Protein AF-A0A813U1D2-F1 (afdb_monomer)

Secondary structure (DSSP, 8-state):
-HHHHHHTS-HHHHHHHHH--SGGGHHHHHHHHHHHHHH-HHHHHHHHHHH-TT-TT---SS-HHHHHHHHHHHHHHHHTTTTTTS-HHHHHHHHHHHHHHTTSTTTHHHHHHHHHHHHHHHTHHHHTT--SHHHHHHHHHHSGGG--HHHHHHHHHHHTHHHHHHHHHHSSS-----TTS-----STT-S----------HHHHHHHHHHHHHHHHHHHHHHHHHHHHHHHHHHHHHHHHHHHHHHHHHHS-----------------------PPPPPP-PPP------------------------HHHHHHHHHHHHHHHHHH-STHHHHHHHHHHHHHHHHHHHHHHHHHHHHHSSPPPTTTTTTS-HHHHHHHHHHHHHHHHHHHHHHHHHHHH-

Mean predicted aligned error: 19.12 Å

Sequence (401 aa):
MYRTFLDTMPGILRDAYLNNTSQDLDPWYHKVDYYLKEIDRPVYNHIRSVLNPSDTYSSAANDPHVLSFLKKCCYPWFKQMFVGSLTADPLLFVWDQYLITSDIPKFYDELIPAIAASMIITLRDFLLKCRSPTDMEAVLHKRTNIIITRQLQSVIVRFFLPDFRNRMSKSDFGPVIDPTEGRQWTGFNRDHVPPVANRPDQRFTDREKQEQTLLLEKRLREEMAKREENERALQAKIDQLQRDMERMKYNQVPVLPTVQPVQTIYEPVTIVTTRLQTPPERYIVNETRPRPITPVKEIPKQKPPQGNTPIHDLLRKIAQTCNRVAHGEGKNAIALNEQTKNDIRIHKLDLKMAERQVIGRTLKVDEWDDLPPAQKEVYSQQMLEAVKTRIQKRYTAARNS

Nearest PDB structures (foldseek):
  3qye-assembly2_B  TM=7.893E-01  e=1.596E-01  Homo sapiens

Solvent-accessible surface area (backbone atoms only — not comparable to full-atom values): 24303 Å² total; per-residue (Å²): 108,73,68,61,50,64,72,69,47,54,66,70,50,52,46,31,55,72,68,68,50,67,71,87,48,48,70,38,44,52,46,27,53,49,46,30,55,73,74,39,45,70,57,39,54,48,55,40,43,49,70,39,73,87,59,83,77,69,83,61,94,71,55,68,66,54,48,51,50,43,47,67,67,45,43,60,36,62,57,45,74,35,60,90,40,42,37,71,68,37,41,50,50,54,50,49,55,48,61,76,38,62,85,44,84,71,45,61,70,52,50,54,25,50,51,55,34,31,54,54,60,74,42,36,82,60,50,75,69,43,79,44,59,69,51,39,50,50,45,65,67,68,50,38,53,73,56,48,45,69,60,48,48,51,48,39,58,73,71,44,43,64,59,50,51,57,46,56,73,67,42,89,60,66,82,81,76,58,88,80,67,77,68,77,83,80,64,86,86,51,99,60,82,75,76,88,66,82,77,73,69,64,72,60,61,53,53,55,47,51,54,50,50,54,54,51,53,51,52,51,52,54,51,50,52,53,50,52,53,51,49,52,54,50,50,53,50,51,58,47,52,53,52,52,52,53,52,53,59,71,67,55,71,81,77,74,86,80,86,73,94,77,91,74,81,93,75,85,84,78,82,81,77,84,75,80,81,79,82,82,84,79,83,79,80,88,78,91,80,81,91,78,83,88,80,78,89,75,74,82,78,74,72,72,82,76,76,82,45,72,65,60,54,49,52,50,51,50,52,51,48,52,48,34,68,77,49,42,62,71,72,56,22,53,51,50,51,51,49,50,52,48,50,52,51,51,52,54,49,42,49,52,51,18,38,30,70,70,72,71,45,80,78,57,98,62,53,68,77,72,45,56,69,72,56,49,53,55,50,49,53,52,28,51,50,47,37,51,54,51,55,49,52,50,53,54,51,65,72,74,104

Organism: NCBI:txid433720

Foldseek 3Di:
DVVVVLVLDDPLLVCCLVVVDLVSCLLLLVLLLVCCVVPPVPLNLLLVCQQCVPCNDDVPVDDVSSSVLSSVQCSVCSNVVCVLLEDPQLSVVLVVVCVVCSVPPCPCSNSSSQLVSLLSVLLSVQSNPDNHSVSNSCCSRPVSHVDHNVSSVVSCVVRPVVVVVVVQVVPPPPNPPPPPPPDPPPPPPDPDPDPPDPDPDCVVVVVVVVVVVVVVVVVVVVVVVVVVVVVVVVVVVVVVVVVVVVVVVVPPDPPDPPDDDDDDDDDDDDDDDPDDDDDDDDDDDDDDDDDDDDDDDDDPPPDPPPPPDVVVVVVVVVVVVVCCVVQNDDPSSVVSVVVVVVVVVVLVVLLQVLCCVQVVHGDDPCRLVVDDPVVNVVSVVSSVVSSVVVVVVVVVVVVVD

Radius of gyration: 34.85 Å; Cα contacts (8 Å, |Δi|>4): 180; chains: 1; bounding box: 97×103×62 Å

pLDDT: mean 81.0, std 19.18, range [38.59, 98.56]

Structure (mmCIF, N/CA/C/O backbone):
data_AF-A0A813U1D2-F1
#
_entry.id   AF-A0A813U1D2-F1
#
loop_
_atom_site.group_PDB
_atom_site.id
_atom_site.type_symbol
_atom_site.label_atom_id
_atom_site.label_alt_id
_atom_site.label_comp_id
_atom_site.label_asym_id
_atom_site.label_entity_id
_atom_site.label_seq_id
_atom_site.pdbx_PDB_ins_code
_atom_site.Cartn_x
_atom_site.Cartn_y
_atom_site.Cartn_z
_atom_site.occupancy
_atom_site.B_iso_or_equiv
_atom_site.auth_seq_id
_atom_site.auth_comp_id
_atom_site.auth_asym_id
_atom_site.auth_atom_id
_atom_site.pdbx_PDB_model_num
ATOM 1 N N . MET A 1 1 ? -17.947 6.143 -2.495 1.00 56.94 1 MET A N 1
ATOM 2 C CA . MET A 1 1 ? -16.509 6.059 -2.172 1.00 56.94 1 MET A CA 1
ATOM 3 C C . MET A 1 1 ? -15.648 6.655 -3.285 1.00 56.94 1 MET A C 1
ATOM 5 O O . MET A 1 1 ? -15.067 7.695 -3.037 1.00 56.94 1 MET A O 1
ATOM 9 N N . TYR A 1 2 ? -15.649 6.121 -4.517 1.00 62.69 2 TYR A N 1
ATOM 10 C CA . TYR A 1 2 ? -14.836 6.679 -5.621 1.00 62.69 2 TYR A CA 1
ATOM 11 C C . TYR A 1 2 ? -15.086 8.175 -5.905 1.00 62.69 2 TYR A C 1
ATOM 13 O O . TYR A 1 2 ? -14.141 8.937 -6.023 1.00 62.69 2 TYR A O 1
ATOM 21 N N . ARG A 1 3 ? -16.349 8.625 -5.935 1.00 68.56 3 ARG A N 1
ATOM 22 C CA . ARG A 1 3 ? -16.688 10.046 -6.153 1.00 68.56 3 ARG A CA 1
ATOM 23 C C . ARG A 1 3 ? -16.134 10.963 -5.055 1.00 68.56 3 ARG A C 1
ATOM 25 O O . ARG A 1 3 ? -15.461 11.930 -5.366 1.00 68.56 3 ARG A O 1
ATOM 32 N N . THR A 1 4 ? -16.338 10.588 -3.793 1.00 70.25 4 THR A N 1
ATOM 33 C CA . THR A 1 4 ? -15.801 11.304 -2.626 1.00 70.25 4 THR A CA 1
ATOM 34 C C . THR A 1 4 ? -14.277 11.401 -2.680 1.00 70.25 4 THR A C 1
ATOM 36 O O . THR A 1 4 ? -13.728 12.453 -2.397 1.00 70.25 4 THR A O 1
ATOM 39 N N . PHE A 1 5 ? -13.602 10.335 -3.122 1.00 70.00 5 PHE A N 1
ATOM 40 C CA . PHE A 1 5 ? -12.153 10.331 -3.317 1.00 70.00 5 PHE A CA 1
ATOM 41 C C . PHE A 1 5 ? -11.693 11.306 -4.416 1.00 70.00 5 PHE A C 1
ATOM 43 O O . PHE A 1 5 ? -10.705 12.012 -4.231 1.00 70.00 5 PHE A O 1
ATOM 50 N N . LEU A 1 6 ? -12.412 11.384 -5.545 1.00 73.44 6 LEU A N 1
ATOM 51 C CA . LEU A 1 6 ? -12.112 12.367 -6.598 1.00 73.44 6 LEU A CA 1
ATOM 52 C C . LEU A 1 6 ? -12.280 13.813 -6.096 1.00 73.44 6 LEU A C 1
ATOM 54 O O . LEU A 1 6 ? -11.505 14.702 -6.464 1.00 73.44 6 LEU A O 1
ATOM 58 N N . ASP A 1 7 ? -13.266 14.039 -5.228 1.00 75.62 7 ASP A N 1
ATOM 59 C CA . ASP A 1 7 ? -13.538 15.353 -4.647 1.00 75.62 7 ASP A CA 1
ATOM 60 C C . ASP A 1 7 ? -12.442 15.779 -3.650 1.00 75.62 7 ASP A C 1
ATOM 62 O O . ASP A 1 7 ? -12.129 16.968 -3.574 1.00 75.62 7 ASP A O 1
ATOM 66 N N . THR A 1 8 ? -11.798 14.821 -2.967 1.00 75.25 8 THR A N 1
ATOM 67 C CA . THR A 1 8 ? -10.689 15.041 -2.014 1.00 75.25 8 THR A CA 1
ATOM 68 C C . THR A 1 8 ? -9.290 14.920 -2.627 1.00 75.25 8 THR A C 1
ATOM 70 O O . THR A 1 8 ? -8.294 15.009 -1.906 1.00 75.25 8 THR A O 1
ATOM 73 N N . MET A 1 9 ? -9.170 14.660 -3.933 1.00 77.62 9 MET A N 1
ATOM 74 C CA . MET A 1 9 ? -7.853 14.601 -4.569 1.00 77.62 9 MET A CA 1
ATOM 75 C C . MET A 1 9 ? -7.184 15.985 -4.565 1.00 77.62 9 MET A C 1
ATOM 77 O O . MET A 1 9 ? -7.867 16.989 -4.792 1.00 77.62 9 MET A O 1
ATOM 81 N N . PRO A 1 10 ? -5.854 16.058 -4.371 1.00 77.38 10 PRO A N 1
ATOM 82 C CA . PRO A 1 10 ? -5.114 17.307 -4.430 1.00 77.38 10 PRO A CA 1
ATOM 83 C C . PRO A 1 10 ? -5.278 17.927 -5.817 1.00 77.38 10 PRO A C 1
ATOM 85 O O . PRO A 1 10 ? -5.349 17.203 -6.816 1.00 77.38 10 PRO A O 1
ATOM 88 N N . GLY A 1 11 ? -5.285 19.262 -5.884 1.00 81.00 11 GLY A N 1
ATOM 89 C CA . GLY A 1 11 ? -5.417 20.002 -7.145 1.00 81.00 11 GLY A CA 1
ATOM 90 C C . GLY A 1 11 ? -4.457 19.493 -8.222 1.00 81.00 11 GLY A C 1
ATOM 91 O O . GLY A 1 11 ? -4.900 19.181 -9.316 1.00 81.00 11 GLY A O 1
ATOM 92 N N . ILE A 1 12 ? -3.197 19.224 -7.858 1.00 77.62 12 ILE A N 1
ATOM 93 C CA . ILE A 1 12 ? -2.168 18.667 -8.756 1.00 77.62 12 ILE A CA 1
ATOM 94 C C . ILE A 1 12 ? -2.621 17.367 -9.441 1.00 77.62 12 ILE A C 1
ATOM 96 O O . ILE A 1 12 ? -2.407 17.190 -10.637 1.00 77.62 12 ILE A O 1
ATOM 100 N N . LEU A 1 13 ? -3.270 16.452 -8.716 1.00 77.81 13 LEU A N 1
ATOM 101 C CA . LEU A 1 13 ? -3.754 15.196 -9.300 1.00 77.81 13 LEU A CA 1
ATOM 102 C C . LEU A 1 13 ? -5.002 15.406 -10.151 1.00 77.81 13 LEU A C 1
ATOM 104 O O . LEU A 1 13 ? -5.154 14.763 -11.190 1.00 77.81 13 LEU A O 1
ATOM 108 N N . ARG A 1 14 ? -5.883 16.319 -9.733 1.00 81.19 14 ARG A N 1
ATOM 109 C CA . ARG A 1 14 ? -7.061 16.705 -10.514 1.00 81.19 14 ARG A CA 1
ATOM 110 C C . ARG A 1 14 ? -6.647 17.344 -11.841 1.00 81.19 14 ARG A C 1
ATOM 112 O O . ARG A 1 14 ? -7.171 16.963 -12.884 1.00 81.19 14 ARG A O 1
ATOM 119 N N . ASP A 1 15 ? -5.668 18.235 -11.811 1.00 78.81 15 ASP A N 1
ATOM 120 C CA . ASP A 1 15 ? -5.165 18.952 -12.978 1.00 78.81 15 ASP A CA 1
ATOM 121 C C . ASP A 1 15 ? -4.364 18.023 -13.894 1.00 78.81 15 ASP A C 1
ATOM 123 O O . ASP A 1 15 ? -4.590 18.021 -15.101 1.00 78.81 15 ASP A O 1
ATOM 127 N N . ALA A 1 16 ? -3.524 17.138 -13.345 1.00 76.69 16 ALA A N 1
ATOM 128 C CA . ALA A 1 16 ? -2.839 16.107 -14.129 1.00 76.69 16 ALA A CA 1
ATOM 129 C C . ALA A 1 16 ? -3.825 15.142 -14.815 1.00 76.69 16 ALA A C 1
ATOM 131 O O . ALA A 1 16 ? -3.587 14.685 -15.940 1.00 76.69 16 ALA A O 1
ATOM 132 N N . TYR A 1 17 ? -4.950 14.838 -14.158 1.00 76.31 17 TYR A N 1
ATOM 133 C CA . TYR A 1 17 ? -6.016 14.017 -14.728 1.00 76.31 17 TYR A CA 1
ATOM 134 C C . TYR A 1 17 ? -6.747 14.731 -15.875 1.00 76.31 17 TYR A C 1
ATOM 136 O O . TYR A 1 17 ? -7.017 14.105 -16.900 1.00 76.31 17 TYR A O 1
ATOM 144 N N . LEU A 1 18 ? -7.041 16.027 -15.722 1.00 80.88 18 LEU A N 1
ATOM 145 C CA . LEU A 1 18 ? -7.793 16.821 -16.699 1.00 80.88 18 LEU A CA 1
ATOM 146 C C . LEU A 1 18 ? -6.939 17.282 -17.888 1.00 80.88 18 LEU A C 1
ATOM 148 O O . LEU A 1 18 ? -7.370 17.178 -19.034 1.00 80.88 18 LEU A O 1
ATOM 152 N N . ASN A 1 19 ? -5.725 17.760 -17.624 1.00 77.50 19 ASN A N 1
ATOM 153 C CA . ASN A 1 19 ? -4.886 18.442 -18.611 1.00 77.50 19 ASN A CA 1
ATOM 154 C C . ASN A 1 19 ? -3.904 17.499 -19.317 1.00 77.50 19 ASN A C 1
ATOM 156 O O . ASN A 1 19 ? -3.247 17.898 -20.274 1.00 77.50 19 ASN A O 1
ATOM 160 N N . ASN A 1 20 ? -3.793 16.242 -18.867 1.00 74.38 20 ASN A N 1
ATOM 161 C CA . ASN A 1 20 ? -2.799 15.267 -19.334 1.00 74.38 20 ASN A CA 1
ATOM 162 C C . ASN A 1 20 ? -1.335 15.745 -19.229 1.00 74.38 20 ASN A C 1
ATOM 164 O O . ASN A 1 20 ? -0.445 15.079 -19.757 1.00 74.38 20 ASN A O 1
ATOM 168 N N . THR A 1 21 ? -1.054 16.846 -18.534 1.00 76.19 21 THR A N 1
ATOM 169 C CA . THR A 1 21 ? 0.292 17.415 -18.448 1.00 76.19 21 THR A CA 1
ATOM 170 C C . THR A 1 21 ? 1.126 16.643 -17.427 1.00 76.19 21 THR A C 1
ATOM 172 O O . THR A 1 21 ? 0.733 16.489 -16.276 1.00 76.19 21 THR A O 1
ATOM 175 N N . SER A 1 22 ? 2.291 16.133 -17.836 1.00 76.56 22 SER A N 1
ATOM 176 C CA . SER A 1 22 ? 3.206 15.409 -16.939 1.00 76.56 22 SER A CA 1
ATOM 177 C C . SER A 1 22 ? 4.105 16.326 -16.104 1.00 76.56 22 SER A C 1
ATOM 179 O O . SER A 1 22 ? 4.741 15.846 -15.172 1.00 76.56 22 SER A O 1
ATOM 181 N N . GLN A 1 23 ? 4.193 17.616 -16.449 1.00 79.69 23 GLN A N 1
ATOM 182 C CA . GLN A 1 23 ? 5.142 18.561 -15.845 1.00 79.69 23 GLN A CA 1
ATOM 183 C C . GLN A 1 23 ? 4.861 18.826 -14.362 1.00 79.69 23 GLN A C 1
ATOM 185 O O . GLN A 1 23 ? 5.803 18.936 -13.582 1.00 79.69 23 GLN A O 1
ATOM 190 N N . ASP A 1 24 ? 3.593 18.830 -13.943 1.00 85.31 24 ASP A N 1
ATOM 191 C CA . ASP A 1 24 ? 3.219 19.102 -12.546 1.00 85.31 24 ASP A CA 1
ATOM 192 C C . ASP A 1 24 ? 3.662 17.988 -11.579 1.00 85.31 24 ASP A C 1
ATOM 194 O O . ASP A 1 24 ? 3.722 18.184 -10.366 1.00 85.31 24 ASP A O 1
ATOM 198 N N . LEU A 1 25 ? 4.018 16.816 -12.116 1.00 92.94 25 LEU A N 1
ATOM 199 C CA . LEU A 1 25 ? 4.474 15.650 -11.358 1.00 92.94 25 LEU A CA 1
ATOM 200 C C . LEU A 1 25 ? 6.007 15.529 -11.310 1.00 92.94 25 LEU A C 1
ATOM 202 O O . LEU A 1 25 ? 6.530 14.596 -10.699 1.00 92.94 25 LEU A O 1
ATOM 206 N N . ASP A 1 26 ? 6.745 16.471 -11.905 1.00 94.19 26 ASP A N 1
ATOM 207 C CA . ASP A 1 26 ? 8.214 16.487 -11.903 1.00 94.19 26 ASP A CA 1
ATOM 208 C C . ASP A 1 26 ? 8.842 16.325 -10.508 1.00 94.19 26 ASP A C 1
ATOM 210 O O . ASP A 1 26 ? 9.709 15.454 -10.353 1.00 94.19 26 ASP A O 1
ATOM 214 N N . PRO A 1 27 ? 8.373 17.034 -9.461 1.00 95.31 27 PRO A N 1
ATOM 215 C CA . PRO A 1 27 ? 8.889 16.848 -8.106 1.00 95.31 27 PRO A CA 1
ATOM 216 C C . PRO A 1 27 ? 8.741 15.410 -7.594 1.00 95.31 27 PRO A C 1
ATOM 218 O O . PRO A 1 27 ? 9.599 14.917 -6.861 1.00 95.31 27 PRO A O 1
ATOM 221 N N . TRP A 1 28 ? 7.677 14.711 -7.991 1.00 95.94 28 TRP A N 1
ATOM 222 C CA . TRP A 1 28 ? 7.424 13.339 -7.561 1.00 95.94 28 TRP A CA 1
ATOM 223 C C . TRP A 1 28 ? 8.372 12.352 -8.238 1.00 95.94 28 TRP A C 1
ATOM 225 O O . TRP A 1 28 ? 8.900 11.467 -7.566 1.00 95.94 28 TRP A O 1
ATOM 235 N N . TYR A 1 29 ? 8.666 12.521 -9.531 1.00 96.62 29 TYR A N 1
ATOM 236 C CA . TYR A 1 29 ? 9.652 11.677 -10.218 1.00 96.62 29 TYR A CA 1
ATOM 237 C C . TYR A 1 29 ? 11.056 11.839 -9.630 1.00 96.62 29 TYR A C 1
ATOM 239 O O . TYR A 1 29 ? 11.751 10.843 -9.439 1.00 96.62 29 TYR A O 1
ATOM 247 N N . HIS A 1 30 ? 11.448 13.067 -9.274 1.00 96.50 30 HIS A N 1
ATOM 248 C CA . HIS A 1 30 ? 12.720 13.323 -8.595 1.00 96.50 30 HIS A CA 1
ATOM 249 C C . HIS A 1 30 ? 12.800 12.655 -7.219 1.00 96.50 30 HIS A C 1
ATOM 251 O O . HIS A 1 30 ? 13.850 12.134 -6.852 1.00 96.50 30 HIS A O 1
ATOM 257 N N . LYS A 1 31 ? 11.695 12.613 -6.468 1.00 96.94 31 LYS A N 1
ATOM 258 C CA . LYS A 1 31 ? 11.647 11.887 -5.193 1.00 96.94 31 LYS A CA 1
ATOM 259 C C . LYS A 1 31 ? 11.758 10.380 -5.377 1.00 96.94 31 LYS A C 1
ATOM 261 O O . LYS A 1 31 ? 12.495 9.748 -4.631 1.00 96.94 31 LYS A O 1
ATOM 266 N N . VAL A 1 32 ? 11.091 9.804 -6.380 1.00 97.88 32 VAL A N 1
ATOM 267 C CA . VAL A 1 32 ? 11.255 8.374 -6.701 1.00 97.88 32 VAL A CA 1
ATOM 268 C C . VAL A 1 32 ? 12.710 8.065 -7.061 1.00 97.88 32 VAL A C 1
ATOM 270 O O . VAL A 1 32 ? 13.276 7.117 -6.525 1.00 97.88 32 VAL A O 1
ATOM 273 N N . ASP A 1 33 ? 13.327 8.879 -7.920 1.00 97.25 33 ASP A N 1
ATOM 274 C CA . ASP A 1 33 ? 14.743 8.760 -8.292 1.00 97.25 33 ASP A CA 1
ATOM 275 C C . ASP A 1 33 ? 15.663 8.832 -7.057 1.00 97.25 33 ASP A C 1
ATOM 277 O O . ASP A 1 33 ? 16.501 7.951 -6.858 1.00 97.25 33 ASP A O 1
ATOM 281 N N . TYR A 1 34 ? 15.446 9.810 -6.173 1.00 96.38 34 TYR A N 1
ATOM 282 C CA . TYR A 1 34 ? 16.166 9.944 -4.903 1.00 96.38 34 TYR A CA 1
ATOM 283 C C . TYR A 1 34 ? 15.992 8.718 -3.992 1.00 96.38 34 TYR A C 1
ATOM 285 O O . TYR A 1 34 ? 16.975 8.165 -3.499 1.00 96.38 34 TYR A O 1
ATOM 293 N N . TYR A 1 35 ? 14.761 8.243 -3.801 1.00 97.31 35 TYR A N 1
ATOM 294 C CA . TYR A 1 35 ? 14.490 7.083 -2.955 1.00 97.31 35 TYR A CA 1
ATOM 295 C C . TYR A 1 35 ? 15.149 5.813 -3.480 1.00 97.31 35 TYR A C 1
ATOM 297 O O . TYR A 1 35 ? 15.698 5.049 -2.692 1.00 97.31 35 TYR A O 1
ATOM 305 N N . LEU A 1 36 ? 15.154 5.588 -4.795 1.00 97.38 36 LEU A N 1
ATOM 306 C CA . LEU A 1 36 ? 15.841 4.435 -5.375 1.00 97.38 36 LEU A CA 1
ATOM 307 C C . LEU A 1 36 ? 17.358 4.512 -5.163 1.00 97.38 36 LEU A C 1
ATOM 309 O O . LEU A 1 36 ? 17.965 3.500 -4.813 1.00 97.38 36 LEU A O 1
ATOM 313 N N . LYS A 1 37 ? 17.962 5.700 -5.305 1.00 95.69 37 LYS A N 1
ATOM 314 C CA . LYS A 1 37 ? 19.394 5.921 -5.033 1.00 95.69 37 LYS A CA 1
ATOM 315 C C . LYS A 1 37 ? 19.772 5.659 -3.582 1.00 95.69 37 LYS A C 1
ATOM 317 O O . LYS A 1 37 ? 20.824 5.081 -3.322 1.00 95.69 37 LYS A O 1
ATOM 322 N N . GLU A 1 38 ? 18.946 6.091 -2.638 1.00 95.88 38 GLU A N 1
ATOM 323 C CA . GLU A 1 38 ? 19.274 5.966 -1.217 1.00 95.88 38 GLU A CA 1
ATOM 324 C C . GLU A 1 38 ? 18.939 4.581 -0.659 1.00 95.88 38 GLU A C 1
ATOM 326 O O . GLU A 1 38 ? 19.726 4.014 0.098 1.00 95.88 38 GLU A O 1
ATOM 331 N N . ILE A 1 39 ? 17.802 4.005 -1.056 1.00 96.94 39 ILE A N 1
ATOM 332 C CA . ILE A 1 39 ? 17.263 2.788 -0.437 1.00 96.94 39 ILE A CA 1
ATOM 333 C C . ILE A 1 39 ? 17.740 1.518 -1.148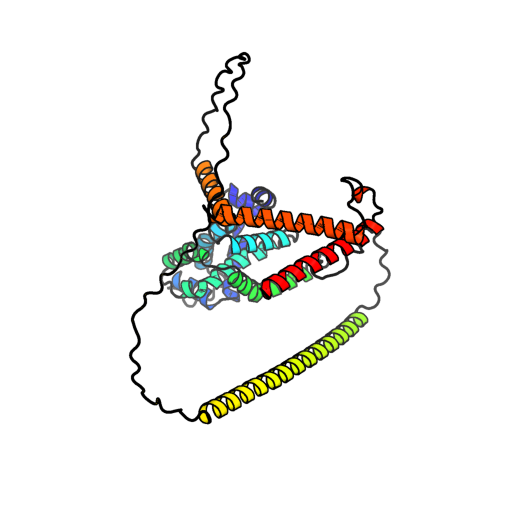 1.00 96.94 39 ILE A C 1
ATOM 335 O O . ILE A 1 39 ? 18.133 0.558 -0.485 1.00 96.94 39 ILE A O 1
ATOM 339 N N . ASP A 1 40 ? 17.715 1.486 -2.484 1.00 97.31 40 ASP A N 1
ATOM 340 C CA . ASP A 1 40 ? 18.046 0.286 -3.264 1.00 97.31 40 ASP A CA 1
ATOM 341 C C . ASP A 1 40 ? 19.002 0.596 -4.424 1.00 97.31 40 ASP A C 1
ATOM 343 O O . ASP A 1 40 ? 18.681 0.458 -5.610 1.00 97.31 40 ASP A O 1
ATOM 347 N N . ARG A 1 41 ? 20.231 0.984 -4.050 1.00 96.25 41 ARG A N 1
ATOM 348 C CA . ARG A 1 41 ? 21.346 1.247 -4.978 1.00 96.25 41 ARG A CA 1
ATOM 349 C C . ARG A 1 41 ? 21.537 0.158 -6.038 1.00 96.25 41 ARG A C 1
ATOM 351 O O . ARG A 1 41 ? 21.749 0.525 -7.191 1.00 96.25 41 ARG A O 1
ATOM 358 N N . PRO A 1 42 ? 21.475 -1.152 -5.718 1.00 97.31 42 PRO A N 1
ATOM 359 C CA . PRO A 1 42 ? 21.561 -2.199 -6.733 1.00 97.31 42 PRO A CA 1
ATOM 360 C C . PRO A 1 42 ? 20.516 -2.065 -7.845 1.00 97.31 42 PRO A C 1
ATOM 362 O O . PRO A 1 42 ? 20.877 -2.126 -9.018 1.00 97.31 42 PRO A O 1
ATOM 365 N N . VAL A 1 43 ? 19.242 -1.849 -7.497 1.00 97.88 43 VAL A N 1
ATOM 366 C CA . VAL A 1 43 ? 18.173 -1.661 -8.493 1.00 97.88 43 VAL A CA 1
ATOM 367 C C . VAL A 1 43 ? 18.400 -0.379 -9.284 1.00 97.88 43 VAL A C 1
ATOM 369 O O . VAL A 1 43 ? 18.312 -0.402 -10.510 1.00 97.88 43 VAL A O 1
ATOM 372 N N . TYR A 1 44 ? 18.751 0.717 -8.607 1.00 97.12 44 TYR A N 1
ATOM 373 C CA . TYR A 1 44 ? 19.034 1.994 -9.258 1.00 97.12 44 TYR A CA 1
ATOM 374 C C . TYR A 1 44 ? 20.163 1.887 -10.292 1.00 97.12 44 TYR A C 1
ATOM 376 O O . TYR A 1 44 ? 19.989 2.246 -11.457 1.00 97.12 44 TYR A O 1
ATOM 384 N N . ASN A 1 45 ? 21.307 1.340 -9.880 1.00 95.44 45 ASN A N 1
ATOM 385 C CA . ASN A 1 45 ? 22.482 1.181 -10.731 1.00 95.44 45 ASN A CA 1
ATOM 386 C C . ASN A 1 45 ? 22.211 0.237 -11.906 1.00 95.44 45 ASN A C 1
ATOM 388 O O . ASN A 1 45 ? 22.749 0.452 -12.988 1.00 95.44 45 ASN A O 1
ATOM 392 N N . HIS A 1 46 ? 21.366 -0.779 -11.713 1.00 97.19 46 HIS A N 1
ATOM 393 C CA . HIS A 1 46 ? 20.962 -1.687 -12.785 1.00 97.19 46 HIS A CA 1
ATOM 394 C C . HIS A 1 46 ? 20.025 -1.024 -13.800 1.00 97.19 46 HIS A C 1
ATOM 396 O O . HIS A 1 46 ? 20.225 -1.163 -15.002 1.00 97.19 46 HIS A O 1
ATOM 402 N N . ILE A 1 47 ? 19.030 -0.253 -13.346 1.00 96.94 47 ILE A N 1
ATOM 403 C CA . ILE A 1 47 ? 18.181 0.549 -14.246 1.00 96.94 47 ILE A CA 1
ATOM 404 C C . ILE A 1 47 ? 19.061 1.499 -15.060 1.00 96.94 47 ILE A C 1
ATOM 406 O O . ILE A 1 47 ? 18.946 1.582 -16.281 1.00 96.94 47 ILE A O 1
ATOM 410 N N . ARG A 1 48 ? 19.991 2.171 -14.383 1.00 95.69 48 ARG A N 1
ATOM 411 C CA . ARG A 1 48 ? 20.932 3.091 -15.005 1.00 95.69 48 ARG A CA 1
ATOM 412 C C . ARG A 1 48 ? 21.810 2.422 -16.064 1.00 95.69 48 ARG A C 1
ATOM 414 O O . ARG A 1 48 ? 21.899 2.941 -17.172 1.00 95.69 48 ARG A O 1
ATOM 421 N N . SER A 1 49 ? 22.424 1.279 -15.753 1.00 95.38 49 SER A N 1
ATOM 422 C CA . SER A 1 49 ? 23.316 0.577 -16.686 1.00 95.38 49 SER A CA 1
ATOM 423 C C . SER A 1 49 ? 22.583 0.054 -17.923 1.00 95.38 49 SER A C 1
ATOM 425 O O . SER A 1 49 ? 23.145 0.053 -19.015 1.00 95.38 49 SER A O 1
ATOM 427 N N . VAL A 1 50 ? 21.318 -0.348 -17.776 1.00 96.62 50 VAL A N 1
ATOM 428 C CA . VAL A 1 50 ? 20.484 -0.801 -18.898 1.00 96.62 50 VAL A CA 1
ATOM 429 C C . VAL A 1 50 ? 20.016 0.364 -19.775 1.00 96.62 50 VAL A C 1
ATOM 431 O O . VAL A 1 50 ? 19.881 0.193 -20.986 1.00 96.62 50 VAL A O 1
ATOM 434 N N . LEU A 1 51 ? 19.785 1.547 -19.197 1.00 96.12 51 LEU A N 1
ATOM 435 C CA . LEU A 1 51 ? 19.371 2.743 -19.942 1.00 96.12 51 LEU A CA 1
ATOM 436 C C . LEU A 1 51 ? 20.536 3.465 -20.625 1.00 96.12 51 LEU A C 1
ATOM 438 O O . LEU A 1 51 ? 20.348 4.022 -21.705 1.00 96.12 51 LEU A O 1
ATOM 442 N N . ASN A 1 52 ? 21.717 3.465 -20.007 1.00 93.25 52 ASN A N 1
ATOM 443 C CA . ASN A 1 52 ? 22.915 4.099 -20.543 1.00 93.25 52 ASN A CA 1
ATOM 444 C C . ASN A 1 52 ? 24.143 3.184 -20.362 1.00 93.25 52 ASN A C 1
ATOM 446 O O . ASN A 1 52 ? 24.920 3.357 -19.419 1.00 93.25 52 ASN A O 1
ATOM 450 N N . PRO A 1 53 ? 24.344 2.206 -21.265 1.00 85.69 53 PRO A N 1
ATOM 451 C CA . PRO A 1 53 ? 25.472 1.279 -21.183 1.00 85.69 53 PRO A CA 1
ATOM 452 C C . PRO A 1 53 ? 26.832 1.956 -21.419 1.00 85.69 53 PRO A C 1
ATOM 454 O O . PRO A 1 53 ? 27.866 1.384 -21.080 1.00 85.69 53 PRO A O 1
ATOM 457 N N . SER A 1 54 ? 26.854 3.166 -21.988 1.00 85.00 54 SER A N 1
ATOM 458 C CA . SER A 1 54 ? 28.085 3.892 -22.317 1.00 85.00 54 SER A CA 1
ATOM 459 C C . SER A 1 54 ? 28.680 4.658 -21.126 1.00 85.00 54 SER A C 1
ATOM 461 O O . SER A 1 54 ? 29.898 4.797 -21.060 1.00 85.00 54 SER A O 1
ATOM 463 N N . ASP A 1 55 ? 27.870 5.077 -20.144 1.00 75.62 55 ASP A N 1
ATOM 464 C CA . ASP A 1 55 ? 28.306 5.903 -19.000 1.00 75.62 55 ASP A CA 1
ATOM 465 C C . ASP A 1 55 ? 28.360 5.130 -17.675 1.00 75.62 55 ASP A C 1
ATOM 467 O O . ASP A 1 55 ? 27.747 5.501 -16.671 1.00 75.62 55 ASP A O 1
ATOM 471 N N . THR A 1 56 ? 29.151 4.058 -17.624 1.00 67.12 56 THR A N 1
ATOM 472 C CA . THR A 1 56 ? 29.234 3.214 -16.413 1.00 67.12 56 THR A CA 1
ATOM 473 C C . THR A 1 56 ? 29.885 3.938 -15.210 1.00 67.12 56 THR A C 1
ATOM 475 O O . THR A 1 56 ? 29.753 3.484 -14.075 1.00 67.12 56 THR A O 1
ATOM 478 N N . TYR A 1 57 ? 30.545 5.089 -15.414 1.00 68.88 57 TYR A N 1
ATOM 479 C CA . TYR A 1 57 ? 31.372 5.750 -14.386 1.00 68.88 57 TYR A CA 1
ATOM 480 C C . TYR A 1 57 ? 30.969 7.180 -14.008 1.00 68.88 57 TYR A C 1
ATOM 482 O O . TYR A 1 57 ? 31.574 7.762 -13.107 1.00 68.88 57 TYR A O 1
ATOM 490 N N . SER A 1 58 ? 29.963 7.779 -14.648 1.00 70.25 58 SER A N 1
ATOM 491 C CA . SER A 1 58 ? 29.630 9.175 -14.352 1.00 70.25 58 SER A CA 1
ATOM 492 C C . SER A 1 58 ? 28.836 9.266 -13.046 1.00 70.25 58 SER A C 1
ATOM 494 O O . SER A 1 58 ? 27.676 8.884 -12.999 1.00 70.25 58 SER A O 1
ATOM 496 N N . SER A 1 59 ? 29.407 9.765 -11.950 1.00 67.94 59 SER A N 1
ATOM 497 C CA . SER A 1 59 ? 28.684 9.963 -10.676 1.00 67.94 59 SER A CA 1
ATOM 498 C C . SER A 1 59 ? 27.806 11.227 -10.691 1.00 67.94 59 SER A C 1
ATOM 500 O O . SER A 1 59 ? 27.757 11.976 -9.714 1.00 67.94 59 SER A O 1
ATOM 502 N N . ALA A 1 60 ? 27.139 11.514 -11.811 1.00 69.81 60 ALA A N 1
ATOM 503 C CA . ALA A 1 60 ? 26.213 12.631 -11.892 1.00 69.81 60 ALA A CA 1
ATOM 504 C C . ALA A 1 60 ? 25.052 12.392 -10.917 1.00 69.81 60 ALA A C 1
ATOM 506 O O . ALA A 1 60 ? 24.350 11.385 -10.998 1.00 69.81 60 ALA A O 1
ATOM 507 N N . ALA A 1 61 ? 24.857 13.333 -9.990 1.00 69.56 61 ALA A N 1
ATOM 508 C CA . ALA A 1 61 ? 23.841 13.250 -8.945 1.00 69.56 61 ALA A CA 1
ATOM 509 C C . ALA A 1 61 ? 22.410 13.139 -9.498 1.00 69.56 61 ALA A C 1
ATOM 511 O O . ALA A 1 61 ? 21.533 12.701 -8.765 1.00 69.56 61 ALA A O 1
ATOM 512 N N . ASN A 1 62 ? 22.181 13.473 -10.775 1.00 82.12 62 ASN A N 1
ATOM 513 C CA . ASN A 1 62 ? 20.910 13.346 -11.485 1.00 82.12 62 ASN A CA 1
ATOM 514 C C . ASN A 1 62 ? 21.155 12.767 -12.885 1.00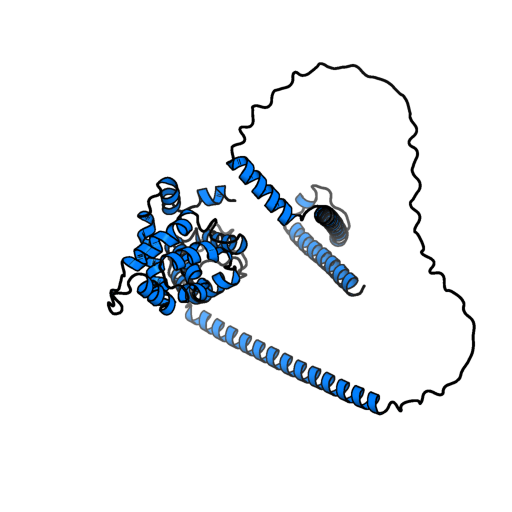 82.12 62 ASN A C 1
ATOM 516 O O . ASN A 1 62 ? 21.711 13.454 -13.740 1.00 82.12 62 ASN A O 1
ATOM 520 N N . ASP A 1 63 ? 20.742 11.519 -13.118 1.00 90.56 63 ASP A N 1
ATOM 521 C CA . ASP A 1 63 ? 20.806 10.902 -14.442 1.00 90.56 63 ASP A CA 1
ATOM 522 C C . ASP A 1 63 ? 19.500 11.195 -15.211 1.00 90.56 63 ASP A C 1
ATOM 524 O O . ASP A 1 63 ? 18.430 10.711 -14.815 1.00 90.56 63 ASP A O 1
ATOM 528 N N . PRO A 1 64 ? 19.542 11.992 -16.296 1.00 93.44 64 PRO A N 1
ATOM 529 C CA . PRO A 1 64 ? 18.343 12.373 -17.038 1.00 93.44 64 PRO A CA 1
ATOM 530 C C . PRO A 1 64 ? 17.664 11.177 -17.720 1.00 93.44 64 PRO A C 1
ATOM 532 O O . PRO A 1 64 ? 16.448 11.208 -17.925 1.00 93.44 64 PRO A O 1
ATOM 535 N N . HIS A 1 65 ? 18.406 10.109 -18.041 1.00 94.94 65 HIS A N 1
ATOM 536 C CA . HIS A 1 65 ? 17.841 8.914 -18.666 1.00 94.94 65 HIS A CA 1
ATOM 537 C C . HIS A 1 65 ? 16.977 8.138 -17.677 1.00 94.94 65 HIS A C 1
ATOM 539 O O . HIS A 1 65 ? 15.859 7.746 -18.020 1.00 94.94 65 HIS A O 1
ATOM 545 N N . VAL A 1 66 ? 17.448 7.982 -16.435 1.00 96.06 66 VAL A N 1
ATOM 546 C CA . VAL A 1 66 ? 16.670 7.331 -15.371 1.00 96.06 66 VAL A CA 1
ATOM 547 C C . VAL A 1 66 ? 15.416 8.141 -15.061 1.00 96.06 66 VAL A C 1
ATOM 549 O O . VAL A 1 66 ? 14.325 7.580 -14.988 1.00 96.06 66 VAL A O 1
ATOM 552 N N . LEU A 1 67 ? 15.532 9.466 -14.961 1.00 95.88 67 LEU A N 1
ATOM 553 C CA . LEU A 1 67 ? 14.376 10.321 -14.707 1.00 95.88 67 LEU A CA 1
ATOM 554 C C . LEU A 1 67 ? 13.339 10.243 -15.839 1.00 95.88 67 LEU A C 1
ATOM 556 O O . LEU A 1 67 ? 12.148 10.117 -15.568 1.00 95.88 67 LEU A O 1
ATOM 560 N N . SER A 1 68 ? 13.775 10.277 -17.102 1.00 96.44 68 SER A N 1
ATOM 561 C CA . SER A 1 68 ? 12.891 10.116 -18.267 1.00 96.44 68 SER A CA 1
ATOM 562 C C . SER A 1 68 ? 12.176 8.759 -18.258 1.00 96.44 68 SER A C 1
ATOM 564 O O . SER A 1 68 ? 10.964 8.675 -18.474 1.00 96.44 68 SER A O 1
ATOM 566 N N . PHE A 1 69 ? 12.902 7.695 -17.911 1.00 97.38 69 PHE A N 1
ATOM 567 C CA . PHE A 1 69 ? 12.339 6.358 -17.749 1.00 97.38 69 PHE A CA 1
ATOM 568 C C . PHE A 1 69 ? 11.295 6.295 -16.624 1.00 97.38 69 PHE A C 1
ATOM 570 O O . PHE A 1 69 ? 10.201 5.763 -16.825 1.00 97.38 69 PHE A O 1
ATOM 577 N N . LEU A 1 70 ? 11.583 6.886 -15.460 1.00 97.56 70 LEU A N 1
ATOM 578 C CA . LEU A 1 70 ? 10.640 6.962 -14.341 1.00 97.56 70 LEU A CA 1
ATOM 579 C C . LEU A 1 70 ? 9.405 7.795 -14.695 1.00 97.56 70 LEU A C 1
ATOM 581 O O . LEU A 1 70 ? 8.296 7.389 -14.357 1.00 97.56 70 LEU A O 1
ATOM 585 N N . LYS A 1 71 ? 9.561 8.908 -15.427 1.00 96.50 71 LYS A N 1
ATOM 586 C CA . LYS A 1 71 ? 8.433 9.686 -15.965 1.00 96.50 71 LYS A CA 1
ATOM 587 C C . LYS A 1 71 ? 7.522 8.794 -16.799 1.00 96.50 71 LYS A C 1
ATOM 589 O O . LYS A 1 71 ? 6.323 8.734 -16.545 1.00 96.50 71 LYS A O 1
ATOM 594 N N . LYS A 1 72 ? 8.092 8.037 -17.737 1.00 96.38 72 LYS A N 1
ATOM 595 C CA . LYS A 1 72 ? 7.335 7.132 -18.608 1.00 96.38 72 LYS A CA 1
ATOM 596 C C . LYS A 1 72 ? 6.618 6.019 -17.828 1.00 96.38 72 LYS A C 1
ATOM 598 O O . LYS A 1 72 ? 5.435 5.786 -18.064 1.00 96.38 72 LYS A O 1
ATOM 603 N N . CYS A 1 73 ? 7.301 5.365 -16.888 1.00 97.12 73 CYS A N 1
ATOM 604 C CA . CYS A 1 73 ? 6.759 4.206 -16.167 1.00 97.12 73 CYS A CA 1
ATOM 605 C C . CYS A 1 73 ? 5.782 4.584 -15.045 1.00 97.12 73 CYS A C 1
ATOM 607 O O . CYS A 1 73 ? 4.754 3.928 -14.880 1.00 97.12 73 CYS A O 1
ATOM 609 N N . CYS A 1 74 ? 6.087 5.635 -14.280 1.00 97.19 74 CYS A N 1
ATOM 610 C CA . CYS A 1 74 ? 5.320 6.032 -13.099 1.00 97.19 74 CYS A CA 1
ATOM 611 C C . CYS A 1 74 ? 4.185 7.014 -13.421 1.00 97.19 74 CYS A C 1
ATOM 613 O O . CYS A 1 74 ? 3.272 7.158 -12.611 1.00 97.19 74 CYS A O 1
ATOM 615 N N . TYR A 1 75 ? 4.189 7.685 -14.583 1.00 95.44 75 TYR A N 1
ATOM 616 C CA . TYR A 1 75 ? 3.103 8.603 -14.959 1.00 95.44 75 TYR A CA 1
ATOM 617 C C . TYR A 1 75 ? 1.706 7.965 -14.881 1.00 95.44 75 TYR A C 1
ATOM 619 O O . TYR A 1 75 ? 0.836 8.561 -14.241 1.00 95.44 75 TYR A O 1
ATOM 627 N N . PRO A 1 76 ? 1.463 6.751 -15.419 1.00 94.75 76 PRO A N 1
ATOM 628 C CA . PRO A 1 76 ? 0.170 6.089 -15.266 1.00 94.75 76 PRO A CA 1
ATOM 629 C C . PRO A 1 76 ? -0.208 5.842 -13.802 1.00 94.75 76 PRO A C 1
ATOM 631 O O . PRO A 1 76 ? -1.379 5.963 -13.451 1.00 94.75 76 PRO A O 1
ATOM 634 N N . TRP A 1 77 ? 0.770 5.538 -12.943 1.00 96.31 77 TRP A N 1
ATOM 635 C CA . TRP A 1 77 ? 0.536 5.276 -11.523 1.00 96.31 77 TRP A CA 1
ATOM 636 C C . TRP A 1 77 ? 0.062 6.528 -10.799 1.00 96.31 77 TRP A C 1
ATOM 638 O O . TRP A 1 77 ? -0.950 6.483 -10.110 1.00 96.31 77 TRP A O 1
ATOM 648 N N . PHE A 1 78 ? 0.745 7.653 -10.996 1.00 95.12 78 PHE A N 1
ATOM 649 C CA . PHE A 1 78 ? 0.367 8.914 -10.363 1.00 95.12 78 PHE A CA 1
ATOM 650 C C . PHE A 1 78 ? -0.959 9.435 -10.901 1.00 95.12 78 PHE A C 1
ATOM 652 O O . PHE A 1 78 ? -1.870 9.715 -10.127 1.00 95.12 78 PHE A O 1
ATOM 659 N N . LYS A 1 79 ? -1.119 9.460 -12.227 1.00 91.50 79 LYS A N 1
ATOM 660 C CA . LYS A 1 79 ? -2.344 9.938 -12.874 1.00 91.50 79 LYS A CA 1
ATOM 661 C C . LYS A 1 79 ? -3.589 9.170 -12.436 1.00 91.50 79 LYS A C 1
ATOM 663 O O . LYS A 1 79 ? -4.662 9.750 -12.311 1.00 91.50 79 LYS A O 1
ATOM 668 N N . GLN A 1 80 ? -3.465 7.856 -12.260 1.00 91.62 80 GLN A N 1
ATOM 669 C CA . GLN A 1 80 ? -4.590 6.991 -11.909 1.00 91.62 80 GLN A CA 1
ATOM 670 C C . GLN A 1 80 ? -4.622 6.637 -10.422 1.00 91.62 80 GLN A C 1
ATOM 672 O O . GLN A 1 80 ? -5.405 5.773 -10.041 1.00 91.62 80 GLN A O 1
ATOM 677 N N . MET A 1 81 ? -3.789 7.257 -9.576 1.00 93.50 81 MET A N 1
ATOM 678 C CA . MET A 1 81 ? -3.667 6.900 -8.156 1.00 93.50 81 MET A CA 1
ATOM 679 C C . MET A 1 81 ? -3.551 5.383 -7.943 1.00 93.50 81 MET A C 1
ATOM 681 O O . MET A 1 81 ? -4.245 4.789 -7.116 1.00 93.50 81 MET A O 1
ATOM 685 N N . PHE A 1 82 ? -2.685 4.763 -8.750 1.00 96.12 82 PHE A N 1
ATOM 686 C CA . PHE A 1 82 ? -2.368 3.333 -8.801 1.00 96.12 82 PHE A CA 1
ATOM 687 C C . PHE A 1 82 ? -3.512 2.404 -9.247 1.00 96.12 82 PHE A C 1
ATOM 689 O O . PHE A 1 82 ? -3.322 1.183 -9.313 1.00 96.12 82 PHE A O 1
ATOM 696 N N . VAL A 1 83 ? -4.674 2.950 -9.625 1.00 94.69 83 VAL A N 1
ATOM 697 C CA . VAL A 1 83 ? -5.781 2.176 -10.206 1.00 94.69 83 VAL A CA 1
ATOM 698 C C . VAL A 1 83 ? -5.304 1.484 -11.481 1.00 94.69 83 VAL A C 1
ATOM 700 O O . VAL A 1 83 ? -4.607 2.068 -12.302 1.00 94.69 83 VAL A O 1
ATOM 703 N N . GLY A 1 84 ? -5.638 0.200 -11.626 1.00 94.38 84 GLY A N 1
ATOM 704 C CA . GLY A 1 84 ? -5.228 -0.623 -12.768 1.00 94.38 84 GLY A CA 1
ATOM 705 C C . GLY A 1 84 ? -3.786 -1.139 -12.707 1.00 94.38 84 GLY A C 1
ATOM 706 O O . GLY A 1 84 ? -3.460 -2.067 -13.441 1.00 94.38 84 GLY A O 1
ATOM 707 N N . SER A 1 85 ? -2.948 -0.597 -11.817 1.00 96.25 85 SER A N 1
ATOM 708 C CA . SER A 1 85 ? -1.572 -1.074 -11.596 1.00 96.25 85 SER A CA 1
ATOM 709 C C . SER A 1 85 ? -1.490 -2.045 -10.417 1.00 96.25 85 SER A C 1
ATOM 711 O O . SER A 1 85 ? -0.783 -3.047 -10.480 1.00 96.25 85 SER A O 1
ATOM 713 N N . LEU A 1 86 ? -2.245 -1.776 -9.350 1.00 97.31 86 LEU A N 1
ATOM 714 C CA . LEU A 1 86 ? -2.341 -2.632 -8.168 1.00 97.31 86 LEU A CA 1
ATOM 715 C C . LEU A 1 86 ? -3.637 -3.456 -8.168 1.00 97.31 86 LEU A C 1
ATOM 717 O O . LEU A 1 86 ? -4.655 -3.057 -8.739 1.00 97.31 86 LEU A O 1
ATOM 721 N N . THR A 1 87 ? -3.606 -4.610 -7.495 1.00 96.94 87 THR A N 1
ATOM 722 C CA . THR A 1 87 ? -4.824 -5.367 -7.163 1.00 96.94 87 THR A CA 1
ATOM 723 C C . THR A 1 87 ? -5.620 -4.654 -6.066 1.00 96.94 87 THR A C 1
ATOM 725 O O . THR A 1 87 ? -5.121 -3.736 -5.419 1.00 96.94 87 THR A O 1
ATOM 728 N N . ALA A 1 88 ? -6.879 -5.055 -5.863 1.00 95.88 88 ALA A N 1
ATOM 729 C CA . ALA A 1 88 ? -7.796 -4.346 -4.968 1.00 95.88 88 ALA A CA 1
ATOM 730 C C . ALA A 1 88 ? -7.261 -4.201 -3.532 1.00 95.88 88 ALA A C 1
ATOM 732 O O . ALA A 1 88 ? -7.359 -3.123 -2.964 1.00 95.88 88 ALA A O 1
ATOM 733 N N . ASP A 1 89 ? -6.668 -5.254 -2.968 1.00 96.50 89 ASP A N 1
ATOM 734 C CA . ASP A 1 89 ? -6.172 -5.258 -1.586 1.00 96.50 89 ASP A CA 1
ATOM 735 C C . ASP A 1 89 ? -5.047 -4.217 -1.336 1.00 96.50 89 ASP A C 1
ATOM 737 O O . ASP A 1 89 ? -5.252 -3.301 -0.535 1.00 96.50 89 ASP A O 1
ATOM 741 N N . PRO A 1 90 ? -3.908 -4.234 -2.061 1.00 97.50 90 PRO A N 1
ATOM 742 C CA . PRO A 1 90 ? -2.863 -3.219 -1.895 1.00 97.50 90 PRO A CA 1
ATOM 743 C C . PRO A 1 90 ? -3.306 -1.823 -2.343 1.00 97.50 90 PRO A C 1
ATOM 745 O O . PRO A 1 90 ? -2.834 -0.834 -1.786 1.00 97.50 90 PRO A O 1
ATOM 748 N N . LEU A 1 91 ? -4.217 -1.717 -3.318 1.00 97.00 91 LEU A N 1
ATOM 749 C CA . LEU A 1 91 ? -4.790 -0.433 -3.725 1.00 97.00 91 LEU A CA 1
ATOM 750 C C . LEU A 1 91 ? -5.598 0.206 -2.588 1.00 97.00 91 LEU A C 1
ATOM 752 O O . LEU A 1 91 ? -5.431 1.393 -2.315 1.00 97.00 91 LEU A O 1
ATOM 756 N N . LEU A 1 92 ? -6.443 -0.577 -1.909 1.00 95.56 92 LEU A N 1
ATOM 757 C CA . LEU A 1 92 ? -7.210 -0.104 -0.757 1.00 95.56 92 LEU A CA 1
ATOM 758 C C . LEU A 1 92 ? -6.289 0.331 0.378 1.00 95.56 92 LEU A C 1
ATOM 760 O O . LEU A 1 92 ? -6.535 1.374 0.969 1.00 95.56 92 LEU A O 1
ATOM 764 N N . PHE A 1 93 ? -5.203 -0.403 0.629 1.00 96.38 93 PHE A N 1
ATOM 765 C CA . PHE A 1 93 ? -4.186 0.027 1.587 1.00 96.38 93 PHE A CA 1
ATOM 766 C C . PHE A 1 93 ? -3.582 1.390 1.214 1.00 96.38 93 PHE A C 1
ATOM 768 O O . PHE A 1 93 ? -3.528 2.280 2.057 1.00 96.38 93 PHE A O 1
ATOM 775 N N . VAL A 1 94 ? -3.165 1.589 -0.042 1.00 96.00 94 VAL A N 1
ATOM 776 C CA . VAL A 1 94 ? -2.611 2.874 -0.509 1.00 96.00 94 VAL A CA 1
ATOM 777 C C . VAL A 1 94 ? -3.604 4.019 -0.307 1.00 96.00 94 VAL A C 1
ATOM 779 O O . VAL A 1 94 ? -3.227 5.089 0.170 1.00 96.00 94 VAL A O 1
ATOM 782 N N . TRP A 1 95 ? -4.873 3.797 -0.645 1.00 95.00 95 TRP A N 1
ATOM 783 C CA . TRP A 1 95 ? -5.920 4.800 -0.468 1.00 95.00 95 TRP A CA 1
ATOM 784 C C . TRP A 1 95 ? -6.235 5.076 0.996 1.00 95.00 95 TRP A C 1
ATOM 786 O O . TRP A 1 95 ? -6.444 6.231 1.346 1.00 95.00 95 TRP A O 1
ATOM 796 N N . ASP A 1 96 ? -6.224 4.056 1.848 1.00 93.81 96 ASP A N 1
ATOM 797 C CA . ASP A 1 96 ? -6.399 4.210 3.289 1.00 93.81 96 ASP A CA 1
ATOM 798 C C . ASP A 1 96 ? -5.280 5.077 3.881 1.00 93.81 96 ASP A C 1
ATOM 800 O O . ASP A 1 96 ? -5.553 6.073 4.542 1.00 93.81 96 ASP A O 1
ATOM 804 N N . GLN A 1 97 ? -4.017 4.802 3.531 1.00 93.62 97 GLN A N 1
ATOM 805 C CA . GLN A 1 97 ? -2.893 5.635 3.973 1.00 93.62 97 GLN A CA 1
ATOM 806 C C . GLN A 1 97 ? -2.998 7.075 3.458 1.00 93.62 97 GLN A C 1
ATOM 808 O O . GLN A 1 97 ? -2.712 8.015 4.199 1.00 93.62 97 GLN A O 1
ATOM 813 N N . TYR A 1 98 ? -3.427 7.264 2.208 1.00 92.62 98 TYR A N 1
ATOM 814 C CA . TYR A 1 98 ? -3.658 8.596 1.650 1.00 92.62 98 TYR A CA 1
ATOM 815 C C . TYR A 1 98 ? -4.774 9.344 2.394 1.00 92.62 98 TYR A C 1
ATOM 817 O O . TYR A 1 98 ? -4.592 10.507 2.732 1.00 92.62 98 TYR A O 1
ATOM 825 N N . LEU A 1 99 ? -5.904 8.690 2.679 1.00 89.88 99 LEU A N 1
ATOM 826 C CA . LEU A 1 99 ? -7.037 9.300 3.382 1.00 89.88 99 LEU A CA 1
ATOM 827 C C . LEU A 1 99 ? -6.703 9.623 4.840 1.00 89.88 99 LEU A C 1
ATOM 829 O O . LEU A 1 99 ? -7.038 10.698 5.314 1.00 89.88 99 LEU A O 1
ATOM 833 N N . ILE A 1 100 ? -6.005 8.731 5.546 1.00 88.25 100 ILE A N 1
ATOM 834 C CA . ILE A 1 100 ? -5.583 8.972 6.935 1.00 88.25 100 ILE A CA 1
ATOM 835 C C . ILE A 1 100 ? -4.629 10.171 7.019 1.00 88.25 100 ILE A C 1
ATOM 837 O O . ILE A 1 100 ? -4.617 10.896 8.009 1.00 88.25 100 ILE A O 1
ATOM 841 N N . THR A 1 101 ? -3.820 10.388 5.982 1.00 87.94 101 THR A N 1
ATOM 842 C CA . THR A 1 101 ? -2.802 11.447 5.961 1.00 87.94 101 THR A CA 1
ATOM 843 C C . THR A 1 101 ? -3.220 12.684 5.171 1.00 87.94 101 THR A C 1
ATOM 845 O O . THR A 1 101 ? -2.440 13.634 5.094 1.00 87.94 101 THR A O 1
ATOM 848 N N . SER A 1 102 ? -4.435 12.721 4.608 1.00 86.50 102 SER A N 1
ATOM 849 C CA . SER A 1 102 ? -4.888 13.831 3.757 1.00 86.50 102 SER A CA 1
ATOM 850 C C . SER A 1 102 ? -4.995 15.149 4.512 1.00 86.50 102 SER A C 1
ATOM 852 O O . SER A 1 102 ? -4.835 16.215 3.920 1.00 86.50 102 SER A O 1
ATOM 854 N N . ASP A 1 103 ? -5.220 15.069 5.822 1.00 85.56 103 ASP A N 1
ATOM 855 C CA . ASP A 1 103 ? -5.335 16.231 6.699 1.00 85.56 103 ASP A CA 1
ATOM 856 C C . ASP A 1 103 ? -3.970 16.854 7.027 1.00 85.56 103 ASP A C 1
ATOM 858 O O . ASP A 1 103 ? -3.909 17.963 7.555 1.00 85.56 103 ASP A O 1
ATOM 862 N N . ILE A 1 104 ? -2.867 16.172 6.687 1.00 85.38 104 ILE A N 1
ATOM 863 C CA . ILE A 1 104 ? -1.501 16.661 6.874 1.00 85.38 104 ILE A CA 1
ATOM 864 C C . ILE A 1 104 ? -1.050 17.349 5.573 1.00 85.38 104 ILE A C 1
ATOM 866 O O . ILE A 1 104 ? -0.782 16.679 4.566 1.00 85.38 104 ILE A O 1
ATOM 870 N N . PRO A 1 105 ? -0.914 18.689 5.552 1.00 84.19 105 PRO A N 1
ATOM 871 C CA . PRO A 1 105 ? -0.550 19.424 4.351 1.00 84.19 105 PRO A CA 1
ATOM 872 C C . PRO A 1 105 ? 0.774 18.938 3.778 1.00 84.19 105 PRO A C 1
ATOM 874 O O . PRO A 1 105 ? 1.759 18.780 4.500 1.00 84.19 105 PRO A O 1
ATOM 877 N N . LYS A 1 106 ? 0.802 18.752 2.455 1.00 86.94 106 LYS A N 1
ATOM 878 C CA . LYS A 1 106 ? 1.979 18.306 1.689 1.00 86.94 106 LYS A CA 1
ATOM 879 C C . LYS A 1 106 ? 2.502 16.916 2.065 1.00 86.94 106 LYS A C 1
ATOM 881 O O . LYS A 1 106 ? 3.500 16.483 1.499 1.00 86.94 106 LYS A O 1
ATOM 886 N N . PHE A 1 107 ? 1.854 16.172 2.966 1.00 89.94 107 PHE A N 1
ATOM 887 C CA . PHE A 1 107 ? 2.303 14.815 3.285 1.00 89.94 107 PHE A CA 1
ATOM 888 C C . PHE A 1 107 ? 2.167 13.880 2.079 1.00 89.94 107 PHE A C 1
ATOM 890 O O . PHE A 1 107 ? 3.037 13.046 1.826 1.00 89.94 107 PHE A O 1
ATOM 897 N N . TYR A 1 108 ? 1.127 14.083 1.267 1.00 90.38 108 TYR A N 1
ATOM 898 C CA . TYR A 1 108 ? 0.937 13.350 0.016 1.00 90.38 108 TYR A CA 1
ATOM 899 C C . TYR A 1 108 ? 2.105 13.537 -0.973 1.00 90.38 108 TYR A C 1
ATOM 901 O O . TYR A 1 108 ? 2.388 12.615 -1.738 1.00 90.38 108 TYR A O 1
ATOM 909 N N . ASP A 1 109 ? 2.831 14.664 -0.919 1.00 92.06 109 ASP A N 1
ATOM 910 C CA . ASP A 1 109 ? 4.015 14.896 -1.757 1.00 92.06 109 ASP A CA 1
ATOM 911 C C . ASP A 1 109 ? 5.183 13.975 -1.391 1.00 92.06 109 ASP A C 1
ATOM 913 O O . ASP A 1 109 ? 6.114 13.835 -2.180 1.00 92.06 109 ASP A O 1
ATOM 917 N N . GLU A 1 110 ? 5.180 13.378 -0.198 1.00 94.62 110 GLU A N 1
ATOM 918 C CA . GLU A 1 110 ? 6.159 12.373 0.235 1.00 94.62 110 GLU A CA 1
ATOM 919 C C . GLU A 1 110 ? 5.594 10.954 0.100 1.00 94.62 110 GLU A C 1
ATOM 921 O O . GLU A 1 110 ? 6.263 10.057 -0.418 1.00 94.62 110 GLU A O 1
ATOM 926 N N . LEU A 1 111 ? 4.340 10.750 0.518 1.00 95.69 111 LEU A N 1
ATOM 927 C CA . LEU A 1 111 ? 3.705 9.433 0.549 1.00 95.69 111 LEU A CA 1
ATOM 928 C C . LEU A 1 111 ? 3.574 8.814 -0.848 1.00 95.69 111 LEU A C 1
ATOM 930 O O . LEU A 1 111 ? 3.925 7.650 -1.039 1.00 95.69 111 LEU A O 1
ATOM 934 N N . ILE A 1 112 ? 3.078 9.570 -1.831 1.00 96.50 112 ILE A N 1
ATOM 935 C CA . ILE A 1 112 ? 2.795 9.022 -3.164 1.00 96.50 112 ILE A CA 1
ATOM 936 C C . ILE A 1 112 ? 4.085 8.597 -3.893 1.00 96.50 112 ILE A C 1
ATOM 938 O O . ILE A 1 112 ? 4.143 7.458 -4.376 1.00 96.50 112 ILE A O 1
ATOM 942 N N . PRO A 1 113 ? 5.160 9.411 -3.919 1.00 97.75 113 PRO A N 1
ATOM 943 C CA . PRO A 1 113 ? 6.452 8.969 -4.444 1.00 97.75 113 PRO A CA 1
ATOM 944 C C . PRO A 1 113 ? 7.052 7.787 -3.672 1.00 97.75 113 PRO A C 1
ATOM 946 O O . PRO A 1 113 ? 7.610 6.879 -4.289 1.00 97.75 113 PRO A O 1
ATOM 949 N N . ALA A 1 114 ? 6.907 7.747 -2.344 1.00 98.00 114 ALA A N 1
ATOM 950 C CA . ALA A 1 114 ? 7.400 6.636 -1.530 1.00 98.00 114 ALA A CA 1
ATOM 951 C C . ALA A 1 114 ? 6.707 5.309 -1.872 1.00 98.00 114 ALA A C 1
ATOM 953 O O . ALA A 1 114 ? 7.360 4.265 -1.940 1.00 98.00 114 ALA A O 1
ATOM 954 N N . ILE A 1 115 ? 5.400 5.336 -2.149 1.00 98.19 115 ILE A N 1
ATOM 955 C CA . ILE A 1 115 ? 4.640 4.158 -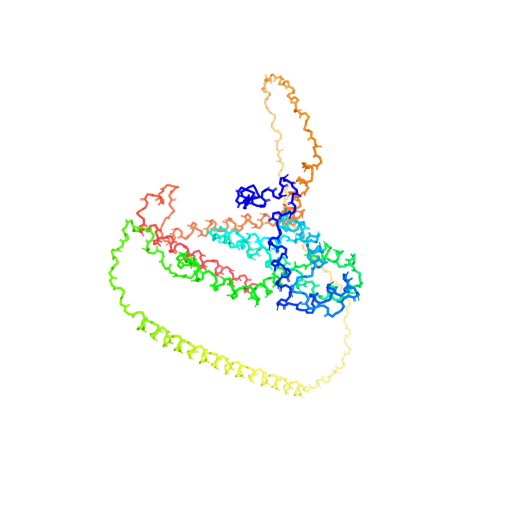2.589 1.00 98.19 115 ILE A CA 1
ATOM 956 C C . ILE A 1 115 ? 5.131 3.682 -3.961 1.00 98.19 115 ILE A C 1
ATOM 958 O O . ILE A 1 115 ? 5.402 2.493 -4.127 1.00 98.19 115 ILE A O 1
ATOM 962 N N . ALA A 1 116 ? 5.319 4.591 -4.923 1.00 98.44 116 ALA A N 1
ATOM 963 C CA . ALA A 1 116 ? 5.854 4.238 -6.239 1.00 98.44 116 ALA A CA 1
ATOM 964 C C . ALA A 1 116 ? 7.268 3.634 -6.150 1.00 98.44 116 ALA A C 1
ATOM 966 O O . ALA A 1 116 ? 7.534 2.594 -6.754 1.00 98.44 116 ALA A O 1
ATOM 967 N N . ALA A 1 117 ? 8.156 4.224 -5.344 1.00 98.50 117 ALA A N 1
ATOM 968 C CA . ALA A 1 117 ? 9.479 3.661 -5.081 1.00 98.50 117 ALA A CA 1
ATOM 969 C C . ALA A 1 117 ? 9.381 2.277 -4.414 1.00 98.50 117 ALA A C 1
ATOM 971 O O . ALA A 1 117 ? 10.072 1.343 -4.818 1.00 98.50 117 ALA A O 1
ATOM 972 N N . SER A 1 118 ? 8.466 2.107 -3.455 1.00 98.50 118 SER A N 1
ATOM 973 C CA . SER A 1 118 ? 8.239 0.827 -2.777 1.00 98.50 118 SER A CA 1
ATOM 974 C C . SER A 1 118 ? 7.757 -0.269 -3.731 1.00 98.50 118 SER A C 1
ATOM 976 O O . SER A 1 118 ? 8.181 -1.419 -3.607 1.00 98.50 118 SER A O 1
ATOM 978 N N . MET A 1 119 ? 6.921 0.070 -4.718 1.00 98.44 119 MET A N 1
ATOM 979 C CA . MET A 1 119 ? 6.513 -0.861 -5.776 1.00 98.44 119 MET A CA 1
ATOM 980 C C . MET A 1 119 ? 7.708 -1.310 -6.626 1.00 98.44 119 MET A C 1
ATOM 982 O O . MET A 1 119 ? 7.858 -2.504 -6.876 1.00 98.44 119 MET A O 1
ATOM 986 N N . ILE A 1 120 ? 8.585 -0.381 -7.023 1.00 98.56 120 ILE A N 1
ATOM 987 C CA . ILE A 1 120 ? 9.801 -0.691 -7.794 1.00 98.56 120 ILE A CA 1
ATOM 988 C C . ILE A 1 120 ? 10.738 -1.597 -6.982 1.00 98.56 120 ILE A C 1
ATOM 990 O O . ILE A 1 120 ? 11.185 -2.624 -7.490 1.00 98.56 120 ILE A O 1
ATOM 994 N N . ILE A 1 121 ? 10.970 -1.275 -5.705 1.00 98.44 121 ILE A N 1
ATOM 995 C CA . ILE A 1 121 ? 11.798 -2.077 -4.787 1.00 98.44 121 ILE A CA 1
ATOM 996 C C . ILE A 1 121 ? 11.208 -3.481 -4.600 1.00 98.44 121 ILE A C 1
ATOM 998 O O . ILE A 1 121 ? 11.935 -4.470 -4.611 1.00 98.44 121 ILE A O 1
ATOM 1002 N N . THR A 1 122 ? 9.883 -3.602 -4.496 1.00 98.31 122 THR A N 1
ATOM 1003 C CA . THR A 1 122 ? 9.215 -4.911 -4.373 1.00 98.31 122 THR A CA 1
ATOM 1004 C C . THR A 1 122 ? 9.425 -5.782 -5.619 1.00 98.31 122 THR A C 1
ATOM 1006 O O . THR A 1 122 ? 9.492 -7.005 -5.519 1.00 98.31 122 THR A O 1
ATOM 1009 N N . LEU A 1 123 ? 9.579 -5.171 -6.797 1.00 98.25 123 LEU A N 1
ATOM 1010 C CA . LEU A 1 123 ? 9.833 -5.865 -8.064 1.00 98.25 123 LEU A CA 1
ATOM 1011 C C . LEU A 1 123 ? 11.326 -6.074 -8.372 1.00 98.25 123 LEU A C 1
ATOM 1013 O O . LEU A 1 123 ? 11.660 -6.531 -9.470 1.00 98.25 123 LEU A O 1
ATOM 1017 N N . ARG A 1 124 ? 12.220 -5.794 -7.414 1.00 98.19 124 ARG A N 1
ATOM 1018 C CA . ARG A 1 124 ? 13.684 -5.914 -7.531 1.00 98.19 124 ARG A CA 1
ATOM 1019 C C . ARG A 1 124 ? 14.145 -7.164 -8.275 1.00 98.19 124 ARG A C 1
ATOM 1021 O O . ARG A 1 124 ? 14.884 -7.053 -9.250 1.00 98.19 124 ARG A O 1
ATOM 1028 N N . ASP A 1 125 ? 13.697 -8.344 -7.854 1.00 98.06 125 ASP A N 1
ATOM 1029 C CA . ASP A 1 125 ? 14.184 -9.618 -8.404 1.00 98.06 125 ASP A CA 1
ATOM 1030 C C . ASP A 1 125 ? 13.830 -9.816 -9.884 1.00 98.06 125 ASP A C 1
ATOM 1032 O O . ASP A 1 125 ? 14.506 -10.564 -10.595 1.00 98.06 125 ASP A O 1
ATOM 1036 N N . PHE A 1 126 ? 12.769 -9.160 -10.361 1.00 98.31 126 PHE A N 1
ATOM 1037 C CA . PHE A 1 126 ? 12.392 -9.156 -11.772 1.00 98.31 126 PHE A CA 1
ATOM 1038 C C . PHE A 1 126 ? 13.183 -8.102 -12.549 1.00 98.31 126 PHE A C 1
ATOM 1040 O O . PHE A 1 126 ? 13.663 -8.384 -13.646 1.00 98.31 126 PHE A O 1
ATOM 1047 N N . LEU A 1 127 ? 13.366 -6.913 -11.969 1.00 98.31 127 LEU A N 1
ATOM 1048 C CA . LEU A 1 127 ? 14.095 -5.810 -12.598 1.00 98.31 127 LEU A CA 1
ATOM 1049 C C . LEU A 1 127 ? 15.571 -6.144 -12.819 1.00 98.31 127 LEU A C 1
ATOM 1051 O O . LEU A 1 127 ? 16.081 -5.924 -13.914 1.00 98.31 127 LEU A O 1
ATOM 1055 N N . LEU A 1 128 ? 16.229 -6.766 -11.837 1.00 98.25 128 LEU A N 1
ATOM 1056 C CA . LEU A 1 128 ? 17.637 -7.174 -11.939 1.00 98.25 128 LEU A CA 1
ATOM 1057 C C . LEU A 1 128 ? 17.895 -8.227 -13.034 1.00 98.25 128 LEU A C 1
ATOM 1059 O O . LEU A 1 128 ? 19.033 -8.422 -13.451 1.00 98.25 128 LEU A O 1
ATOM 1063 N N . LYS A 1 129 ? 16.851 -8.905 -13.526 1.00 98.25 129 LYS A N 1
ATOM 1064 C CA . LYS A 1 129 ? 16.947 -9.878 -14.629 1.00 98.25 129 LYS A CA 1
ATOM 1065 C C . LYS A 1 129 ? 16.731 -9.248 -16.005 1.00 98.25 129 LYS A C 1
ATOM 1067 O O . LYS A 1 129 ? 17.000 -9.899 -17.014 1.00 98.25 129 LYS A O 1
ATOM 1072 N N . CYS A 1 130 ? 16.232 -8.015 -16.061 1.00 98.31 130 CYS A N 1
ATOM 1073 C CA . CYS A 1 130 ? 15.966 -7.322 -17.316 1.00 98.31 130 CYS A CA 1
ATOM 1074 C C . CYS A 1 130 ? 17.277 -6.883 -17.972 1.00 98.31 130 CYS A C 1
ATOM 1076 O O . CYS A 1 130 ? 18.178 -6.397 -17.290 1.00 98.31 130 CYS A O 1
ATOM 1078 N N . ARG A 1 131 ? 17.367 -7.040 -19.297 1.00 97.81 131 ARG A N 1
ATOM 1079 C CA . ARG A 1 131 ? 18.549 -6.664 -20.094 1.00 97.81 131 ARG A CA 1
ATOM 1080 C C . ARG A 1 131 ? 18.293 -5.500 -21.043 1.00 97.81 131 ARG A C 1
ATOM 1082 O O . ARG A 1 131 ? 19.244 -4.956 -21.590 1.00 97.81 131 ARG A O 1
ATOM 1089 N N . SER A 1 132 ? 17.030 -5.139 -21.252 1.00 97.81 132 SER A N 1
ATOM 1090 C CA . SER A 1 132 ? 16.632 -4.027 -22.107 1.00 97.81 132 SER A CA 1
ATOM 1091 C C . SER A 1 132 ? 15.673 -3.080 -21.374 1.00 97.81 132 SER A C 1
ATOM 1093 O O . SER A 1 132 ? 14.939 -3.525 -20.481 1.00 97.81 132 SER A O 1
ATOM 1095 N N . PRO A 1 133 ? 15.630 -1.790 -21.757 1.00 97.81 133 PRO A N 1
ATOM 1096 C CA . PRO A 1 133 ? 14.663 -0.838 -21.214 1.00 97.81 133 PRO A CA 1
ATOM 1097 C C . PRO A 1 133 ? 13.217 -1.300 -21.421 1.00 97.81 133 PRO A C 1
ATOM 1099 O O . PRO A 1 133 ? 12.403 -1.233 -20.506 1.00 97.81 133 PRO A O 1
ATOM 1102 N N . THR A 1 134 ? 12.916 -1.856 -22.597 1.00 97.88 134 THR A N 1
ATOM 1103 C CA . THR A 1 134 ? 11.585 -2.372 -22.945 1.00 97.88 134 THR A CA 1
ATOM 1104 C C . THR A 1 134 ? 11.152 -3.518 -22.028 1.00 97.88 134 THR A C 1
ATOM 1106 O O . THR A 1 134 ? 9.990 -3.572 -21.624 1.00 97.88 134 THR A O 1
ATOM 1109 N N . ASP A 1 135 ? 12.075 -4.410 -21.649 1.00 98.12 135 ASP A N 1
ATOM 1110 C CA . ASP A 1 135 ? 11.780 -5.484 -20.691 1.00 98.12 135 ASP A CA 1
ATOM 1111 C C . ASP A 1 135 ? 11.472 -4.920 -19.301 1.00 98.12 135 ASP A C 1
ATOM 1113 O O . ASP A 1 135 ? 10.537 -5.383 -18.645 1.00 98.12 135 ASP A O 1
ATOM 1117 N N . MET A 1 136 ? 12.212 -3.893 -18.862 1.00 98.31 136 MET A N 1
ATOM 1118 C CA . MET A 1 136 ? 11.956 -3.226 -17.582 1.00 98.31 136 MET A CA 1
ATOM 1119 C C . MET A 1 136 ? 10.585 -2.551 -17.564 1.00 98.31 136 MET A C 1
ATOM 1121 O O . MET A 1 136 ? 9.825 -2.751 -16.617 1.00 98.31 136 MET A O 1
ATOM 1125 N N . GLU A 1 137 ? 10.232 -1.813 -18.622 1.00 98.00 137 GLU A N 1
ATOM 1126 C CA . GLU A 1 137 ? 8.897 -1.217 -18.774 1.00 98.00 137 GLU A CA 1
ATOM 1127 C C . GLU A 1 137 ? 7.813 -2.298 -18.714 1.00 98.00 137 GLU A C 1
ATOM 1129 O O . GLU A 1 137 ? 6.833 -2.174 -17.977 1.00 98.00 137 GLU A O 1
ATOM 1134 N N . ALA A 1 138 ? 8.002 -3.405 -19.438 1.00 97.94 138 ALA A N 1
ATOM 1135 C CA . ALA A 1 138 ? 7.057 -4.513 -19.441 1.00 97.94 138 ALA A CA 1
ATOM 1136 C C . ALA A 1 138 ? 6.900 -5.149 -18.051 1.00 97.94 138 ALA A C 1
ATOM 1138 O O . ALA A 1 138 ? 5.779 -5.488 -17.666 1.00 97.94 138 ALA A O 1
ATOM 1139 N N . VAL A 1 139 ? 7.985 -5.295 -17.284 1.00 98.31 139 VAL A N 1
ATOM 1140 C CA . VAL A 1 139 ? 7.935 -5.780 -15.897 1.00 98.31 139 VAL A CA 1
ATOM 1141 C C . VAL A 1 139 ? 7.166 -4.802 -15.011 1.00 98.31 139 VAL A C 1
ATOM 1143 O O . VAL A 1 139 ? 6.227 -5.228 -14.339 1.00 98.31 139 VAL A O 1
ATOM 1146 N N . LEU A 1 140 ? 7.484 -3.506 -15.046 1.00 97.69 140 LEU A N 1
ATOM 1147 C CA . LEU A 1 140 ? 6.801 -2.495 -14.230 1.00 97.69 140 LEU A CA 1
ATOM 1148 C C . LEU A 1 140 ? 5.305 -2.378 -14.570 1.00 97.69 140 LEU A C 1
ATOM 1150 O O . LEU A 1 140 ? 4.479 -2.203 -13.676 1.00 97.69 140 LEU A O 1
ATOM 1154 N N . HIS A 1 141 ? 4.917 -2.543 -15.834 1.00 96.19 141 HIS A N 1
ATOM 1155 C CA . HIS A 1 141 ? 3.507 -2.484 -16.223 1.00 96.19 141 HIS A CA 1
ATOM 1156 C C . HIS A 1 141 ? 2.738 -3.786 -15.974 1.00 96.19 141 HIS A C 1
ATOM 1158 O O . HIS A 1 141 ? 1.566 -3.732 -15.615 1.00 96.19 141 HIS A O 1
ATOM 1164 N N . LYS A 1 142 ? 3.352 -4.961 -16.170 1.00 95.56 142 LYS A N 1
ATOM 1165 C CA . LYS A 1 142 ? 2.632 -6.249 -16.111 1.00 95.56 142 LYS A CA 1
ATOM 1166 C C . LYS A 1 142 ? 2.740 -6.971 -14.778 1.00 95.56 142 LYS A C 1
ATOM 1168 O O . LYS A 1 142 ? 1.887 -7.806 -14.499 1.00 95.56 142 LYS A O 1
ATOM 1173 N N . ARG A 1 143 ? 3.800 -6.737 -13.999 1.00 96.19 143 ARG A N 1
ATOM 1174 C CA . ARG A 1 143 ? 4.068 -7.470 -12.749 1.00 96.19 143 ARG A CA 1
ATOM 1175 C C . ARG A 1 143 ? 3.653 -6.707 -11.499 1.00 96.19 143 ARG A C 1
ATOM 1177 O O . ARG A 1 143 ? 3.670 -7.290 -10.428 1.00 96.19 143 ARG A O 1
ATOM 1184 N N . THR A 1 144 ? 3.222 -5.456 -11.603 1.00 95.94 144 THR A N 1
ATOM 1185 C CA . THR A 1 144 ? 2.713 -4.685 -10.453 1.00 95.94 144 THR A CA 1
ATOM 1186 C C . THR A 1 144 ? 1.467 -5.302 -9.816 1.00 95.94 144 THR A C 1
ATOM 1188 O O . THR A 1 144 ? 1.282 -5.196 -8.606 1.00 95.94 144 THR A O 1
ATOM 1191 N N . ASN A 1 145 ? 0.679 -6.063 -10.576 1.00 94.06 145 ASN A N 1
ATOM 1192 C CA . ASN A 1 145 ? -0.483 -6.793 -10.068 1.00 94.06 145 ASN A CA 1
ATOM 1193 C C . ASN A 1 145 ? -0.145 -7.983 -9.144 1.00 94.06 145 ASN A C 1
ATOM 1195 O O . ASN A 1 145 ? -1.044 -8.490 -8.477 1.00 94.06 145 ASN A O 1
ATOM 1199 N N . ILE A 1 146 ? 1.109 -8.449 -9.093 1.00 97.06 146 ILE A N 1
ATOM 1200 C CA . ILE A 1 146 ? 1.512 -9.547 -8.193 1.00 97.06 146 ILE A CA 1
ATOM 1201 C C . ILE A 1 146 ? 1.882 -9.041 -6.796 1.00 97.06 146 ILE A C 1
ATOM 1203 O O . ILE A 1 146 ? 2.066 -9.849 -5.888 1.00 97.06 146 ILE A O 1
ATOM 1207 N N . ILE A 1 147 ? 2.035 -7.722 -6.636 1.00 97.75 147 ILE A N 1
ATOM 1208 C CA . ILE A 1 147 ? 2.398 -7.101 -5.366 1.00 97.75 147 ILE A CA 1
ATOM 1209 C C . ILE A 1 147 ? 1.262 -7.353 -4.379 1.00 97.75 147 ILE A C 1
ATOM 1211 O O . ILE A 1 147 ? 0.111 -7.008 -4.644 1.00 97.75 147 ILE A O 1
ATOM 1215 N N . ILE A 1 148 ? 1.595 -7.939 -3.232 1.00 97.69 148 ILE A N 1
ATOM 1216 C CA . ILE A 1 148 ? 0.653 -8.127 -2.125 1.00 97.69 148 ILE A CA 1
ATOM 1217 C C . ILE A 1 148 ? 0.848 -7.041 -1.067 1.00 97.69 148 ILE A C 1
ATOM 1219 O O . ILE A 1 148 ? 1.961 -6.558 -0.846 1.00 97.69 148 ILE A O 1
ATOM 1223 N N . THR A 1 149 ? -0.222 -6.709 -0.347 1.00 97.88 149 THR A N 1
ATOM 1224 C CA . THR A 1 149 ? -0.241 -5.643 0.670 1.00 97.88 149 THR A CA 1
ATOM 1225 C C . THR A 1 149 ? 0.875 -5.780 1.701 1.00 97.88 149 THR A C 1
ATOM 1227 O O . THR A 1 149 ? 1.561 -4.808 1.998 1.00 97.88 149 THR A O 1
ATOM 1230 N N . ARG A 1 150 ? 1.140 -7.002 2.185 1.00 96.25 150 ARG A N 1
ATOM 1231 C CA . ARG A 1 150 ? 2.196 -7.258 3.180 1.00 96.25 150 ARG A CA 1
ATOM 1232 C C . ARG A 1 150 ? 3.602 -6.916 2.683 1.00 96.25 150 ARG A C 1
ATOM 1234 O O . ARG A 1 150 ? 4.417 -6.443 3.468 1.00 96.25 150 ARG A O 1
ATOM 1241 N N . GLN A 1 151 ? 3.895 -7.156 1.403 1.00 97.50 151 GLN A N 1
ATOM 1242 C CA . GLN A 1 151 ? 5.199 -6.816 0.823 1.00 97.50 151 GLN A CA 1
ATOM 1243 C C . GLN A 1 151 ? 5.361 -5.301 0.745 1.00 97.50 151 GLN A C 1
ATOM 1245 O O . GLN A 1 151 ? 6.359 -4.766 1.223 1.00 97.50 151 GLN A O 1
ATOM 1250 N N . LEU A 1 152 ? 4.337 -4.615 0.228 1.00 97.50 152 LEU A N 1
ATOM 1251 C CA . LEU A 1 152 ? 4.334 -3.161 0.123 1.00 97.50 152 LEU A CA 1
ATOM 1252 C C . LEU A 1 152 ? 4.469 -2.500 1.505 1.00 97.50 152 LEU A C 1
ATOM 1254 O O . LEU A 1 152 ? 5.325 -1.641 1.699 1.00 97.50 152 LEU A O 1
ATOM 1258 N N . GLN A 1 153 ? 3.692 -2.966 2.488 1.00 96.75 153 GLN A N 1
ATOM 1259 C CA . GLN A 1 153 ? 3.787 -2.533 3.883 1.00 96.75 153 GLN A CA 1
ATOM 1260 C C . GLN A 1 153 ? 5.182 -2.764 4.460 1.00 96.75 153 GLN A C 1
ATOM 1262 O O . GLN A 1 153 ? 5.732 -1.865 5.083 1.00 96.75 153 GLN A O 1
ATOM 1267 N N . SER A 1 154 ? 5.780 -3.939 4.238 1.00 97.62 154 SER A N 1
ATOM 1268 C CA . SER A 1 154 ? 7.117 -4.249 4.752 1.00 97.62 154 SER A CA 1
ATOM 1269 C C . SER A 1 154 ? 8.172 -3.261 4.246 1.00 97.62 154 SER A C 1
ATOM 1271 O O . SER A 1 154 ? 8.984 -2.787 5.040 1.00 97.62 154 SER A O 1
ATOM 1273 N N . VAL A 1 155 ? 8.126 -2.893 2.961 1.00 97.69 155 VAL A N 1
ATOM 1274 C CA . VAL A 1 155 ? 9.039 -1.900 2.372 1.00 97.69 155 VAL A CA 1
ATOM 1275 C C . VAL A 1 155 ? 8.782 -0.505 2.957 1.00 97.69 155 VAL A C 1
ATOM 1277 O O . VAL A 1 155 ? 9.726 0.155 3.394 1.00 97.69 155 VAL A O 1
ATOM 1280 N N . ILE A 1 156 ? 7.516 -0.085 3.055 1.00 96.75 156 ILE A N 1
ATOM 1281 C CA . ILE A 1 156 ? 7.133 1.219 3.622 1.00 96.75 156 ILE A CA 1
ATOM 1282 C C . ILE A 1 156 ? 7.575 1.345 5.083 1.00 96.75 156 ILE A C 1
ATOM 1284 O O . ILE A 1 156 ? 8.245 2.312 5.449 1.00 96.75 156 ILE A O 1
ATOM 1288 N N . VAL A 1 157 ? 7.248 0.353 5.916 1.00 95.31 157 VAL A N 1
ATOM 1289 C CA . VAL A 1 157 ? 7.609 0.333 7.340 1.00 95.31 157 VAL A CA 1
ATOM 1290 C C . VAL A 1 157 ? 9.121 0.357 7.526 1.00 95.31 157 VAL A C 1
ATOM 1292 O O . VAL A 1 157 ? 9.619 1.064 8.400 1.00 95.31 157 VAL A O 1
ATOM 1295 N N . ARG A 1 158 ? 9.860 -0.393 6.706 1.00 97.06 158 ARG A N 1
ATOM 1296 C CA . ARG A 1 158 ? 11.310 -0.510 6.848 1.00 97.06 158 ARG A CA 1
ATOM 1297 C C . ARG A 1 158 ? 12.051 0.767 6.463 1.00 97.06 158 ARG A C 1
ATOM 1299 O O . ARG A 1 158 ? 13.010 1.114 7.146 1.00 97.06 158 ARG A O 1
ATOM 1306 N N . PHE A 1 159 ? 11.652 1.426 5.377 1.00 96.75 159 PHE A N 1
ATOM 1307 C CA . PHE A 1 159 ? 12.464 2.494 4.784 1.00 96.75 159 PHE A CA 1
ATOM 1308 C C . PHE A 1 159 ? 11.870 3.896 4.913 1.00 96.75 159 PHE A C 1
ATOM 1310 O O . PHE A 1 159 ? 12.626 4.858 4.993 1.00 96.75 159 PHE A O 1
ATOM 1317 N N . PHE A 1 160 ? 10.545 4.031 4.965 1.00 94.88 160 PHE A N 1
ATOM 1318 C CA . PHE A 1 160 ? 9.880 5.335 4.882 1.00 94.88 160 PHE A CA 1
ATOM 1319 C C . PHE A 1 160 ? 9.223 5.757 6.196 1.00 94.88 160 PHE A C 1
ATOM 1321 O O . PHE A 1 160 ? 9.229 6.936 6.543 1.00 94.88 160 PHE A O 1
ATOM 1328 N N . LEU A 1 161 ? 8.710 4.801 6.978 1.00 91.75 161 LEU A N 1
ATOM 1329 C CA . LEU A 1 161 ? 8.022 5.091 8.237 1.00 91.75 161 LEU A CA 1
ATOM 1330 C C . LEU A 1 161 ? 8.869 5.880 9.255 1.00 91.75 161 LEU A C 1
ATOM 1332 O O . LEU A 1 161 ? 8.298 6.760 9.901 1.00 91.75 161 LEU A O 1
ATOM 1336 N N . PRO A 1 162 ? 10.190 5.642 9.419 1.00 93.19 162 PRO A N 1
ATOM 1337 C CA . PRO A 1 162 ? 11.005 6.467 10.310 1.00 93.19 162 PRO A CA 1
ATOM 1338 C C . PRO A 1 162 ? 11.023 7.945 9.900 1.00 93.19 162 PRO A C 1
ATOM 1340 O O . PRO A 1 162 ? 10.851 8.813 10.754 1.00 93.19 162 PRO A O 1
ATOM 1343 N N . ASP A 1 163 ? 11.171 8.239 8.603 1.00 91.69 163 ASP A N 1
ATOM 1344 C CA . ASP A 1 163 ? 11.162 9.620 8.106 1.00 91.69 163 ASP A CA 1
ATOM 1345 C C . ASP A 1 163 ? 9.770 10.247 8.243 1.00 91.69 163 ASP A C 1
ATOM 1347 O O . ASP A 1 163 ? 9.634 11.368 8.730 1.00 91.69 163 ASP A O 1
ATOM 1351 N N . PHE A 1 164 ? 8.714 9.493 7.926 1.00 91.81 164 PHE A N 1
ATOM 1352 C CA . PHE A 1 164 ? 7.337 9.950 8.113 1.00 91.81 164 PHE A CA 1
ATOM 1353 C C . PHE A 1 164 ? 7.040 10.289 9.572 1.00 91.81 164 PHE A C 1
ATOM 1355 O O . PHE A 1 164 ? 6.504 11.359 9.849 1.00 91.81 164 PHE A O 1
ATOM 1362 N N . ARG A 1 165 ? 7.443 9.435 10.520 1.00 88.75 165 ARG A N 1
ATOM 1363 C CA . ARG A 1 165 ? 7.301 9.705 11.960 1.00 88.75 165 ARG A CA 1
ATOM 1364 C C . ARG A 1 165 ? 8.066 10.951 12.382 1.00 88.75 165 ARG A C 1
ATOM 1366 O O . ARG A 1 165 ? 7.518 11.775 13.105 1.00 88.75 165 ARG A O 1
ATOM 1373 N N . ASN A 1 166 ? 9.296 11.112 11.898 1.00 88.00 166 ASN A N 1
ATOM 1374 C CA . ASN A 1 166 ? 10.114 12.289 12.185 1.00 88.00 166 ASN A CA 1
ATOM 1375 C C . ASN A 1 166 ? 9.518 13.581 11.617 1.00 88.00 166 ASN A C 1
ATOM 1377 O O . ASN A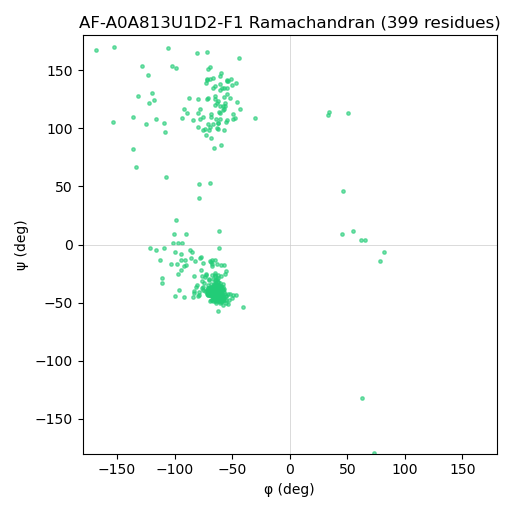 1 166 ? 9.733 14.649 12.180 1.00 88.00 166 ASN A O 1
ATOM 1381 N N . ARG A 1 167 ? 8.795 13.514 10.499 1.00 82.94 167 ARG A N 1
ATOM 1382 C CA . ARG A 1 167 ? 8.113 14.677 9.919 1.00 82.94 167 ARG A CA 1
ATOM 1383 C C . ARG A 1 167 ? 6.817 14.993 10.644 1.00 82.94 167 ARG A C 1
ATOM 1385 O O . ARG A 1 167 ? 6.597 16.152 10.967 1.00 82.94 167 ARG A O 1
ATOM 1392 N N . MET A 1 168 ? 6.015 13.977 10.957 1.00 81.81 168 MET A N 1
ATOM 1393 C CA . MET A 1 168 ? 4.786 14.140 11.738 1.00 81.81 168 MET A CA 1
ATOM 1394 C C . MET A 1 168 ? 5.065 14.675 13.149 1.00 81.81 168 MET A C 1
ATOM 1396 O O . MET A 1 168 ? 4.265 15.430 13.682 1.00 81.81 168 MET A O 1
ATOM 1400 N N . SER A 1 169 ? 6.209 14.334 13.753 1.00 82.62 169 SER A N 1
ATOM 1401 C CA . SER A 1 169 ? 6.598 14.883 15.059 1.00 82.62 169 SER A CA 1
ATOM 1402 C C . SER A 1 169 ? 7.133 16.316 14.997 1.00 82.62 169 SER A C 1
ATOM 1404 O O . SER A 1 169 ? 7.120 17.011 16.011 1.00 82.62 169 SER A O 1
ATOM 1406 N N . LYS A 1 170 ? 7.621 16.754 13.828 1.00 80.88 170 LYS A N 1
ATOM 1407 C CA . LYS A 1 170 ? 8.151 18.107 13.594 1.00 80.88 170 LYS A CA 1
ATOM 1408 C C . LYS A 1 170 ? 7.122 19.074 13.027 1.00 80.88 170 LYS A C 1
ATOM 1410 O O . LYS A 1 170 ? 7.345 20.277 13.095 1.00 80.88 170 LYS A O 1
ATOM 1415 N N . SER A 1 171 ? 6.060 18.576 12.404 1.00 69.50 171 SER A N 1
ATOM 1416 C CA . SER A 1 171 ? 5.009 19.429 11.872 1.00 69.50 171 SER A CA 1
ATOM 1417 C C . SER A 1 171 ? 4.299 20.146 13.018 1.00 69.50 171 SER A C 1
ATOM 1419 O O . SER A 1 171 ? 3.948 19.506 14.001 1.00 69.50 171 SER A O 1
ATOM 1421 N N . ASP A 1 172 ? 4.020 21.444 12.860 1.00 60.81 172 ASP A N 1
ATOM 1422 C CA . ASP A 1 172 ? 3.246 22.261 13.819 1.00 60.81 172 ASP A CA 1
ATOM 1423 C C . ASP A 1 172 ? 1.802 21.764 14.029 1.00 60.81 172 ASP A C 1
ATOM 1425 O O . ASP A 1 172 ? 1.045 22.302 14.840 1.00 60.81 172 ASP A O 1
ATOM 1429 N N . PHE A 1 173 ? 1.410 20.722 13.297 1.00 57.12 173 PHE A N 1
ATOM 1430 C CA . PHE A 1 173 ? 0.251 19.911 13.605 1.00 57.12 173 PHE A CA 1
ATOM 1431 C C . PHE A 1 173 ? 0.505 19.269 14.962 1.00 57.12 173 PHE A C 1
ATOM 1433 O O . PHE A 1 173 ? 1.333 18.369 15.089 1.00 57.12 173 PHE A O 1
ATOM 1440 N N . GLY A 1 174 ? -0.167 19.799 15.989 1.00 56.09 174 GLY A N 1
ATOM 1441 C CA . GLY A 1 174 ? -0.121 19.282 17.354 1.00 56.09 174 GLY A CA 1
ATOM 1442 C C . GLY A 1 174 ? -0.234 17.752 17.393 1.00 56.09 174 GLY A C 1
ATOM 1443 O O . GLY A 1 174 ? -0.689 17.149 16.424 1.00 56.09 174 GLY A O 1
ATOM 1444 N N . PRO A 1 175 ? 0.192 17.116 18.499 1.00 57.62 175 PRO A N 1
ATOM 1445 C CA . PRO A 1 175 ? 0.422 15.674 18.568 1.00 57.62 175 PRO A CA 1
ATOM 1446 C C . PRO A 1 175 ? -0.707 14.909 17.880 1.00 57.62 175 PRO A C 1
ATOM 1448 O O . PRO A 1 175 ? -1.852 15.025 18.312 1.00 57.62 175 PRO A O 1
ATOM 1451 N N . VAL A 1 176 ? -0.381 14.183 16.802 1.00 54.97 176 VAL A N 1
ATOM 1452 C CA . VAL A 1 176 ? -1.335 13.332 16.083 1.00 54.97 176 VAL A CA 1
ATOM 1453 C C . VAL A 1 176 ? -1.926 12.382 17.116 1.00 54.97 176 VAL A C 1
ATOM 1455 O O . VAL A 1 176 ? -1.239 11.497 17.624 1.00 54.97 176 VAL A O 1
ATOM 1458 N N . ILE A 1 177 ? -3.171 12.643 17.511 1.00 52.75 177 ILE A N 1
ATOM 1459 C CA . ILE A 1 177 ? -3.872 11.825 18.490 1.00 52.75 177 ILE A CA 1
ATOM 1460 C C . ILE A 1 177 ? -4.272 10.570 17.735 1.00 52.75 177 ILE A C 1
ATOM 1462 O O . ILE A 1 177 ? -5.250 10.584 16.994 1.00 52.75 177 ILE A O 1
ATOM 1466 N N . ASP A 1 178 ? -3.488 9.506 17.881 1.00 49.78 178 ASP A N 1
ATOM 1467 C CA . ASP A 1 178 ? -3.871 8.197 17.378 1.00 49.78 178 ASP A CA 1
ATOM 1468 C C . ASP A 1 178 ? -5.171 7.775 18.094 1.00 49.78 178 ASP A C 1
ATOM 1470 O O . ASP A 1 178 ? -5.164 7.574 19.315 1.00 49.78 178 ASP A O 1
ATOM 1474 N N . PRO A 1 179 ? -6.308 7.652 17.380 1.00 46.94 179 PRO A N 1
ATOM 1475 C CA . PRO A 1 179 ? -7.577 7.264 17.987 1.00 46.94 179 PRO A CA 1
ATOM 1476 C C . PRO A 1 179 ? -7.549 5.832 18.546 1.00 46.94 179 PRO A C 1
ATOM 1478 O O . PRO A 1 179 ? -8.441 5.465 19.313 1.00 46.94 179 PRO A O 1
ATOM 1481 N N . THR A 1 180 ? -6.538 5.027 18.196 1.00 49.81 180 THR A N 1
ATOM 1482 C CA . THR A 1 180 ? -6.329 3.674 18.723 1.00 49.81 180 THR A CA 1
ATOM 1483 C C . THR A 1 180 ? -5.425 3.626 19.955 1.00 49.81 180 THR A C 1
ATOM 1485 O O . THR A 1 180 ? -5.536 2.683 20.742 1.00 49.81 180 THR A O 1
ATOM 1488 N N . GLU A 1 181 ? -4.625 4.664 20.225 1.00 53.31 181 GLU A N 1
ATOM 1489 C CA . GLU A 1 181 ? -3.826 4.781 21.452 1.00 53.31 181 GLU A CA 1
ATOM 1490 C C . GLU A 1 181 ? -4.669 5.249 22.652 1.00 53.31 181 GLU A C 1
ATOM 1492 O O . GLU A 1 181 ? -4.310 6.208 23.321 1.00 53.31 181 GLU A O 1
ATOM 1497 N N . GLY A 1 182 ? -5.798 4.588 22.935 1.00 45.38 182 GLY A N 1
ATOM 1498 C CA . GLY A 1 182 ? -6.423 4.434 24.263 1.00 45.38 182 GLY A CA 1
ATOM 1499 C C . GLY A 1 182 ? -6.580 5.637 25.215 1.00 45.38 182 GLY A C 1
ATOM 1500 O O . GLY A 1 182 ? -6.951 5.431 26.372 1.00 45.38 182 GLY A O 1
ATOM 1501 N N . ARG A 1 183 ? -6.317 6.882 24.810 1.00 49.00 183 ARG A N 1
ATOM 1502 C CA . ARG A 1 183 ? -6.540 8.059 25.643 1.00 49.00 183 ARG A CA 1
ATOM 1503 C C . ARG A 1 183 ? -8.033 8.301 25.643 1.00 49.00 183 ARG A C 1
ATOM 1505 O O . ARG A 1 183 ? -8.627 8.657 24.631 1.00 49.00 183 ARG A O 1
ATOM 1512 N N . GLN A 1 184 ? -8.631 8.045 26.800 1.00 50.31 184 GLN A N 1
ATOM 1513 C CA . GLN A 1 184 ? -10.034 8.305 27.076 1.00 50.31 184 GLN A CA 1
ATOM 1514 C C . GLN A 1 184 ? -10.388 9.710 26.574 1.00 50.31 184 GLN A C 1
ATOM 1516 O O . GLN A 1 184 ? -9.758 10.694 26.961 1.00 50.31 184 GLN A O 1
ATOM 1521 N N . TRP A 1 185 ? -11.377 9.779 25.686 1.00 50.53 185 TRP A N 1
ATOM 1522 C CA . TRP A 1 185 ? -11.875 10.980 25.018 1.00 50.53 185 TRP A CA 1
ATOM 1523 C C . TRP A 1 185 ? -12.612 11.918 25.995 1.00 50.53 185 TRP A C 1
ATOM 1525 O O . TRP A 1 185 ? -13.757 12.295 25.775 1.00 50.53 185 TRP A O 1
ATOM 1535 N N . THR A 1 186 ? -12.000 12.292 27.117 1.00 54.50 186 THR A N 1
ATOM 1536 C CA . THR A 1 186 ? -12.646 13.117 28.154 1.00 54.50 186 THR A CA 1
ATOM 1537 C C . THR A 1 186 ? -12.530 14.623 27.894 1.00 54.50 186 THR A C 1
ATOM 1539 O O . THR A 1 186 ? -13.109 15.417 28.632 1.00 54.50 186 THR A O 1
ATOM 1542 N N . GLY A 1 187 ? -11.806 15.039 26.846 1.00 50.69 187 GLY A N 1
ATOM 1543 C CA . GLY A 1 187 ? -11.485 16.448 26.587 1.00 50.69 187 GLY A CA 1
ATOM 1544 C C . GLY A 1 187 ? -12.290 17.154 25.491 1.00 50.69 187 GLY A C 1
ATOM 1545 O O . GLY A 1 187 ? -12.282 18.378 25.466 1.00 50.69 187 GLY A O 1
ATOM 1546 N N . PHE A 1 188 ? -12.985 16.435 24.602 1.00 48.25 188 PHE A N 1
ATOM 1547 C CA . PHE A 1 188 ? -13.572 17.050 23.397 1.00 48.25 188 PHE A CA 1
ATOM 1548 C C . PHE A 1 188 ? -14.845 17.880 23.659 1.00 48.25 188 PHE A C 1
ATOM 1550 O O . PHE A 1 188 ? -15.208 18.703 22.832 1.00 48.25 188 PHE A O 1
ATOM 1557 N N . ASN A 1 189 ? -15.480 17.726 24.829 1.00 47.25 189 ASN A N 1
ATOM 1558 C CA . ASN A 1 189 ? -16.679 18.482 25.231 1.00 47.25 189 ASN A CA 1
ATOM 1559 C C . ASN A 1 189 ? -16.383 19.674 26.161 1.00 47.25 189 ASN A C 1
ATOM 1561 O O . ASN A 1 189 ? -17.261 20.115 26.902 1.00 47.25 189 ASN A O 1
ATOM 1565 N N . ARG A 1 190 ? -15.149 20.186 26.193 1.00 43.53 190 ARG A N 1
ATOM 1566 C CA . ARG A 1 190 ? -14.836 21.399 26.959 1.00 43.53 190 ARG A CA 1
ATOM 1567 C C . ARG A 1 190 ? -14.579 22.559 26.006 1.00 43.53 190 ARG A C 1
ATOM 1569 O O . ARG A 1 190 ? -13.447 22.775 25.596 1.00 43.53 190 ARG A O 1
ATOM 1576 N N . ASP A 1 191 ? -15.611 23.371 25.779 1.00 49.12 191 ASP A N 1
ATOM 1577 C CA . ASP A 1 191 ? -15.554 24.693 25.122 1.00 49.12 191 ASP A CA 1
ATOM 1578 C C . ASP A 1 191 ? -14.683 25.725 25.872 1.00 49.12 191 ASP A C 1
ATOM 1580 O O . ASP A 1 191 ? -14.721 26.923 25.597 1.00 49.12 191 ASP A O 1
ATOM 1584 N N . HIS A 1 192 ? -13.903 25.301 26.866 1.00 49.09 192 HIS A N 1
ATOM 1585 C CA . HIS A 1 192 ? -12.962 26.132 27.600 1.00 49.09 192 HIS A CA 1
ATOM 1586 C C . HIS A 1 192 ? -11.590 25.475 27.526 1.00 49.09 192 HIS A C 1
ATOM 1588 O O . HIS A 1 192 ? -11.309 24.505 28.232 1.00 49.09 192 HIS A O 1
ATOM 1594 N N . VAL A 1 193 ? -10.726 26.039 26.681 1.00 51.22 193 VAL A N 1
ATOM 1595 C CA . VAL A 1 193 ? -9.281 25.831 26.772 1.00 51.22 193 VAL A CA 1
ATOM 1596 C C . VAL A 1 193 ? -8.863 26.361 28.148 1.00 51.22 193 VAL A C 1
ATOM 1598 O O . VAL A 1 193 ? -9.011 27.563 28.385 1.00 51.22 193 VAL A O 1
ATOM 1601 N N . PRO A 1 194 ? -8.410 25.517 29.095 1.00 50.28 194 PRO A N 1
ATOM 1602 C CA . PRO A 1 194 ? -7.951 26.028 30.375 1.00 50.28 194 PRO A CA 1
ATOM 1603 C C . PRO A 1 194 ? -6.772 26.980 30.124 1.00 50.28 194 PRO A C 1
ATOM 1605 O O . PRO A 1 194 ? -5.924 26.680 29.276 1.00 50.28 194 PRO A O 1
ATOM 1608 N N . PRO A 1 195 ? -6.709 28.127 30.826 1.00 50.06 195 PRO A N 1
ATOM 1609 C CA . PRO A 1 195 ? -5.585 29.041 30.704 1.00 50.06 195 PRO A CA 1
ATOM 1610 C C . PRO A 1 195 ? -4.297 28.270 30.974 1.00 50.06 195 PRO A C 1
ATOM 1612 O O . PRO A 1 195 ? -4.273 27.380 31.827 1.00 50.06 195 PRO A O 1
ATOM 1615 N N . VAL A 1 196 ? -3.254 28.592 30.206 1.00 49.88 196 VAL A N 1
ATOM 1616 C CA . VAL A 1 196 ? -1.931 27.965 30.273 1.00 49.88 196 VAL A CA 1
ATOM 1617 C C . VAL A 1 196 ? -1.360 28.170 31.677 1.00 49.88 196 VAL A C 1
ATOM 1619 O O . VAL A 1 196 ? -0.642 29.126 31.951 1.00 49.88 196 VAL A O 1
ATOM 1622 N N . ALA A 1 197 ? -1.718 27.276 32.592 1.00 45.69 197 ALA A N 1
ATOM 1623 C CA . ALA A 1 197 ? -1.072 27.145 33.875 1.00 45.69 197 ALA A CA 1
ATOM 1624 C C . ALA A 1 197 ? 0.305 26.544 33.604 1.00 45.69 197 ALA A C 1
ATOM 1626 O O . ALA A 1 197 ? 0.417 25.523 32.920 1.00 45.69 197 ALA A O 1
ATOM 1627 N N . ASN A 1 198 ? 1.333 27.234 34.100 1.00 50.97 198 ASN A N 1
ATOM 1628 C CA . ASN A 1 198 ? 2.739 26.847 34.070 1.00 50.97 198 ASN A CA 1
ATOM 1629 C C . ASN A 1 198 ? 2.900 25.324 34.089 1.00 50.97 198 ASN A C 1
ATOM 1631 O O . ASN A 1 198 ? 2.616 24.677 35.097 1.00 50.97 198 ASN A O 1
ATOM 1635 N N . ARG A 1 199 ? 3.321 24.761 32.949 1.00 46.78 199 ARG A N 1
ATOM 1636 C CA . ARG A 1 199 ? 3.623 23.334 32.827 1.00 46.78 199 ARG A CA 1
ATOM 1637 C C . ARG A 1 199 ? 4.680 22.989 33.882 1.00 46.78 199 ARG A C 1
ATOM 1639 O O . ARG A 1 199 ? 5.768 23.562 33.812 1.00 46.78 199 ARG A O 1
ATOM 1646 N N . PRO A 1 200 ? 4.402 22.087 34.838 1.00 52.22 200 PRO A N 1
ATOM 1647 C CA . PRO A 1 200 ? 5.455 21.549 35.679 1.00 52.22 200 PRO A CA 1
ATOM 1648 C C . PRO A 1 200 ? 6.485 20.826 34.800 1.00 52.22 200 PRO A C 1
ATOM 1650 O O . PRO A 1 200 ? 6.159 20.257 33.756 1.00 52.22 200 PRO A O 1
ATOM 1653 N N . ASP A 1 201 ? 7.739 20.927 35.222 1.00 52.28 201 ASP A N 1
ATOM 1654 C CA . ASP A 1 201 ? 8.954 20.509 34.528 1.00 52.28 201 ASP A CA 1
ATOM 1655 C C . ASP A 1 201 ? 8.837 19.075 33.951 1.00 52.28 201 ASP A C 1
ATOM 1657 O O . ASP A 1 201 ? 8.834 18.085 34.688 1.00 52.28 201 ASP A O 1
ATOM 1661 N N . GLN A 1 202 ? 8.734 18.944 32.619 1.00 54.16 202 GLN A N 1
ATOM 1662 C CA . GLN A 1 202 ? 8.522 17.666 31.900 1.00 54.16 202 GLN A CA 1
ATOM 1663 C C . GLN A 1 202 ? 9.607 16.608 32.184 1.00 54.16 202 GLN A C 1
ATOM 1665 O O . GLN A 1 202 ? 9.388 15.410 31.994 1.00 54.16 202 GLN A O 1
ATOM 1670 N N . ARG A 1 203 ? 10.761 17.032 32.708 1.00 56.41 203 ARG A N 1
ATOM 1671 C CA . ARG A 1 203 ? 11.884 16.157 33.068 1.00 56.41 203 ARG A CA 1
ATOM 1672 C C . ARG A 1 203 ? 11.543 15.140 34.160 1.00 56.41 203 ARG A C 1
ATOM 1674 O O . ARG A 1 203 ? 12.118 14.054 34.157 1.00 56.41 203 ARG A O 1
ATOM 1681 N N . PHE A 1 204 ? 10.612 15.450 35.066 1.00 53.19 204 PHE A N 1
ATOM 1682 C CA . PHE A 1 204 ? 10.191 14.494 36.098 1.00 53.19 204 PHE A CA 1
ATOM 1683 C C . PHE A 1 204 ? 9.283 13.397 35.530 1.00 53.19 204 PHE A C 1
ATOM 1685 O O . PHE A 1 204 ? 9.463 12.224 35.850 1.00 53.19 204 PHE A O 1
ATOM 1692 N N . THR A 1 205 ? 8.384 13.747 34.606 1.00 59.31 205 THR A N 1
ATOM 1693 C CA . THR A 1 205 ? 7.438 12.786 34.017 1.00 59.31 205 THR A CA 1
ATOM 1694 C C . THR A 1 205 ? 8.093 11.765 33.088 1.00 59.31 205 THR A C 1
ATOM 1696 O O . THR A 1 205 ? 7.613 10.637 32.982 1.00 59.31 205 THR A O 1
ATOM 1699 N N . ASP A 1 206 ? 9.196 12.120 32.426 1.00 68.50 206 ASP A N 1
ATOM 1700 C CA . ASP A 1 206 ? 9.898 11.189 31.534 1.00 68.50 206 ASP A CA 1
ATOM 1701 C C . ASP A 1 206 ? 10.723 10.153 32.309 1.00 68.50 206 ASP A C 1
ATOM 1703 O O . ASP A 1 206 ? 10.828 9.002 31.881 1.00 68.50 206 ASP A O 1
ATOM 1707 N N . ARG A 1 207 ? 11.238 10.523 33.490 1.00 71.50 207 ARG A N 1
ATOM 1708 C CA . ARG A 1 207 ? 11.973 9.608 34.373 1.00 71.50 207 ARG A CA 1
ATOM 1709 C C . ARG A 1 207 ? 11.051 8.556 34.990 1.00 71.50 207 ARG A C 1
ATOM 1711 O O . ARG A 1 207 ? 11.370 7.372 34.948 1.00 71.50 207 ARG A O 1
ATOM 1718 N N . GLU A 1 208 ? 9.873 8.966 35.457 1.00 74.75 208 GLU A N 1
ATOM 1719 C CA . GLU A 1 208 ? 8.851 8.038 35.964 1.00 74.75 208 GLU A CA 1
ATOM 1720 C C . GLU A 1 208 ? 8.346 7.089 34.870 1.00 74.75 208 GLU A C 1
ATOM 1722 O O . GLU A 1 208 ? 8.173 5.893 35.108 1.00 74.75 208 GLU A O 1
ATOM 1727 N N . LYS A 1 209 ? 8.163 7.588 33.640 1.00 76.31 209 LYS A N 1
ATOM 1728 C CA . LYS A 1 209 ? 7.805 6.735 32.499 1.00 76.31 209 LYS A CA 1
ATOM 1729 C C . LYS A 1 209 ? 8.901 5.730 32.165 1.00 76.31 209 LYS A C 1
ATOM 1731 O O . LYS A 1 209 ? 8.580 4.569 31.927 1.00 76.31 209 LYS A O 1
ATOM 1736 N N . GLN A 1 210 ? 10.173 6.133 32.171 1.00 76.44 210 GLN A N 1
ATOM 1737 C CA . GLN A 1 210 ? 11.281 5.202 31.943 1.00 76.44 210 GLN A CA 1
ATOM 1738 C C . GLN A 1 210 ? 11.323 4.101 33.007 1.00 76.44 210 GLN A C 1
ATOM 1740 O O . GLN A 1 210 ? 11.436 2.922 32.665 1.00 76.44 210 GLN A O 1
ATOM 1745 N N . GLU A 1 211 ? 11.142 4.452 34.279 1.00 85.88 211 GLU A N 1
ATOM 1746 C CA . GLU A 1 211 ? 11.085 3.475 35.370 1.00 85.88 211 GLU A CA 1
ATOM 1747 C C . GLU A 1 211 ? 9.892 2.519 35.223 1.00 85.88 211 GLU A C 1
ATOM 1749 O O . GLU A 1 211 ? 10.053 1.305 35.373 1.00 85.88 211 GLU A O 1
ATOM 1754 N N . GLN A 1 212 ? 8.718 3.022 34.829 1.00 79.75 212 GLN A N 1
ATOM 1755 C CA . GLN A 1 212 ? 7.554 2.177 34.541 1.00 79.75 212 GLN A CA 1
ATOM 1756 C C . GLN A 1 212 ? 7.793 1.233 33.356 1.00 79.75 212 GLN A C 1
ATOM 1758 O O . GLN A 1 212 ? 7.436 0.055 33.437 1.00 79.75 212 GLN A O 1
ATOM 1763 N N . THR A 1 213 ? 8.424 1.706 32.275 1.00 79.56 213 THR A N 1
ATOM 1764 C CA . THR A 1 213 ? 8.732 0.856 31.113 1.00 79.56 213 THR A CA 1
ATOM 1765 C C . THR A 1 213 ? 9.712 -0.260 31.463 1.00 79.56 213 THR A C 1
ATOM 1767 O O . THR A 1 213 ? 9.468 -1.408 31.099 1.00 79.56 213 THR A O 1
ATOM 1770 N N . LEU A 1 214 ? 10.750 0.037 32.252 1.00 90.94 214 LEU A N 1
ATOM 1771 C CA . LEU A 1 214 ? 11.711 -0.960 32.730 1.00 90.94 214 LEU A CA 1
ATOM 1772 C C . LEU A 1 214 ? 11.046 -2.020 33.617 1.00 90.94 214 LEU A C 1
ATOM 1774 O O . LEU A 1 214 ? 11.364 -3.206 33.524 1.00 90.94 214 LEU A O 1
ATOM 1778 N N . LEU A 1 215 ? 10.102 -1.612 34.467 1.00 92.62 215 LEU A N 1
ATOM 1779 C CA . LEU A 1 215 ? 9.399 -2.522 35.370 1.00 92.62 215 LEU A CA 1
ATOM 1780 C C . LEU A 1 215 ? 8.445 -3.455 34.606 1.00 92.62 215 LEU A C 1
ATOM 1782 O O . LEU A 1 215 ? 8.377 -4.651 34.901 1.00 92.62 215 LEU A O 1
ATOM 1786 N N . LEU A 1 216 ? 7.756 -2.932 33.588 1.00 86.38 216 LEU A N 1
ATOM 1787 C CA . LEU A 1 216 ? 6.924 -3.730 32.684 1.00 86.38 216 LEU A CA 1
ATOM 1788 C C . LEU A 1 216 ? 7.762 -4.698 31.846 1.00 8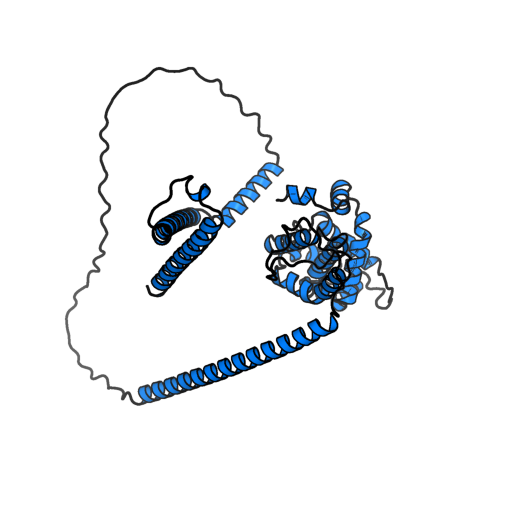6.38 216 LEU A C 1
ATOM 1790 O O . LEU A 1 216 ? 7.408 -5.871 31.741 1.00 86.38 216 LEU A O 1
ATOM 1794 N N . GLU A 1 217 ? 8.893 -4.243 31.308 1.00 88.12 217 GLU A N 1
ATOM 1795 C CA . GLU A 1 217 ? 9.804 -5.090 30.538 1.00 88.12 217 GLU A CA 1
ATOM 1796 C C . GLU A 1 217 ? 10.355 -6.240 31.393 1.00 88.12 217 GLU A C 1
ATOM 1798 O O . GLU A 1 217 ? 10.390 -7.390 30.950 1.00 88.12 217 GLU A O 1
ATOM 1803 N N . LYS A 1 218 ? 10.709 -5.960 32.654 1.00 94.00 218 LYS A N 1
ATOM 1804 C CA . LYS A 1 218 ? 11.150 -6.984 33.606 1.00 94.00 218 LYS A CA 1
ATOM 1805 C C . LYS A 1 218 ? 10.061 -8.029 33.873 1.00 94.00 218 LYS A C 1
ATOM 1807 O O . LYS A 1 218 ? 10.350 -9.221 33.785 1.00 94.00 218 LYS A O 1
ATOM 1812 N N . ARG A 1 219 ? 8.811 -7.608 34.112 1.00 90.94 219 ARG A N 1
ATOM 1813 C CA . ARG A 1 219 ? 7.672 -8.537 34.280 1.00 90.94 219 ARG A CA 1
ATOM 1814 C C . ARG A 1 219 ? 7.448 -9.409 33.047 1.00 90.94 219 ARG A C 1
ATOM 1816 O O . ARG A 1 219 ? 7.163 -10.594 33.182 1.00 90.94 219 ARG A O 1
ATOM 1823 N N . LEU A 1 220 ? 7.595 -8.838 31.854 1.00 88.25 220 LEU A N 1
ATOM 1824 C CA . LEU A 1 220 ? 7.373 -9.554 30.599 1.00 88.25 220 LEU A CA 1
ATOM 1825 C C . LEU A 1 220 ? 8.462 -10.611 30.358 1.00 88.25 220 LEU A C 1
ATOM 1827 O O . LEU A 1 220 ? 8.156 -11.725 29.937 1.00 88.25 220 LEU A O 1
ATOM 1831 N N . ARG A 1 221 ? 9.722 -10.314 30.713 1.00 90.81 221 ARG A N 1
ATOM 1832 C CA . ARG A 1 221 ? 10.810 -11.308 30.693 1.00 90.81 221 ARG A CA 1
ATOM 1833 C C . ARG A 1 221 ? 10.593 -12.433 31.704 1.00 90.81 221 ARG A C 1
ATOM 1835 O O . ARG A 1 221 ? 10.825 -13.588 31.364 1.00 90.81 221 ARG A O 1
ATOM 1842 N N . GLU A 1 222 ? 10.131 -12.117 32.913 1.00 94.00 222 GLU A N 1
ATOM 1843 C CA . GLU A 1 222 ? 9.807 -13.126 33.933 1.00 94.00 222 GLU A CA 1
ATOM 1844 C C . GLU A 1 222 ? 8.658 -14.043 33.480 1.00 94.00 222 GLU A C 1
ATOM 1846 O O . GLU A 1 222 ? 8.728 -15.260 33.655 1.00 94.00 222 GLU A O 1
ATOM 1851 N N . GLU A 1 223 ? 7.624 -13.493 32.834 1.00 90.94 223 GLU A N 1
ATOM 1852 C CA . GLU A 1 223 ? 6.521 -14.292 32.293 1.00 90.94 223 GLU A CA 1
ATOM 1853 C C . GLU A 1 223 ? 6.979 -15.197 31.140 1.00 90.94 223 GLU A C 1
ATOM 1855 O O . GLU A 1 223 ? 6.621 -16.376 31.103 1.00 90.94 223 GLU A O 1
ATOM 1860 N N . MET A 1 224 ? 7.803 -14.676 30.225 1.00 86.88 224 MET A N 1
ATOM 1861 C CA . MET A 1 224 ? 8.369 -15.454 29.119 1.00 86.88 224 MET A CA 1
ATOM 1862 C C . MET A 1 224 ? 9.253 -16.597 29.623 1.00 86.88 224 MET A C 1
ATOM 1864 O O . MET A 1 224 ? 9.085 -17.728 29.173 1.00 86.88 224 MET A O 1
ATOM 1868 N N . ALA A 1 225 ? 10.120 -16.336 30.606 1.00 94.44 225 ALA A N 1
ATOM 1869 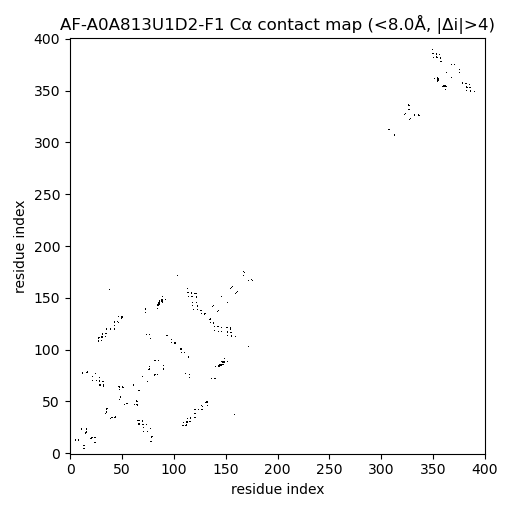C CA . ALA A 1 225 ? 10.950 -17.367 31.226 1.00 94.44 225 ALA A CA 1
ATOM 1870 C C . ALA A 1 225 ? 10.093 -18.464 31.883 1.00 94.44 225 ALA A C 1
ATOM 1872 O O . ALA A 1 225 ? 10.359 -19.653 31.715 1.00 94.44 225 ALA A O 1
ATOM 1873 N N . LYS A 1 226 ? 9.004 -18.078 32.561 1.00 94.75 226 LYS A N 1
ATOM 1874 C CA . LYS A 1 226 ? 8.068 -19.030 33.174 1.00 94.75 226 LYS A CA 1
ATOM 1875 C C . LYS A 1 226 ? 7.303 -19.859 32.137 1.00 94.75 226 LYS A C 1
ATOM 1877 O O . LYS A 1 226 ? 7.021 -21.033 32.373 1.00 94.75 226 LYS A O 1
ATOM 1882 N N . ARG A 1 227 ? 6.946 -19.270 30.990 1.00 89.12 227 ARG A N 1
ATOM 1883 C CA . ARG A 1 227 ? 6.321 -20.006 29.877 1.00 89.12 227 ARG A CA 1
ATOM 1884 C C . ARG A 1 227 ? 7.287 -21.009 29.261 1.00 89.12 227 ARG A C 1
ATOM 1886 O O . ARG A 1 227 ? 6.884 -22.145 29.043 1.00 89.12 227 ARG A O 1
ATOM 1893 N N . GLU A 1 228 ? 8.540 -20.620 29.056 1.00 93.62 228 GLU A N 1
ATOM 1894 C CA . GLU A 1 228 ? 9.568 -21.505 28.510 1.00 93.62 228 GLU A CA 1
ATOM 1895 C C . GLU A 1 228 ? 9.867 -22.684 29.450 1.00 93.62 228 GLU A C 1
ATOM 1897 O O . GLU A 1 228 ? 9.964 -23.826 29.006 1.00 93.62 228 GLU A O 1
ATOM 1902 N N . GLU A 1 229 ? 9.945 -22.446 30.762 1.00 95.56 229 GLU A N 1
ATOM 1903 C CA . GLU A 1 229 ? 10.124 -23.514 31.752 1.00 95.56 229 GLU A CA 1
ATOM 1904 C C . GLU A 1 229 ? 8.939 -24.492 31.758 1.00 95.56 229 GLU A C 1
ATOM 1906 O O . GLU A 1 229 ? 9.131 -25.710 31.747 1.00 95.56 229 GLU A O 1
ATOM 1911 N N . ASN A 1 230 ? 7.710 -23.971 31.691 1.00 93.50 230 ASN A N 1
ATOM 1912 C CA . ASN A 1 230 ? 6.507 -24.796 31.586 1.00 93.50 230 ASN A CA 1
ATOM 1913 C C . ASN A 1 230 ? 6.468 -25.605 30.283 1.00 93.50 230 ASN A C 1
ATOM 1915 O O . ASN A 1 230 ? 6.073 -26.770 30.304 1.00 93.50 230 ASN A O 1
ATOM 1919 N N . GLU A 1 231 ? 6.876 -25.015 29.160 1.00 92.12 231 GLU A N 1
ATOM 1920 C CA . GLU A 1 231 ? 6.939 -25.696 27.866 1.00 92.12 231 GLU A CA 1
ATOM 1921 C C . GLU A 1 231 ? 7.984 -26.816 27.883 1.00 92.12 231 GLU A C 1
ATOM 1923 O O . GLU A 1 231 ? 7.676 -27.942 27.494 1.00 92.12 231 GLU A O 1
ATOM 1928 N N . ARG A 1 232 ? 9.173 -26.572 28.449 1.00 95.81 232 ARG A N 1
ATOM 1929 C CA . ARG A 1 232 ? 10.190 -27.618 28.649 1.00 95.81 232 ARG A CA 1
ATOM 1930 C C . ARG A 1 232 ? 9.696 -28.733 29.571 1.00 95.81 232 ARG A C 1
ATOM 1932 O O . ARG A 1 232 ? 9.939 -29.905 29.290 1.00 95.81 232 ARG A O 1
ATOM 1939 N N . ALA A 1 233 ? 8.978 -28.399 30.644 1.00 95.94 233 ALA A N 1
ATOM 1940 C CA . ALA A 1 233 ? 8.406 -29.391 31.554 1.00 95.94 233 ALA A CA 1
ATOM 1941 C C . ALA A 1 233 ? 7.305 -30.234 30.883 1.00 95.94 233 ALA A C 1
ATOM 1943 O O . ALA A 1 233 ? 7.214 -31.441 31.121 1.00 95.94 233 ALA A O 1
ATOM 1944 N N . LEU A 1 234 ? 6.476 -29.621 30.033 1.00 92.88 234 LEU A N 1
ATOM 1945 C CA . LEU A 1 234 ? 5.474 -30.327 29.233 1.00 92.88 234 LEU A CA 1
ATOM 1946 C C . LEU A 1 234 ? 6.129 -31.224 28.182 1.00 92.88 234 LEU A C 1
ATOM 1948 O O . LEU A 1 234 ? 5.740 -32.384 28.058 1.00 92.88 234 LEU A O 1
ATOM 1952 N N . GLN A 1 235 ? 7.156 -30.730 27.492 1.00 94.69 235 GLN A N 1
ATOM 1953 C CA . GLN A 1 235 ? 7.889 -31.507 26.498 1.00 94.69 235 GLN A CA 1
ATOM 1954 C C . GLN A 1 235 ? 8.578 -32.720 27.135 1.00 94.69 235 GLN A C 1
ATOM 1956 O O . GLN A 1 235 ? 8.440 -33.834 26.640 1.00 94.69 235 GLN A O 1
ATOM 1961 N N . ALA A 1 236 ? 9.207 -32.551 28.302 1.00 97.19 236 ALA A N 1
ATOM 1962 C CA . ALA A 1 236 ? 9.807 -33.661 29.041 1.00 97.19 236 ALA A CA 1
ATOM 1963 C C . ALA A 1 236 ? 8.779 -34.741 29.434 1.00 97.19 236 ALA A C 1
ATOM 1965 O O . ALA A 1 236 ? 9.089 -35.933 29.388 1.00 97.19 236 ALA A O 1
ATOM 1966 N N . LYS A 1 237 ? 7.543 -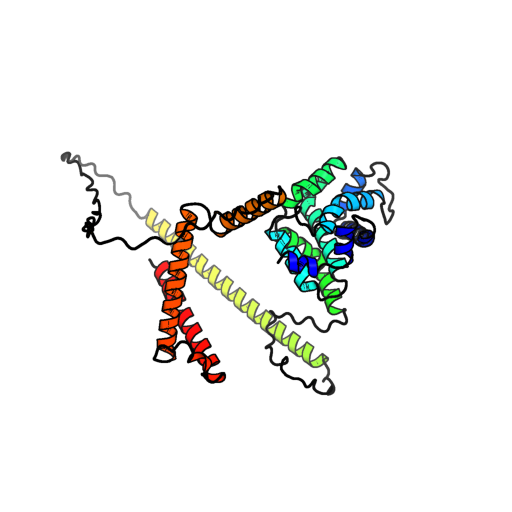34.347 29.783 1.00 95.44 237 LYS A N 1
ATOM 1967 C CA . LYS A 1 237 ? 6.444 -35.295 30.043 1.00 95.44 237 LYS A CA 1
ATOM 1968 C C . LYS A 1 237 ? 6.009 -36.034 28.781 1.00 95.44 237 LYS A C 1
ATOM 1970 O O . LYS A 1 237 ? 5.750 -37.233 28.856 1.00 95.44 237 LYS A O 1
ATOM 1975 N N . ILE A 1 238 ? 5.932 -35.348 27.641 1.00 92.50 238 ILE A N 1
ATOM 1976 C CA . ILE A 1 238 ? 5.612 -35.976 26.351 1.00 92.50 238 ILE A CA 1
ATOM 1977 C C . ILE A 1 238 ? 6.681 -37.017 26.002 1.00 92.50 238 ILE A C 1
ATOM 1979 O O . ILE A 1 238 ? 6.344 -38.167 25.724 1.00 92.50 238 ILE A O 1
ATOM 1983 N N . ASP A 1 239 ? 7.957 -36.654 26.113 1.00 96.00 239 ASP A N 1
ATOM 1984 C CA . ASP A 1 239 ? 9.078 -37.544 25.802 1.00 96.00 239 ASP A CA 1
ATOM 1985 C C . ASP A 1 239 ? 9.152 -38.748 26.759 1.00 96.00 239 ASP A C 1
ATOM 1987 O O . ASP A 1 239 ? 9.622 -39.829 26.390 1.00 96.00 239 ASP A O 1
ATOM 1991 N N . GLN A 1 240 ? 8.716 -38.584 28.013 1.00 96.88 240 GLN A N 1
ATOM 1992 C CA . GLN A 1 240 ? 8.593 -39.685 28.968 1.00 96.88 240 GLN A CA 1
ATOM 1993 C C . GLN A 1 240 ? 7.454 -40.637 28.576 1.00 96.88 240 GLN A C 1
ATOM 1995 O O . GLN A 1 240 ? 7.674 -41.844 28.495 1.00 96.88 240 GLN A O 1
ATOM 2000 N N . LEU A 1 241 ? 6.266 -40.103 28.273 1.00 94.88 241 LEU A N 1
ATOM 2001 C CA . LEU A 1 241 ? 5.111 -40.904 27.856 1.00 94.88 241 LEU A CA 1
ATOM 2002 C C . LEU A 1 241 ? 5.383 -41.680 26.563 1.00 94.88 241 LEU A C 1
ATOM 2004 O O . LEU A 1 241 ? 4.976 -42.834 26.447 1.00 94.88 241 LEU A O 1
ATOM 2008 N N . GLN A 1 242 ? 6.108 -41.086 25.612 1.00 93.25 242 GLN A N 1
ATOM 2009 C CA . GLN A 1 242 ? 6.521 -41.775 24.388 1.00 93.25 242 GLN A CA 1
ATOM 2010 C C . GLN A 1 242 ? 7.445 -42.964 24.683 1.00 93.25 242 GLN A C 1
ATOM 2012 O O . GLN A 1 242 ? 7.221 -44.056 24.161 1.00 93.25 242 GLN A O 1
ATOM 2017 N N . ARG A 1 243 ? 8.426 -42.797 25.581 1.00 96.12 243 ARG A N 1
ATOM 2018 C CA . ARG A 1 243 ? 9.307 -43.895 26.014 1.00 96.12 243 ARG A CA 1
ATOM 2019 C C . ARG A 1 243 ? 8.546 -45.007 26.734 1.00 96.12 243 ARG A C 1
ATOM 2021 O O . ARG A 1 243 ? 8.828 -46.184 26.513 1.00 96.12 243 ARG A O 1
ATOM 2028 N N . ASP A 1 244 ? 7.572 -44.658 27.567 1.00 93.25 244 ASP A N 1
ATOM 2029 C CA . ASP A 1 244 ? 6.740 -45.643 28.264 1.00 93.25 244 ASP A CA 1
ATOM 2030 C C . ASP A 1 244 ? 5.820 -46.400 27.291 1.00 93.25 244 ASP A C 1
ATOM 2032 O O . ASP A 1 244 ? 5.674 -47.620 27.400 1.00 93.25 244 ASP A O 1
ATOM 2036 N N . MET A 1 245 ? 5.269 -45.718 26.280 1.00 91.56 245 MET A N 1
ATOM 2037 C CA . MET A 1 245 ? 4.521 -46.359 25.194 1.00 91.56 245 MET A CA 1
ATOM 2038 C C . MET A 1 245 ? 5.380 -47.344 24.395 1.00 91.56 245 MET A C 1
ATOM 2040 O O . MET A 1 245 ? 4.928 -48.453 24.101 1.00 91.56 245 MET A O 1
ATOM 2044 N N . GLU A 1 246 ? 6.617 -46.975 24.061 1.00 92.62 246 GLU A N 1
ATOM 2045 C CA . GLU A 1 246 ? 7.545 -47.874 23.370 1.00 92.62 246 GLU A CA 1
ATOM 2046 C C . GLU A 1 246 ? 7.872 -49.105 24.221 1.00 92.62 246 GLU A C 1
ATOM 2048 O O . GLU A 1 246 ? 7.817 -50.229 23.719 1.00 92.62 246 GLU A O 1
ATOM 2053 N N . ARG A 1 247 ? 8.115 -48.931 25.526 1.00 91.75 247 ARG A N 1
ATOM 2054 C CA . ARG A 1 247 ? 8.336 -50.052 26.456 1.00 91.75 247 ARG A CA 1
ATOM 2055 C C . ARG A 1 247 ? 7.137 -50.995 26.526 1.00 91.75 247 ARG A C 1
ATOM 2057 O O . ARG A 1 247 ? 7.317 -52.210 26.496 1.00 91.75 247 ARG A O 1
ATOM 2064 N N . MET A 1 248 ? 5.916 -50.459 26.573 1.00 86.81 248 MET A N 1
ATOM 2065 C CA . MET A 1 248 ? 4.702 -51.282 26.552 1.00 86.81 248 MET A CA 1
ATOM 2066 C C . MET A 1 248 ? 4.535 -52.037 25.231 1.00 86.81 248 MET A C 1
ATOM 2068 O O . MET A 1 248 ? 4.098 -53.185 25.242 1.00 86.81 248 MET A O 1
ATOM 2072 N N . LYS A 1 249 ? 4.927 -51.435 24.103 1.00 87.19 249 LYS A N 1
ATOM 2073 C CA . LYS A 1 249 ? 4.892 -52.092 22.792 1.00 87.19 249 LYS A CA 1
ATOM 2074 C C . LYS A 1 249 ? 5.861 -53.277 22.712 1.00 87.19 249 LYS A C 1
ATOM 2076 O O . LYS A 1 249 ? 5.499 -54.297 22.140 1.00 87.19 249 LYS A O 1
ATOM 2081 N N . TYR A 1 250 ? 7.050 -53.172 23.308 1.00 83.25 250 TYR A N 1
ATOM 2082 C CA . TYR A 1 250 ? 8.013 -54.282 23.357 1.00 83.25 250 TYR A CA 1
ATOM 2083 C C . TYR A 1 250 ? 7.615 -55.400 24.333 1.00 83.25 250 TYR A C 1
ATOM 2085 O O . TYR A 1 250 ? 7.957 -56.556 24.100 1.00 83.25 250 TYR A O 1
ATOM 2093 N N . ASN A 1 251 ? 6.860 -55.082 25.390 1.00 80.62 251 ASN A N 1
ATOM 2094 C CA . ASN A 1 251 ? 6.366 -56.074 26.351 1.00 80.62 251 ASN A CA 1
ATOM 2095 C C . ASN A 1 251 ? 5.062 -56.767 25.918 1.00 80.62 251 ASN A C 1
ATOM 2097 O O . ASN A 1 251 ? 4.632 -57.715 26.579 1.00 80.62 251 ASN A O 1
ATOM 2101 N N . GLN A 1 252 ? 4.432 -56.345 24.816 1.00 67.50 252 GLN A N 1
ATOM 2102 C CA . GLN A 1 252 ? 3.385 -57.142 24.182 1.00 67.50 252 GLN A CA 1
ATOM 2103 C C . GLN A 1 252 ? 4.032 -58.338 23.482 1.00 67.50 252 GLN A C 1
ATOM 2105 O O . GLN A 1 252 ? 4.485 -58.258 22.342 1.00 67.50 252 GLN A O 1
ATOM 2110 N N . VAL A 1 253 ? 4.082 -59.458 24.205 1.00 63.59 253 VAL A N 1
ATOM 2111 C CA . VAL A 1 253 ? 4.435 -60.768 23.658 1.00 63.59 253 VAL A CA 1
ATOM 2112 C C . VAL A 1 253 ? 3.547 -61.028 22.434 1.00 63.59 253 VAL A C 1
ATOM 2114 O O . VAL A 1 253 ? 2.322 -60.942 22.560 1.00 63.59 253 VAL A O 1
ATOM 2117 N N . PRO A 1 254 ? 4.118 -61.342 21.258 1.00 55.66 254 PRO A N 1
ATOM 2118 C CA . PRO A 1 254 ? 3.330 -61.739 20.105 1.00 55.66 254 PRO A CA 1
ATOM 2119 C C . PRO A 1 254 ? 2.591 -63.031 20.452 1.00 55.66 254 PRO A C 1
ATOM 2121 O O . PRO A 1 254 ? 3.181 -64.109 20.523 1.00 55.66 254 PRO A O 1
ATOM 2124 N N . VAL A 1 255 ? 1.287 -62.914 20.702 1.00 60.50 255 VAL A N 1
ATOM 2125 C CA . VAL A 1 255 ? 0.396 -64.068 20.771 1.00 60.50 255 VAL A CA 1
ATOM 2126 C C . VAL A 1 255 ? 0.401 -64.674 19.371 1.00 60.50 255 VAL A C 1
ATOM 2128 O O . VAL A 1 255 ? -0.094 -64.069 18.420 1.00 60.50 255 VAL A O 1
ATOM 2131 N N . LEU A 1 256 ? 1.050 -65.832 19.239 1.00 51.00 256 LEU A N 1
ATOM 2132 C CA . LEU A 1 256 ? 1.069 -66.621 18.013 1.00 51.00 256 LEU A CA 1
ATOM 2133 C C . LEU A 1 256 ? -0.367 -66.819 17.497 1.00 51.00 256 LEU A C 1
ATOM 2135 O O . LEU A 1 256 ? -1.260 -67.130 18.291 1.00 51.00 256 LEU A O 1
ATOM 2139 N N . PRO A 1 257 ? -0.605 -66.694 16.180 1.00 49.34 257 PRO A N 1
ATOM 2140 C CA . PRO A 1 257 ? -1.889 -67.038 15.600 1.00 49.34 257 PRO A CA 1
ATOM 2141 C C . PRO A 1 257 ? -2.062 -68.559 15.658 1.00 49.34 257 PRO A C 1
ATOM 2143 O O . PRO A 1 257 ? -1.544 -69.295 14.818 1.00 49.34 257 PRO A O 1
ATOM 2146 N N . THR A 1 258 ? -2.798 -69.043 16.658 1.00 48.31 258 THR A N 1
ATOM 2147 C CA . THR A 1 258 ? -3.327 -70.408 16.646 1.00 48.31 258 THR A CA 1
ATOM 2148 C C . THR A 1 258 ? -4.397 -70.478 15.567 1.00 48.31 258 THR A C 1
ATOM 2150 O O . THR A 1 258 ? -5.523 -70.013 15.733 1.00 48.31 258 THR A O 1
ATOM 2153 N N . VAL A 1 259 ? -3.995 -71.042 14.433 1.00 53.94 259 VAL A N 1
ATOM 2154 C CA . VAL A 1 259 ? -4.850 -71.442 13.321 1.00 53.94 259 VAL A CA 1
ATOM 2155 C C . VAL A 1 259 ? -5.890 -72.438 13.840 1.00 53.94 259 VAL A C 1
ATOM 2157 O O . VAL A 1 259 ? -5.542 -73.542 14.252 1.00 53.94 259 VAL A O 1
ATOM 2160 N N . GLN A 1 260 ? -7.169 -72.068 13.786 1.00 51.06 260 GLN A N 1
ATOM 2161 C CA . GLN A 1 260 ? -8.264 -73.035 13.737 1.00 51.06 260 GLN A CA 1
ATOM 2162 C C . GLN A 1 260 ? -9.071 -72.826 12.451 1.00 51.06 260 GLN A C 1
ATOM 2164 O O . GLN A 1 260 ? -9.466 -71.694 12.162 1.00 51.06 260 GLN A O 1
ATOM 2169 N N . PRO A 1 261 ? -9.339 -73.892 11.676 1.00 54.38 261 PRO A N 1
ATOM 2170 C CA . PRO A 1 261 ? -10.287 -73.845 10.580 1.00 54.38 261 PRO A CA 1
ATOM 2171 C C . PRO A 1 261 ? -11.691 -74.081 11.143 1.00 54.38 261 PRO A C 1
ATOM 2173 O O . PRO A 1 261 ? -12.037 -75.202 11.508 1.00 54.38 261 PRO A O 1
ATOM 2176 N N . VAL A 1 262 ? -12.515 -73.036 11.203 1.00 45.66 262 VAL A N 1
ATOM 2177 C CA . VAL A 1 262 ? -13.954 -73.193 11.448 1.00 45.66 262 VAL A CA 1
ATOM 2178 C C . VAL A 1 262 ? -14.706 -72.702 10.222 1.00 45.66 262 VAL A C 1
ATOM 2180 O O . VAL A 1 262 ? -14.754 -71.516 9.905 1.00 45.66 262 VAL A O 1
ATOM 2183 N N . GLN A 1 263 ? -15.260 -73.680 9.512 1.00 52.06 263 GLN A N 1
ATOM 2184 C CA . GLN A 1 263 ? -16.262 -73.519 8.473 1.00 52.06 263 GLN A CA 1
ATOM 2185 C C . GLN A 1 263 ? -17.509 -72.878 9.082 1.00 52.06 263 GLN A C 1
ATOM 2187 O O . GLN A 1 263 ? -18.122 -73.497 9.944 1.00 52.06 263 GLN A O 1
ATOM 2192 N N . THR A 1 264 ? -17.930 -71.697 8.622 1.00 43.72 264 THR A N 1
ATOM 2193 C CA . THR A 1 264 ? -19.342 -71.303 8.763 1.00 43.72 264 THR A CA 1
ATOM 2194 C C . THR A 1 264 ? -19.756 -70.308 7.677 1.00 43.72 264 THR A C 1
ATOM 2196 O O . THR A 1 264 ? -19.344 -69.157 7.683 1.00 43.72 264 THR A O 1
ATOM 2199 N N . ILE A 1 265 ? -20.524 -70.835 6.721 1.00 46.88 265 ILE A N 1
ATOM 2200 C CA . ILE A 1 265 ? -21.778 -70.302 6.167 1.00 46.88 265 ILE A CA 1
ATOM 2201 C C . ILE A 1 265 ? -21.780 -68.833 5.705 1.00 46.88 265 ILE A C 1
ATOM 2203 O O . ILE A 1 265 ? -21.757 -67.886 6.483 1.00 46.88 265 ILE A O 1
ATOM 2207 N N . TYR A 1 266 ? -21.922 -68.690 4.386 1.00 46.03 266 TYR A N 1
ATOM 2208 C CA . TYR A 1 266 ? -22.364 -67.482 3.702 1.00 46.03 266 TYR A CA 1
ATOM 2209 C C . TYR A 1 266 ? -23.730 -67.019 4.223 1.00 46.03 266 TYR A C 1
ATOM 2211 O O . TYR A 1 266 ? -24.719 -67.723 4.034 1.00 46.03 266 TYR A O 1
ATOM 2219 N N . GLU A 1 267 ? -23.804 -65.791 4.731 1.00 43.97 267 GLU A N 1
ATOM 2220 C CA . GLU A 1 267 ? -25.026 -64.988 4.680 1.00 43.97 267 GLU A CA 1
ATOM 2221 C C . GLU A 1 267 ? -24.694 -63.570 4.181 1.00 43.97 267 GLU A C 1
ATOM 2223 O O . GLU A 1 267 ? -23.782 -62.922 4.706 1.00 43.97 267 GLU A O 1
ATOM 2228 N N . PRO A 1 268 ? -25.388 -63.063 3.145 1.00 54.75 268 PRO A N 1
ATOM 2229 C CA . PRO A 1 268 ? -25.202 -61.702 2.666 1.00 54.75 268 PRO A CA 1
ATOM 2230 C C . PRO A 1 268 ? -25.923 -60.705 3.584 1.00 54.75 268 PRO A C 1
ATOM 2232 O O . PRO A 1 268 ? -27.151 -60.679 3.654 1.00 54.75 268 PRO A O 1
ATOM 2235 N N . VAL A 1 269 ? -25.167 -59.821 4.239 1.00 43.22 269 VAL A N 1
ATOM 2236 C CA . VAL A 1 269 ? -25.738 -58.657 4.930 1.00 43.22 269 VAL A CA 1
ATOM 2237 C C . VAL A 1 269 ? -26.169 -57.629 3.885 1.00 43.22 269 VAL A C 1
ATOM 2239 O O . VAL A 1 269 ? -25.375 -56.854 3.352 1.00 43.22 269 VAL A O 1
ATOM 2242 N N . THR A 1 270 ? -27.464 -57.629 3.593 1.00 40.16 270 THR A N 1
ATOM 2243 C CA . THR A 1 270 ? -28.183 -56.527 2.953 1.00 40.16 270 THR A CA 1
ATOM 2244 C C . THR A 1 270 ? -28.024 -55.246 3.768 1.00 40.16 270 THR A C 1
ATOM 2246 O O . THR A 1 270 ? -28.506 -55.146 4.896 1.00 40.16 270 THR A O 1
ATOM 2249 N N . ILE A 1 271 ? -27.390 -54.235 3.175 1.00 44.66 271 ILE A N 1
ATOM 2250 C CA . ILE A 1 271 ? -27.378 -52.868 3.697 1.00 44.66 271 ILE A CA 1
ATOM 2251 C C . ILE A 1 271 ? -28.780 -52.282 3.502 1.00 44.66 271 ILE A C 1
ATOM 2253 O O . ILE A 1 271 ? -29.179 -51.904 2.398 1.00 44.66 271 ILE A O 1
ATOM 2257 N N . VAL A 1 272 ? -29.538 -52.211 4.595 1.00 40.12 272 VAL A N 1
ATOM 2258 C CA . VAL A 1 272 ? -30.796 -51.466 4.680 1.00 40.12 272 VAL A CA 1
ATOM 2259 C C . VAL A 1 272 ? -30.472 -49.978 4.559 1.00 40.12 272 VAL A C 1
ATOM 2261 O O . VAL A 1 272 ? -29.978 -49.347 5.488 1.00 40.12 272 VAL A O 1
ATOM 2264 N N . THR A 1 273 ? -30.747 -49.412 3.387 1.00 42.69 273 THR A N 1
ATOM 2265 C CA . THR A 1 273 ? -30.771 -47.963 3.180 1.00 42.69 273 THR A CA 1
ATOM 2266 C C . THR A 1 273 ? -32.107 -47.443 3.703 1.00 42.69 273 THR A C 1
ATOM 2268 O O . THR A 1 273 ? -33.134 -47.576 3.037 1.00 42.69 273 THR A O 1
ATOM 2271 N N . THR A 1 274 ? -32.125 -46.855 4.896 1.00 39.53 274 THR A N 1
ATOM 2272 C CA . THR A 1 274 ? -33.275 -46.100 5.404 1.00 39.53 274 THR A CA 1
ATOM 2273 C C . THR A 1 274 ? -33.444 -44.820 4.582 1.00 39.53 274 THR A C 1
ATOM 2275 O O . THR A 1 274 ? -32.862 -43.775 4.863 1.00 39.53 274 THR A O 1
ATOM 2278 N N . ARG A 1 275 ? -34.253 -44.907 3.519 1.00 38.59 275 ARG A N 1
ATOM 2279 C CA . ARG A 1 275 ? -34.821 -43.742 2.834 1.00 38.59 275 ARG A CA 1
ATOM 2280 C C . ARG A 1 275 ? -35.823 -43.067 3.772 1.00 38.59 275 ARG A C 1
ATOM 2282 O O . ARG A 1 275 ? -36.881 -43.622 4.056 1.00 38.59 275 ARG A O 1
ATOM 2289 N N . LEU A 1 276 ? -35.487 -41.864 4.229 1.00 41.06 276 LEU A N 1
ATOM 2290 C CA . LEU A 1 276 ? -36.431 -40.943 4.855 1.00 41.06 276 LEU A CA 1
ATOM 2291 C C . LEU A 1 276 ? -37.520 -40.562 3.843 1.00 41.06 276 LEU A C 1
ATOM 2293 O O . LEU A 1 276 ? -37.233 -40.094 2.741 1.00 41.06 276 LEU A O 1
ATOM 2297 N N . GLN A 1 277 ? -38.766 -40.812 4.241 1.00 46.22 277 GLN A N 1
ATOM 2298 C CA . GLN A 1 277 ? -39.988 -40.436 3.542 1.00 46.22 277 GLN A CA 1
ATOM 2299 C C . GLN A 1 277 ? -40.085 -38.913 3.388 1.00 46.22 277 GLN A C 1
ATOM 2301 O O . GLN A 1 277 ? -39.915 -38.159 4.346 1.00 46.22 277 GLN A O 1
ATOM 2306 N N . THR A 1 278 ? -40.413 -38.472 2.178 1.00 55.41 278 THR A N 1
ATOM 2307 C CA . THR A 1 278 ? -40.918 -37.128 1.897 1.00 55.41 278 THR A CA 1
ATOM 2308 C C . THR A 1 278 ? -42.354 -36.983 2.422 1.00 55.41 278 THR A C 1
ATOM 2310 O O . THR A 1 278 ? -43.135 -37.931 2.317 1.00 55.41 278 THR A O 1
ATOM 2313 N N . PRO A 1 279 ? -42.735 -35.820 2.981 1.00 60.19 279 PRO A N 1
ATOM 2314 C CA . PRO A 1 279 ? -44.096 -35.582 3.454 1.00 60.19 279 PRO A CA 1
ATOM 2315 C C . PRO A 1 279 ? -45.085 -35.439 2.278 1.00 60.19 279 PRO A C 1
ATOM 2317 O O . PRO A 1 279 ? -44.685 -34.991 1.201 1.00 60.19 279 PRO A O 1
ATOM 2320 N N . PRO A 1 280 ? -46.370 -35.801 2.465 1.00 57.38 280 PRO A N 1
ATOM 2321 C CA . PRO A 1 280 ? -47.362 -35.805 1.395 1.00 57.38 280 PRO A CA 1
ATOM 2322 C C . PRO A 1 280 ? -47.777 -34.394 0.957 1.00 57.38 280 PRO A C 1
ATOM 2324 O O . PRO A 1 280 ? -47.946 -33.481 1.772 1.00 57.38 280 PRO A O 1
ATOM 2327 N N . GLU A 1 281 ? -47.982 -34.259 -0.353 1.00 44.00 281 GLU A N 1
ATOM 2328 C CA . GLU A 1 281 ? -48.545 -33.090 -1.021 1.00 44.00 281 GLU A CA 1
ATOM 2329 C C . GLU A 1 281 ? -49.931 -32.751 -0.457 1.00 44.00 281 GLU A C 1
ATOM 2331 O O . GLU A 1 281 ? -50.841 -33.581 -0.401 1.00 44.00 281 GLU A O 1
ATOM 2336 N N . ARG A 1 282 ? -50.100 -31.492 -0.044 1.00 44.06 282 ARG A N 1
ATOM 2337 C CA . ARG A 1 282 ? -51.414 -30.934 0.269 1.00 44.06 282 ARG A CA 1
ATOM 2338 C C . ARG A 1 282 ? -52.104 -30.561 -1.038 1.00 44.06 282 ARG A C 1
ATOM 2340 O O . ARG A 1 282 ? -51.686 -29.625 -1.714 1.00 44.06 282 ARG A O 1
ATOM 2347 N N . TYR A 1 283 ? -53.182 -31.272 -1.343 1.00 40.84 283 TYR A N 1
ATOM 2348 C CA . TYR A 1 283 ? -54.172 -30.879 -2.337 1.00 40.84 283 TYR A CA 1
ATOM 2349 C C . TYR A 1 283 ? -54.755 -29.510 -1.968 1.00 40.84 283 TYR A C 1
ATOM 2351 O O . TYR A 1 283 ? -55.353 -29.352 -0.903 1.00 40.84 283 TYR A O 1
ATOM 2359 N N . ILE A 1 284 ? -54.584 -28.522 -2.847 1.00 46.75 284 ILE A N 1
ATOM 2360 C CA . ILE A 1 284 ? -55.340 -27.270 -2.793 1.00 46.75 284 ILE A CA 1
ATOM 2361 C C . ILE A 1 284 ? -56.577 -27.461 -3.666 1.00 46.75 284 ILE A C 1
ATOM 2363 O O . ILE A 1 284 ? -56.489 -27.706 -4.867 1.00 46.75 284 ILE A O 1
ATOM 2367 N N . VAL A 1 285 ? -57.726 -27.392 -3.003 1.00 46.28 285 VAL A N 1
ATOM 2368 C CA . VAL A 1 285 ? -59.071 -27.430 -3.571 1.00 46.28 285 VAL A CA 1
ATOM 2369 C C . VAL A 1 285 ? -59.284 -26.192 -4.445 1.00 46.28 285 VAL A C 1
ATOM 2371 O O . VAL A 1 285 ? -59.062 -25.064 -4.008 1.00 46.28 285 VAL A O 1
ATOM 2374 N N . ASN A 1 286 ? -59.719 -26.417 -5.685 1.00 43.53 286 ASN A N 1
ATOM 2375 C CA . ASN A 1 286 ? -60.187 -25.375 -6.592 1.00 43.53 286 ASN A CA 1
ATOM 2376 C C . ASN A 1 286 ? -61.510 -24.806 -6.073 1.00 43.53 286 ASN A C 1
ATOM 2378 O O . ASN A 1 286 ? -62.540 -25.472 -6.158 1.00 43.53 286 ASN A O 1
ATOM 2382 N N . GLU A 1 287 ? -61.490 -23.564 -5.597 1.00 42.00 287 GLU A N 1
ATOM 2383 C CA . GLU A 1 287 ? -62.701 -22.804 -5.305 1.00 42.00 287 GLU A CA 1
ATOM 2384 C C . GLU A 1 287 ? -62.857 -21.673 -6.328 1.00 42.00 287 GLU A C 1
ATOM 2386 O O . GLU A 1 287 ? -62.145 -20.670 -6.347 1.00 42.00 287 GLU A O 1
ATOM 2391 N N . THR A 1 288 ? -63.791 -21.890 -7.249 1.00 46.72 288 THR A N 1
ATOM 2392 C CA . THR A 1 288 ? -64.307 -20.918 -8.211 1.00 46.72 288 THR A CA 1
ATOM 2393 C C . THR A 1 288 ? -65.048 -19.788 -7.507 1.00 46.72 288 THR A C 1
ATOM 2395 O O . THR A 1 288 ? -66.096 -20.052 -6.917 1.00 46.72 288 THR A O 1
ATOM 2398 N N . ARG A 1 289 ? -64.602 -18.530 -7.669 1.00 40.38 289 ARG A N 1
ATOM 2399 C CA . ARG A 1 289 ? -65.470 -17.330 -7.627 1.00 40.38 289 ARG A CA 1
ATOM 2400 C C . ARG A 1 289 ? -64.765 -16.047 -8.129 1.00 40.38 289 ARG A C 1
ATOM 2402 O O . ARG A 1 289 ? -63.586 -16.109 -8.456 1.00 40.38 289 ARG A O 1
ATOM 2409 N N . PRO A 1 290 ? -65.502 -14.945 -8.385 1.00 46.94 290 PRO A N 1
ATOM 2410 C CA . PRO A 1 290 ? -65.766 -14.439 -9.727 1.00 46.94 290 PRO A CA 1
ATOM 2411 C C . PRO A 1 290 ? -64.968 -13.175 -10.095 1.00 46.94 290 PRO A C 1
ATOM 2413 O O . PRO A 1 290 ? -64.357 -12.517 -9.257 1.00 46.94 290 PRO A O 1
ATOM 2416 N N . ARG A 1 291 ? -65.028 -12.831 -11.388 1.00 47.00 291 ARG A N 1
ATOM 2417 C CA . ARG A 1 291 ? -64.450 -11.628 -12.011 1.00 47.00 291 ARG A CA 1
ATOM 2418 C C . ARG A 1 291 ? -64.835 -10.331 -11.284 1.00 47.00 291 ARG A C 1
ATOM 2420 O O . ARG A 1 291 ? -66.018 -10.129 -11.013 1.00 47.00 291 ARG A O 1
ATOM 2427 N N . PRO A 1 292 ? -63.891 -9.380 -11.205 1.00 46.28 292 PRO A N 1
ATOM 2428 C CA . PRO A 1 292 ? -64.219 -7.965 -11.307 1.00 46.28 292 PRO A CA 1
ATOM 2429 C C . PRO A 1 292 ? -63.467 -7.284 -12.464 1.00 46.28 292 PRO A C 1
ATOM 2431 O O . PRO A 1 292 ? -62.246 -7.319 -12.563 1.00 46.28 292 PRO A O 1
ATOM 2434 N N . ILE A 1 293 ? -64.273 -6.711 -13.357 1.00 46.38 293 ILE A N 1
ATOM 2435 C CA . ILE A 1 293 ? -64.173 -5.384 -13.984 1.00 46.38 293 ILE A CA 1
ATOM 2436 C C . ILE A 1 293 ? -62.753 -4.843 -14.253 1.00 46.38 293 ILE A C 1
ATOM 2438 O O . ILE A 1 293 ? -62.015 -4.425 -13.368 1.00 46.38 293 ILE A O 1
ATOM 2442 N N . THR A 1 294 ? -62.455 -4.765 -15.548 1.00 49.56 294 THR A N 1
ATOM 2443 C CA . THR A 1 294 ? -61.376 -4.006 -16.193 1.00 49.56 294 THR A CA 1
ATOM 2444 C C . THR A 1 294 ? -61.248 -2.556 -15.716 1.00 49.56 294 THR A C 1
ATOM 2446 O O . THR A 1 294 ? -62.241 -1.827 -15.757 1.00 49.56 294 THR A O 1
ATOM 2449 N N . PRO A 1 295 ? -60.007 -2.075 -15.522 1.00 46.41 295 PRO A N 1
ATOM 2450 C CA . PRO A 1 295 ? -59.650 -0.707 -15.861 1.00 46.41 295 PRO A CA 1
ATOM 2451 C C . PRO A 1 295 ? -58.565 -0.663 -16.953 1.00 46.41 295 PRO A C 1
ATOM 2453 O O . PRO A 1 295 ? -57.508 -1.274 -16.849 1.00 46.41 295 PRO A O 1
ATOM 2456 N N . VAL A 1 296 ? -58.919 0.051 -18.024 1.00 45.41 296 VAL A N 1
ATOM 2457 C CA . VAL A 1 296 ? -58.108 0.889 -18.926 1.00 45.41 296 VAL A CA 1
ATOM 2458 C C . VAL A 1 296 ? -56.659 0.454 -19.213 1.00 45.41 296 VAL A C 1
ATOM 2460 O O . VAL A 1 296 ? -55.769 0.549 -18.376 1.00 45.41 296 VAL A O 1
ATOM 2463 N N . LYS A 1 297 ? -56.416 0.096 -20.485 1.00 44.91 297 LYS A N 1
ATOM 2464 C CA . LYS A 1 297 ? -55.089 0.011 -21.116 1.00 44.91 297 LYS A CA 1
ATOM 2465 C C . LYS A 1 297 ? -54.282 1.288 -20.850 1.00 44.91 297 LYS A C 1
ATOM 2467 O O . LYS A 1 297 ? -54.535 2.313 -21.481 1.00 44.91 297 LYS A O 1
ATOM 2472 N N . GLU A 1 298 ? -53.266 1.203 -19.999 1.00 42.69 298 GLU A N 1
ATOM 2473 C CA . GLU A 1 298 ? -52.165 2.159 -20.037 1.00 42.69 298 GLU A CA 1
ATOM 2474 C C . GLU A 1 298 ? -51.310 1.890 -21.280 1.00 42.69 298 GLU A C 1
ATOM 2476 O O . GLU A 1 298 ? -50.852 0.776 -21.545 1.00 42.69 298 GLU A O 1
ATOM 2481 N N . ILE A 1 299 ? -51.147 2.945 -22.071 1.00 47.97 299 ILE A N 1
ATOM 2482 C CA . ILE A 1 299 ? -50.273 3.022 -23.238 1.00 47.97 299 ILE A CA 1
ATOM 2483 C C . ILE A 1 299 ? -48.851 2.631 -22.799 1.00 47.97 299 ILE A C 1
ATOM 2485 O O . ILE A 1 299 ? -48.389 3.135 -21.770 1.00 47.97 299 ILE A O 1
ATOM 2489 N N . PRO A 1 300 ? -48.117 1.785 -23.550 1.00 40.59 300 PRO A N 1
ATOM 2490 C CA . PRO A 1 300 ? -46.739 1.464 -23.214 1.00 40.59 300 PRO A CA 1
ATOM 2491 C C . PRO A 1 300 ? -45.917 2.754 -23.244 1.00 40.59 300 PRO A C 1
ATOM 2493 O O . PRO A 1 300 ? -45.636 3.295 -24.314 1.00 40.59 300 PRO A O 1
ATOM 2496 N N . LYS A 1 301 ? -45.516 3.258 -22.072 1.00 43.91 301 LYS A N 1
ATOM 2497 C CA . LYS A 1 301 ? -44.433 4.237 -21.984 1.00 43.91 301 LYS A CA 1
ATOM 2498 C C . LYS A 1 301 ? -43.189 3.543 -22.522 1.00 43.91 301 LYS A C 1
ATOM 2500 O O . LYS A 1 301 ? -42.575 2.731 -21.829 1.00 43.91 301 LYS A O 1
ATOM 2505 N N . GLN A 1 302 ? -42.863 3.824 -23.782 1.00 41.88 302 GLN A N 1
ATOM 2506 C CA . GLN A 1 302 ? -41.580 3.483 -24.374 1.00 41.88 302 GLN A CA 1
ATOM 2507 C C . GLN A 1 302 ? -40.498 3.965 -23.409 1.00 41.88 302 GLN A C 1
ATOM 2509 O O . GLN A 1 302 ? -40.349 5.164 -23.170 1.00 41.88 302 GLN A O 1
ATOM 2514 N N . LYS A 1 303 ? -39.773 3.015 -22.806 1.00 43.44 303 LYS A N 1
ATOM 2515 C CA . LYS A 1 303 ? -38.514 3.337 -22.139 1.00 43.44 303 LYS A CA 1
ATOM 2516 C C . LYS A 1 303 ? -37.654 4.049 -23.184 1.00 43.44 303 LYS A C 1
ATOM 2518 O O . LYS A 1 303 ? -37.530 3.510 -24.288 1.00 43.44 303 LYS A O 1
ATOM 2523 N N . PRO A 1 304 ? -37.085 5.227 -22.872 1.00 43.00 304 PRO A N 1
ATOM 2524 C CA . PRO A 1 304 ? -36.146 5.860 -23.783 1.00 43.00 304 PRO A CA 1
ATOM 2525 C C . PRO A 1 304 ? -35.058 4.833 -24.113 1.00 43.00 304 PRO A C 1
ATOM 2527 O O . PRO A 1 304 ? -34.691 4.056 -23.220 1.00 43.00 304 PRO A O 1
ATOM 2530 N N . PRO A 1 305 ? -34.583 4.771 -25.368 1.00 49.34 305 PRO A N 1
ATOM 2531 C CA . PRO A 1 305 ? -33.519 3.858 -25.745 1.00 49.34 305 PRO A CA 1
ATOM 2532 C C . PRO A 1 305 ? -32.349 4.116 -24.799 1.00 49.34 305 PRO A C 1
ATOM 2534 O O . PRO A 1 305 ? -31.713 5.168 -24.850 1.00 49.34 305 PRO A O 1
ATOM 2537 N N . GLN A 1 306 ? -32.121 3.186 -23.867 1.00 56.12 306 GLN A N 1
ATOM 2538 C CA . GLN A 1 306 ? -30.931 3.197 -23.039 1.00 56.12 306 GLN A CA 1
ATOM 2539 C C . GLN A 1 306 ? -29.782 3.017 -24.016 1.00 56.12 306 GLN A C 1
ATOM 2541 O O . GLN A 1 306 ? -29.546 1.916 -24.508 1.00 56.12 306 GLN A O 1
ATOM 2546 N N . GLY A 1 307 ? -29.124 4.126 -24.351 1.00 49.44 307 GLY A N 1
ATOM 2547 C CA . GLY A 1 307 ? -27.857 4.105 -25.049 1.00 49.44 307 GLY A CA 1
ATOM 2548 C C . GLY A 1 307 ? -26.908 3.276 -24.201 1.00 49.44 307 GLY A C 1
ATOM 2549 O O . GLY A 1 307 ? -26.391 3.760 -23.195 1.00 49.44 307 GLY A O 1
ATOM 2550 N N . ASN A 1 308 ? -26.744 2.006 -24.572 1.00 55.88 308 ASN A N 1
ATOM 2551 C CA . ASN A 1 308 ? -25.724 1.124 -24.034 1.00 55.88 308 ASN A CA 1
ATOM 2552 C C . ASN A 1 308 ? -24.384 1.701 -24.477 1.00 55.88 308 ASN A C 1
ATOM 2554 O O . ASN A 1 308 ? -23.821 1.320 -25.501 1.00 55.88 308 ASN A O 1
ATOM 2558 N N . THR A 1 309 ? -23.892 2.686 -23.731 1.00 71.75 309 THR A N 1
ATOM 2559 C CA . THR A 1 309 ? -22.504 3.084 -23.862 1.00 71.75 309 THR A CA 1
ATOM 2560 C C . THR A 1 309 ? -21.670 1.903 -23.361 1.00 71.75 309 THR A C 1
ATOM 2562 O O . THR A 1 309 ? -21.984 1.328 -22.313 1.00 71.75 309 THR A O 1
ATOM 2565 N N . PRO A 1 310 ? -20.602 1.511 -24.073 1.00 76.81 310 PRO A N 1
ATOM 2566 C CA . PRO A 1 310 ? -19.755 0.379 -23.684 1.00 76.81 310 PRO A CA 1
ATOM 2567 C C . PRO A 1 310 ? -19.188 0.520 -22.258 1.00 76.81 310 PRO A C 1
ATOM 2569 O O . PRO A 1 310 ? -18.898 -0.472 -21.591 1.00 76.81 310 PRO A O 1
ATOM 2572 N N . ILE A 1 311 ? -19.112 1.753 -21.748 1.00 64.06 311 ILE A N 1
ATOM 2573 C CA . ILE A 1 311 ? -18.743 2.076 -20.367 1.00 64.06 311 ILE A CA 1
ATOM 2574 C C . ILE A 1 311 ? -19.796 1.574 -19.366 1.00 64.06 311 ILE A C 1
ATOM 2576 O O . ILE A 1 311 ? -19.438 1.004 -18.337 1.00 64.06 311 ILE A O 1
ATOM 2580 N N . HIS A 1 312 ? -21.090 1.729 -19.653 1.00 72.31 312 HIS A N 1
ATOM 2581 C CA . HIS A 1 312 ? -22.153 1.276 -18.757 1.00 72.31 312 HIS A CA 1
ATOM 2582 C C . HIS A 1 312 ? -22.220 -0.258 -18.679 1.00 72.31 312 HIS A C 1
ATOM 2584 O O . HIS A 1 312 ? -22.502 -0.814 -17.614 1.00 72.31 312 HIS A O 1
ATOM 2590 N N . ASP A 1 313 ? -21.914 -0.956 -19.773 1.00 78.12 313 ASP A N 1
ATOM 2591 C CA . ASP A 1 313 ? -21.815 -2.420 -19.776 1.00 78.12 313 ASP A CA 1
ATOM 2592 C C . ASP A 1 313 ? -20.578 -2.919 -19.023 1.00 78.12 313 ASP A C 1
ATOM 2594 O O . ASP A 1 313 ? -20.663 -3.910 -18.291 1.00 78.12 313 ASP A O 1
ATOM 2598 N N . LEU A 1 314 ? -19.449 -2.209 -19.123 1.00 77.75 314 LEU A N 1
ATOM 2599 C CA . LEU A 1 314 ? -18.254 -2.508 -18.334 1.00 77.75 314 LEU A CA 1
ATOM 2600 C C . LEU A 1 314 ? -18.513 -2.316 -16.833 1.00 77.75 314 LEU A C 1
ATOM 2602 O O . LEU A 1 314 ? -18.228 -3.216 -16.045 1.00 77.75 314 LEU A O 1
ATOM 2606 N N . LEU A 1 315 ? -19.113 -1.191 -16.435 1.00 72.62 315 LEU A N 1
ATOM 2607 C CA . LEU A 1 315 ? -19.462 -0.924 -15.036 1.00 72.62 315 LEU A CA 1
ATOM 2608 C C . LEU A 1 315 ? -20.462 -1.949 -14.493 1.00 72.62 315 LEU A C 1
ATOM 2610 O O . LEU A 1 315 ? -20.313 -2.417 -13.364 1.00 72.62 315 LEU A O 1
ATOM 2614 N N . ARG A 1 316 ? -21.440 -2.366 -15.307 1.00 83.25 316 ARG A N 1
ATOM 2615 C CA . ARG A 1 316 ? -22.383 -3.430 -14.943 1.00 83.25 316 ARG A CA 1
ATOM 2616 C C . ARG A 1 316 ? -21.665 -4.767 -14.723 1.00 83.25 316 ARG A C 1
ATOM 2618 O O . ARG A 1 316 ? -21.943 -5.430 -13.726 1.00 83.25 316 ARG A O 1
ATOM 2625 N N . LYS A 1 317 ? -20.718 -5.141 -15.592 1.00 87.44 317 LYS A N 1
ATOM 2626 C CA . LYS A 1 317 ? -19.902 -6.361 -15.433 1.00 87.44 317 LYS A CA 1
ATOM 2627 C C . LYS A 1 317 ? -19.009 -6.311 -14.196 1.00 87.44 317 LYS A C 1
ATOM 2629 O O . LYS A 1 317 ? -18.926 -7.306 -13.479 1.00 87.44 317 LYS A O 1
ATOM 2634 N N . ILE A 1 318 ? -18.381 -5.170 -13.911 1.00 76.56 318 ILE A N 1
ATOM 2635 C CA . ILE A 1 318 ? -17.568 -4.988 -12.700 1.00 76.56 318 ILE A CA 1
ATOM 2636 C C . ILE A 1 318 ? -18.450 -5.142 -11.457 1.00 76.56 318 ILE A C 1
ATOM 2638 O O . ILE A 1 318 ? -18.130 -5.944 -10.586 1.00 76.56 318 ILE A O 1
ATOM 2642 N N . ALA A 1 319 ? -19.603 -4.469 -11.408 1.00 78.00 319 ALA A N 1
ATOM 2643 C CA . ALA A 1 319 ? -20.536 -4.574 -10.286 1.00 78.00 319 ALA A CA 1
ATOM 2644 C C . ALA A 1 319 ? -21.043 -6.013 -10.073 1.00 78.00 319 ALA A C 1
ATOM 2646 O O . ALA A 1 319 ? -21.079 -6.496 -8.943 1.00 78.00 319 ALA A O 1
ATOM 2647 N N . GLN A 1 320 ? -21.379 -6.725 -11.153 1.00 79.50 320 GLN A N 1
ATOM 2648 C CA . GLN A 1 320 ? -21.761 -8.140 -11.098 1.00 79.50 320 GLN A CA 1
ATOM 2649 C C . GLN A 1 320 ? -20.621 -9.028 -10.588 1.00 79.50 320 GLN A C 1
ATOM 2651 O O . GLN A 1 320 ? -20.867 -9.939 -9.804 1.00 79.50 320 GLN A O 1
ATOM 2656 N N . THR A 1 321 ? -19.378 -8.738 -10.978 1.00 79.44 321 THR A N 1
ATOM 2657 C CA . THR A 1 321 ? -18.194 -9.482 -10.526 1.00 79.44 321 THR A CA 1
ATOM 2658 C C . THR A 1 321 ? -17.924 -9.233 -9.044 1.00 79.44 321 THR A C 1
ATOM 2660 O O . THR A 1 321 ? -17.714 -10.185 -8.301 1.00 79.44 321 THR A O 1
ATOM 2663 N N . CYS A 1 322 ? -18.014 -7.984 -8.577 1.00 69.19 322 CYS A N 1
ATOM 2664 C CA . CYS A 1 322 ? -17.907 -7.657 -7.155 1.00 69.19 322 CYS A CA 1
ATOM 2665 C C . CYS A 1 322 ? -19.004 -8.343 -6.332 1.00 69.19 322 CYS A C 1
ATOM 2667 O O . CYS A 1 322 ? -18.696 -8.933 -5.302 1.00 69.19 322 CYS A O 1
ATOM 2669 N N . ASN A 1 323 ? -20.256 -8.345 -6.807 1.00 72.00 323 ASN A N 1
ATOM 2670 C CA . ASN A 1 323 ? -21.345 -9.067 -6.141 1.00 72.00 323 ASN A CA 1
ATOM 2671 C C . ASN A 1 323 ? -21.107 -10.581 -6.114 1.00 72.00 323 ASN A C 1
ATOM 2673 O O . ASN A 1 323 ? -21.340 -11.216 -5.090 1.00 72.00 323 ASN A O 1
ATOM 2677 N N . ARG A 1 324 ? -20.614 -11.161 -7.212 1.00 77.19 324 ARG A N 1
ATOM 2678 C CA . ARG A 1 324 ? -20.253 -12.583 -7.292 1.00 77.19 324 ARG A CA 1
ATOM 2679 C C . ARG A 1 324 ? -19.125 -12.944 -6.326 1.00 77.19 324 ARG A C 1
ATOM 2681 O O . ARG A 1 324 ? -19.156 -14.013 -5.731 1.00 77.19 324 ARG A O 1
ATOM 2688 N N . VAL A 1 325 ? -18.127 -12.079 -6.170 1.00 72.44 325 VAL A N 1
ATOM 2689 C CA . VAL A 1 325 ? -17.017 -12.301 -5.231 1.00 72.44 325 VAL A CA 1
ATOM 2690 C C . VAL A 1 325 ? -17.489 -12.141 -3.785 1.00 72.44 325 VAL A C 1
ATOM 2692 O O . VAL A 1 325 ? -17.151 -12.969 -2.948 1.00 72.44 325 VAL A O 1
ATOM 2695 N N . ALA A 1 326 ? -18.303 -11.123 -3.497 1.00 67.69 326 ALA A N 1
ATOM 2696 C CA . ALA A 1 326 ? -18.786 -10.836 -2.148 1.00 67.69 326 ALA A CA 1
ATOM 2697 C C . ALA A 1 326 ? -19.816 -11.856 -1.640 1.00 67.69 326 ALA A C 1
ATOM 2699 O O . ALA A 1 326 ? -19.818 -12.196 -0.460 1.00 67.69 326 ALA A O 1
ATOM 2700 N N . HIS A 1 327 ? -20.694 -12.343 -2.519 1.00 73.25 327 HIS A N 1
ATOM 2701 C CA . HIS A 1 327 ? -21.801 -13.223 -2.144 1.00 73.25 327 HIS A CA 1
ATOM 2702 C C . HIS A 1 327 ? -21.626 -14.667 -2.626 1.00 73.25 327 HIS A C 1
ATOM 2704 O O . HIS A 1 327 ? -22.463 -15.507 -2.314 1.00 73.25 327 HIS A O 1
ATOM 2710 N N . GLY A 1 328 ? -20.557 -14.982 -3.362 1.00 79.06 328 GLY A N 1
ATOM 2711 C CA . GLY A 1 328 ? -20.409 -16.255 -4.067 1.00 79.06 328 GLY A CA 1
ATOM 2712 C C . GLY A 1 328 ? -21.312 -16.342 -5.304 1.00 79.06 328 GLY A C 1
ATOM 2713 O O . GLY A 1 328 ? -22.061 -15.421 -5.631 1.00 79.06 328 GLY A O 1
ATOM 2714 N N . GLU A 1 329 ? -21.266 -17.474 -6.010 1.00 86.44 329 GLU A N 1
ATOM 2715 C CA . GLU A 1 329 ? -22.132 -17.719 -7.167 1.00 86.44 329 GLU A CA 1
ATOM 2716 C C . GLU A 1 329 ? -22.970 -18.993 -7.007 1.00 86.44 329 GLU A C 1
ATOM 2718 O O . GLU A 1 329 ? -22.536 -19.982 -6.409 1.00 86.44 329 GLU A O 1
ATOM 2723 N N . GLY A 1 330 ? -24.191 -18.969 -7.548 1.00 86.19 330 GLY A N 1
ATOM 2724 C CA . GLY A 1 330 ? -25.086 -20.126 -7.594 1.00 86.19 330 GLY A CA 1
ATOM 2725 C C . GLY A 1 330 ? -25.509 -20.641 -6.213 1.00 86.19 330 GLY A C 1
ATOM 2726 O O . GLY A 1 330 ? -25.930 -19.876 -5.346 1.00 86.19 330 GLY A O 1
ATOM 2727 N N . LYS A 1 331 ? -25.417 -21.962 -6.015 1.00 84.75 331 LYS A N 1
ATOM 2728 C CA . LYS A 1 331 ? -25.873 -22.649 -4.791 1.00 84.75 331 LYS A CA 1
ATOM 2729 C C . LYS A 1 331 ? -25.149 -22.164 -3.529 1.00 84.75 331 LYS A C 1
ATOM 2731 O O . LYS A 1 331 ? -25.775 -22.079 -2.477 1.00 84.75 331 LYS A O 1
ATOM 2736 N N . ASN A 1 332 ? -23.876 -21.778 -3.646 1.00 78.38 332 ASN A N 1
ATOM 2737 C CA . ASN A 1 332 ? -23.085 -21.284 -2.515 1.00 78.38 332 ASN A CA 1
ATOM 2738 C C . ASN A 1 332 ? -23.592 -19.925 -2.019 1.00 78.38 332 ASN A C 1
ATOM 2740 O O . ASN A 1 332 ? -23.631 -19.696 -0.816 1.00 78.38 332 ASN A O 1
ATOM 2744 N N . ALA A 1 333 ? -24.043 -19.053 -2.926 1.00 80.00 333 ALA A N 1
ATOM 2745 C CA . ALA A 1 333 ? -24.609 -17.758 -2.554 1.00 80.00 333 ALA A CA 1
ATOM 2746 C C . ALA A 1 333 ? -25.945 -17.896 -1.822 1.00 80.00 333 ALA A C 1
ATOM 2748 O O . ALA A 1 333 ? -26.222 -17.168 -0.871 1.00 80.00 333 ALA A O 1
ATOM 2749 N N . ILE A 1 334 ? -26.775 -18.850 -2.250 1.00 85.94 334 ILE A N 1
ATOM 2750 C CA . ILE A 1 334 ? -28.043 -19.160 -1.581 1.00 85.94 334 ILE A CA 1
ATOM 2751 C C . ILE A 1 334 ? -27.760 -19.697 -0.176 1.00 85.94 334 ILE A C 1
ATOM 2753 O O . ILE A 1 334 ? -28.307 -19.162 0.784 1.00 85.94 334 ILE A O 1
ATOM 2757 N N . ALA A 1 335 ? -26.842 -20.661 -0.049 1.00 87.94 335 ALA A N 1
ATOM 2758 C CA . ALA A 1 335 ? -26.448 -21.224 1.240 1.00 87.94 335 ALA A CA 1
ATOM 2759 C C . ALA A 1 335 ? -25.863 -20.162 2.190 1.00 87.94 335 ALA A C 1
ATOM 2761 O O . ALA A 1 335 ? -26.273 -20.081 3.344 1.00 87.94 335 ALA A O 1
ATOM 2762 N N . LEU A 1 336 ? -24.971 -19.291 1.702 1.00 81.56 336 LEU A N 1
ATOM 2763 C CA . LEU A 1 336 ? -24.375 -18.218 2.504 1.00 81.56 336 LEU A CA 1
ATOM 2764 C C . LEU A 1 336 ? -25.416 -17.173 2.932 1.00 81.56 336 LEU A C 1
ATOM 2766 O O . LEU A 1 336 ? -25.391 -16.693 4.064 1.00 81.56 336 LEU A O 1
ATOM 2770 N N . ASN A 1 337 ? -26.364 -16.837 2.055 1.00 84.69 337 ASN A N 1
ATOM 2771 C CA . ASN A 1 337 ? -27.461 -15.929 2.387 1.00 84.69 337 ASN A CA 1
ATOM 2772 C C . ASN A 1 337 ? -28.430 -16.545 3.402 1.00 84.69 337 ASN A C 1
ATOM 2774 O O . ASN A 1 337 ? -28.911 -15.840 4.290 1.00 84.69 337 ASN A O 1
ATOM 2778 N N . GLU A 1 338 ? -28.731 -17.838 3.293 1.00 94.25 338 GLU A N 1
ATOM 2779 C CA . GLU A 1 338 ? -29.544 -18.558 4.276 1.00 94.25 338 GLU A CA 1
ATOM 2780 C C . GLU A 1 338 ? -28.843 -18.644 5.631 1.00 94.25 338 GLU A C 1
ATOM 2782 O O . GLU A 1 338 ? -29.462 -18.331 6.650 1.00 94.25 338 GLU A O 1
ATOM 2787 N N . GLN A 1 339 ? -27.547 -18.961 5.641 1.00 90.62 339 GLN A N 1
ATOM 2788 C CA . GLN A 1 339 ? -26.726 -18.962 6.847 1.00 90.62 339 GLN A CA 1
ATOM 2789 C C . GLN A 1 339 ? -26.708 -17.575 7.498 1.00 90.62 339 GLN A C 1
ATOM 2791 O O . GLN A 1 339 ? -27.040 -17.445 8.671 1.00 90.62 339 GLN A O 1
ATOM 2796 N N . THR A 1 340 ? -26.454 -16.520 6.720 1.00 87.50 340 THR A N 1
ATOM 2797 C CA . THR A 1 340 ? -26.443 -15.134 7.213 1.00 87.50 340 THR A CA 1
ATOM 2798 C C . THR A 1 340 ? -27.804 -14.726 7.789 1.00 87.50 340 THR A C 1
ATOM 2800 O O . THR A 1 340 ? -27.882 -14.107 8.850 1.00 87.50 340 THR A O 1
ATOM 2803 N N . LYS A 1 341 ? -28.913 -15.094 7.129 1.00 92.62 341 LYS A N 1
ATOM 2804 C CA . LYS A 1 341 ? -30.271 -14.862 7.653 1.00 92.62 341 LYS A CA 1
ATOM 2805 C C . LYS A 1 341 ? -30.500 -15.598 8.970 1.00 92.62 341 LYS A C 1
ATOM 2807 O O . LYS A 1 341 ? -31.140 -15.042 9.865 1.00 92.62 341 LYS A O 1
ATOM 2812 N N . ASN A 1 342 ? -30.004 -16.828 9.085 1.00 95.31 342 ASN A N 1
ATOM 2813 C CA . ASN A 1 342 ? -30.108 -17.611 10.307 1.00 95.31 342 ASN A CA 1
ATOM 2814 C C . ASN A 1 342 ? -29.288 -16.982 11.442 1.00 95.31 342 ASN A C 1
ATOM 2816 O O . ASN A 1 342 ? -29.820 -16.775 12.530 1.00 95.31 342 ASN A O 1
ATOM 2820 N N . ASP A 1 343 ? -28.055 -16.562 11.166 1.00 89.38 343 ASP A N 1
ATOM 2821 C CA . ASP A 1 343 ? -27.173 -15.910 12.137 1.00 89.38 343 ASP A CA 1
ATOM 2822 C C . ASP A 1 343 ? -27.763 -14.584 12.637 1.00 89.38 343 ASP A C 1
ATOM 2824 O O . ASP A 1 343 ? -27.817 -14.339 13.843 1.00 89.38 343 ASP A O 1
ATOM 2828 N N . ILE A 1 344 ? -28.324 -13.763 11.739 1.00 89.94 344 ILE A N 1
ATOM 2829 C CA . ILE A 1 344 ? -29.049 -12.537 12.114 1.00 89.94 344 ILE A CA 1
ATOM 2830 C C . ILE A 1 344 ? -30.260 -12.867 12.994 1.00 89.94 344 ILE A C 1
ATOM 2832 O O . ILE A 1 344 ? -30.549 -12.147 13.953 1.00 89.94 344 ILE A O 1
ATOM 2836 N N . ARG A 1 345 ? -30.997 -13.942 12.685 1.00 96.06 345 ARG A N 1
ATOM 2837 C CA . ARG A 1 345 ? -32.163 -14.366 13.473 1.00 96.06 345 ARG A CA 1
ATOM 2838 C C . ARG A 1 345 ? -31.756 -14.796 14.880 1.00 96.06 345 ARG A C 1
ATOM 2840 O O . ARG A 1 345 ? -32.406 -14.377 15.837 1.00 96.06 345 ARG A O 1
ATOM 2847 N N . ILE A 1 346 ? -30.684 -15.579 14.998 1.00 94.50 346 ILE A N 1
ATOM 2848 C CA . ILE A 1 346 ? -30.117 -16.024 16.275 1.00 94.50 346 ILE A CA 1
ATOM 2849 C C . ILE A 1 346 ? -29.635 -14.814 17.079 1.00 94.50 346 ILE A C 1
ATOM 2851 O O . ILE A 1 346 ? -30.026 -14.664 18.233 1.00 94.50 346 ILE A O 1
ATOM 2855 N N . HIS A 1 347 ? -28.891 -13.896 16.459 1.00 92.62 347 HIS A N 1
ATOM 2856 C CA . HIS A 1 347 ? -28.397 -12.692 17.126 1.00 92.62 347 HIS A CA 1
ATOM 2857 C C . HIS A 1 347 ? -29.537 -11.796 17.639 1.00 92.62 347 HIS A C 1
ATOM 2859 O O . HIS A 1 347 ? -29.511 -11.335 18.778 1.00 92.62 347 HIS A O 1
ATOM 2865 N N . LYS A 1 348 ? -30.594 -11.585 16.839 1.00 94.19 348 LYS A N 1
ATOM 2866 C CA . LYS A 1 348 ? -31.795 -10.851 17.284 1.00 94.19 348 LYS A CA 1
ATOM 2867 C C . LYS A 1 348 ? -32.468 -11.519 18.482 1.00 94.19 348 LYS A C 1
ATOM 2869 O O . LYS A 1 348 ? -32.995 -10.835 19.356 1.00 94.19 348 LYS A O 1
ATOM 2874 N N . LEU A 1 349 ? -32.483 -12.847 18.508 1.00 96.00 349 LEU A N 1
ATOM 2875 C CA . LEU A 1 349 ? -33.076 -13.621 19.588 1.00 96.00 349 LEU A CA 1
ATOM 2876 C C . LEU A 1 349 ? -32.219 -13.546 20.863 1.00 96.00 349 LEU A C 1
ATOM 2878 O O . LEU A 1 349 ? -32.774 -13.340 21.940 1.00 96.00 349 LEU A O 1
ATOM 2882 N N . ASP A 1 350 ? -30.890 -13.599 20.748 1.00 95.88 350 ASP A N 1
ATOM 2883 C CA . ASP A 1 350 ? -29.972 -13.380 21.874 1.00 95.88 350 ASP A CA 1
ATOM 2884 C C . ASP A 1 350 ? -30.125 -11.998 22.487 1.00 95.88 350 ASP A C 1
ATOM 2886 O O . ASP A 1 350 ? -30.114 -11.873 23.711 1.00 95.88 350 ASP A O 1
ATOM 2890 N N . LEU A 1 351 ? -30.283 -10.978 21.641 1.00 96.00 351 LEU A N 1
ATOM 2891 C CA . LEU A 1 351 ? -30.446 -9.599 22.079 1.00 96.00 351 LEU A CA 1
ATOM 2892 C C . LEU A 1 351 ? -31.756 -9.433 22.858 1.00 96.00 351 LEU A C 1
ATOM 2894 O O . LEU A 1 351 ? -31.733 -8.909 23.965 1.00 96.00 351 LEU A O 1
ATOM 2898 N N . LYS A 1 352 ? -32.864 -10.013 22.371 1.00 96.19 352 LYS A N 1
ATOM 2899 C CA . LYS A 1 352 ? -34.146 -10.063 23.105 1.00 96.19 352 LYS A CA 1
ATOM 2900 C C . LYS A 1 352 ? -34.059 -10.835 24.421 1.00 96.19 352 LYS A C 1
ATOM 2902 O O . LYS A 1 352 ? -34.713 -10.488 25.402 1.00 96.19 352 LYS A O 1
ATOM 2907 N N . MET A 1 353 ? -33.289 -11.921 24.457 1.00 96.31 353 MET A N 1
ATOM 2908 C CA . MET A 1 353 ? -33.075 -12.655 25.701 1.00 96.31 353 MET A CA 1
ATOM 2909 C C . MET A 1 353 ? -32.182 -11.877 26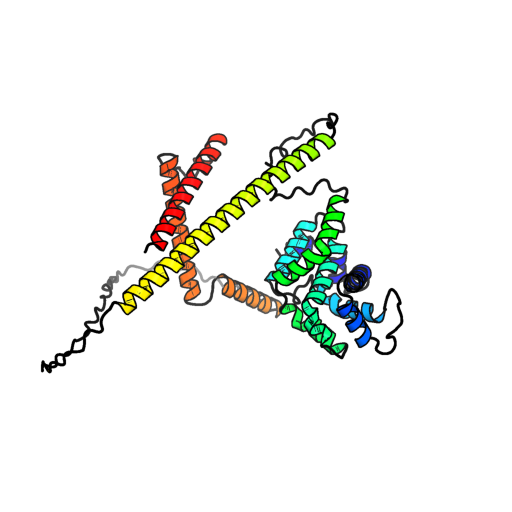.678 1.00 96.31 353 MET A C 1
ATOM 2911 O O . MET A 1 353 ? -32.355 -12.002 27.885 1.00 96.31 353 MET A O 1
ATOM 2915 N N . ALA A 1 354 ? -31.193 -11.127 26.183 1.00 97.25 354 ALA A N 1
ATOM 2916 C CA . ALA A 1 354 ? -30.304 -10.303 27.001 1.00 97.25 354 ALA A CA 1
ATOM 2917 C C . ALA A 1 354 ? -31.078 -9.129 27.597 1.00 97.25 354 ALA A C 1
ATOM 2919 O O . ALA A 1 354 ? -31.002 -8.894 28.793 1.00 97.25 354 ALA A O 1
ATOM 2920 N N . GLU A 1 355 ? -31.917 -8.495 26.788 1.00 97.06 355 GLU A N 1
ATOM 2921 C CA . GLU A 1 355 ? -32.871 -7.475 27.204 1.00 97.06 355 GLU A CA 1
ATOM 2922 C C . GLU A 1 355 ? -33.771 -7.973 28.345 1.00 97.06 355 GLU A C 1
ATOM 2924 O O . GLU A 1 355 ? -33.810 -7.366 29.412 1.00 97.06 355 GLU A O 1
ATOM 2929 N N . ARG A 1 356 ? -34.402 -9.150 28.196 1.00 97.56 356 ARG A N 1
ATOM 2930 C CA . ARG A 1 356 ? -35.195 -9.754 29.283 1.00 97.56 356 ARG A CA 1
ATOM 2931 C C . ARG A 1 356 ? -34.372 -10.092 30.523 1.00 97.56 356 ARG A C 1
ATOM 2933 O O . ARG A 1 356 ? -34.899 -10.000 31.622 1.00 97.56 356 ARG A O 1
ATOM 2940 N N . GLN A 1 357 ? -33.122 -10.516 30.362 1.00 97.38 357 GLN A N 1
ATOM 2941 C CA . GLN A 1 357 ? -32.254 -10.879 31.484 1.00 97.38 357 GLN A CA 1
ATOM 2942 C C . GLN A 1 357 ? -31.802 -9.651 32.283 1.00 97.38 357 GLN A C 1
ATOM 2944 O O . GLN A 1 357 ? -31.717 -9.727 33.503 1.00 97.38 357 GLN A O 1
ATOM 2949 N N . VAL A 1 358 ? -31.503 -8.549 31.596 1.00 97.62 358 VAL A N 1
ATOM 2950 C CA . VAL A 1 358 ? -30.968 -7.320 32.193 1.00 97.62 358 VAL A CA 1
ATOM 2951 C C . VAL A 1 358 ? -32.086 -6.435 32.742 1.00 97.62 358 VAL A C 1
ATOM 2953 O O . VAL A 1 358 ? -31.993 -5.941 33.860 1.00 97.62 358 VAL A O 1
ATOM 2956 N N . ILE A 1 359 ? -33.162 -6.262 31.974 1.00 96.81 359 ILE A N 1
ATOM 2957 C CA . ILE A 1 359 ? -34.251 -5.319 32.276 1.00 96.81 359 ILE A CA 1
ATOM 2958 C C . ILE A 1 359 ? -35.439 -6.033 32.945 1.00 96.81 359 ILE A C 1
ATOM 2960 O O . ILE A 1 359 ? -36.312 -5.401 33.535 1.00 96.81 359 ILE A O 1
ATOM 2964 N N . GLY A 1 360 ? -35.508 -7.365 32.862 1.00 97.19 360 GLY A N 1
ATOM 2965 C CA . GLY A 1 360 ? -36.618 -8.167 33.391 1.00 97.19 360 GLY A CA 1
ATOM 2966 C C . GLY A 1 360 ? -37.843 -8.236 32.470 1.00 97.19 360 GLY A C 1
ATOM 2967 O O . GLY A 1 360 ? -38.775 -8.993 32.737 1.00 97.19 360 GLY A O 1
ATOM 2968 N N . ARG A 1 361 ? -37.860 -7.483 31.362 1.00 95.75 361 ARG A N 1
ATOM 2969 C CA . ARG A 1 361 ? -38.935 -7.475 30.354 1.00 95.75 361 ARG A CA 1
ATOM 2970 C C . ARG A 1 361 ? -38.405 -7.081 28.976 1.00 95.75 361 ARG A C 1
ATOM 2972 O O . ARG A 1 361 ? -37.265 -6.658 28.849 1.00 95.75 361 ARG A O 1
ATOM 2979 N N . THR A 1 362 ? -39.232 -7.242 27.947 1.00 94.00 362 THR A N 1
ATOM 2980 C CA . THR A 1 362 ? -38.949 -6.721 26.600 1.00 94.00 362 THR A CA 1
ATOM 2981 C C . THR A 1 362 ? -39.471 -5.286 26.512 1.00 94.00 362 THR A C 1
ATOM 2983 O O . THR A 1 362 ? -40.633 -5.041 26.841 1.00 94.00 362 THR A O 1
ATOM 2986 N N . LEU A 1 363 ? -38.608 -4.358 26.119 1.00 93.56 363 LEU A N 1
ATOM 2987 C CA . LEU A 1 363 ? -38.905 -2.953 25.884 1.00 93.56 363 LEU A CA 1
ATOM 2988 C C . LEU A 1 363 ? -39.778 -2.787 24.640 1.00 93.56 363 LEU A C 1
ATOM 2990 O O . LEU A 1 363 ? -39.761 -3.597 23.705 1.00 93.56 363 LEU A O 1
ATOM 2994 N N . LYS A 1 364 ? -40.563 -1.712 24.631 1.00 95.62 364 LYS A N 1
ATOM 2995 C CA . LYS A 1 364 ? -41.283 -1.260 23.433 1.00 95.62 364 LYS A CA 1
ATOM 2996 C C . LYS A 1 364 ? -40.352 -0.462 22.512 1.00 95.62 364 LYS A C 1
ATOM 2998 O O . LYS A 1 364 ? -39.281 -0.039 22.932 1.00 95.62 364 LYS A O 1
ATOM 3003 N N . VAL A 1 365 ? -40.781 -0.263 21.261 1.00 90.50 365 VAL A N 1
ATOM 3004 C CA . VAL A 1 365 ? -39.960 0.301 20.167 1.00 90.50 365 VAL A CA 1
ATOM 3005 C C . VAL A 1 365 ? -39.369 1.683 20.485 1.00 90.50 365 VAL A C 1
ATOM 3007 O O . VAL A 1 365 ? -38.279 1.959 20.008 1.00 90.50 365 VAL A O 1
ATOM 3010 N N . ASP A 1 366 ? -39.983 2.466 21.373 1.00 94.25 366 ASP A N 1
ATOM 3011 C CA . ASP A 1 366 ? -39.517 3.823 21.717 1.00 94.25 366 ASP A CA 1
ATOM 3012 C C . ASP A 1 366 ? -39.071 3.955 23.185 1.00 94.25 366 ASP A C 1
ATOM 3014 O O . ASP A 1 366 ? -38.526 4.964 23.615 1.00 94.25 366 ASP A O 1
ATOM 3018 N N . GLU A 1 367 ? -39.251 2.898 23.977 1.00 96.00 367 GLU A N 1
ATOM 3019 C CA . GLU A 1 367 ? -39.010 2.948 25.419 1.00 96.00 367 GLU A CA 1
ATOM 3020 C C . GLU A 1 367 ? -37.521 2.992 25.767 1.00 96.00 367 GLU A C 1
ATOM 3022 O O . GLU A 1 367 ? -37.139 3.510 26.813 1.00 96.00 367 GLU A O 1
ATOM 3027 N N . TRP A 1 368 ? -36.669 2.461 24.884 1.00 95.19 368 TRP A N 1
ATOM 3028 C CA . TRP A 1 368 ? -35.227 2.607 25.040 1.00 95.19 368 TRP A CA 1
ATOM 3029 C C . TRP A 1 368 ? -34.826 4.078 24.995 1.00 95.19 368 TRP A C 1
ATOM 3031 O O . TRP A 1 368 ? -34.007 4.493 25.808 1.00 95.19 368 TRP A O 1
ATOM 3041 N N . ASP A 1 369 ? -35.418 4.872 24.100 1.00 96.19 369 ASP A N 1
ATOM 3042 C CA . ASP A 1 369 ? -35.049 6.271 23.894 1.00 96.19 369 ASP A CA 1
ATOM 3043 C C . ASP A 1 369 ? -35.502 7.183 25.039 1.00 96.19 369 ASP A C 1
ATOM 3045 O O . ASP A 1 369 ? -34.807 8.158 25.338 1.00 96.19 369 ASP A O 1
ATOM 3049 N N . ASP A 1 370 ? -36.550 6.799 25.763 1.00 97.56 370 ASP A N 1
ATOM 3050 C CA . ASP A 1 370 ? -37.031 7.512 26.950 1.00 97.56 370 ASP A CA 1
ATOM 3051 C C . ASP A 1 370 ? -36.191 7.244 28.216 1.00 97.56 370 ASP A C 1
ATOM 3053 O O . ASP A 1 370 ? -36.330 7.946 29.222 1.00 97.56 370 ASP A O 1
ATOM 3057 N N . LEU A 1 371 ? -35.292 6.248 28.201 1.00 96.19 371 LEU A N 1
ATOM 3058 C CA . LEU A 1 371 ? -34.450 5.948 29.362 1.00 96.19 371 LEU A CA 1
ATOM 3059 C C . LEU A 1 371 ? -33.413 7.059 29.625 1.00 96.19 371 LEU A C 1
ATOM 3061 O O . LEU A 1 371 ? -32.784 7.566 28.685 1.00 96.19 371 LEU A O 1
ATOM 3065 N N . PRO A 1 372 ? -33.131 7.387 30.904 1.00 98.00 372 PRO A N 1
ATOM 3066 C CA . PRO A 1 372 ? -32.043 8.288 31.262 1.00 98.00 372 PRO A CA 1
ATOM 3067 C C . PRO A 1 372 ? -30.701 7.815 30.675 1.00 98.00 372 PRO A C 1
ATOM 3069 O O . PRO A 1 372 ? -30.408 6.615 30.715 1.00 98.00 372 PRO A O 1
ATOM 3072 N N . PRO A 1 373 ? -29.835 8.724 30.188 1.00 96.31 373 PRO A N 1
ATOM 3073 C CA . PRO A 1 373 ? -28.589 8.357 29.507 1.00 96.31 373 PRO A CA 1
ATOM 3074 C C . PRO A 1 373 ? -27.661 7.491 30.372 1.00 96.31 373 PRO A C 1
ATOM 3076 O O . PRO A 1 373 ? -27.071 6.539 29.868 1.00 96.31 373 PRO A O 1
ATOM 3079 N N . ALA A 1 374 ? -27.612 7.742 31.685 1.00 96.94 374 ALA A N 1
ATOM 3080 C CA . ALA A 1 374 ? -26.840 6.924 32.621 1.00 96.94 374 ALA A CA 1
ATOM 3081 C C . ALA A 1 374 ? -27.340 5.466 32.699 1.00 96.94 374 ALA A C 1
ATOM 3083 O O . ALA A 1 374 ? -26.542 4.541 32.806 1.00 96.94 374 ALA A O 1
ATOM 3084 N N . GLN A 1 375 ? -28.656 5.238 32.612 1.00 96.62 375 GLN A N 1
ATOM 3085 C CA . GLN A 1 375 ? -29.225 3.885 32.622 1.00 96.62 375 GLN A CA 1
ATOM 3086 C C . GLN A 1 375 ? -29.035 3.179 31.278 1.00 96.62 375 GLN A C 1
ATOM 3088 O O . GLN A 1 375 ? -28.734 1.987 31.261 1.00 96.62 375 GLN A O 1
ATOM 3093 N N . LYS A 1 376 ? -29.147 3.910 30.158 1.00 97.25 376 LYS A N 1
ATOM 3094 C CA . LYS A 1 376 ? -28.868 3.380 28.811 1.00 97.25 376 LYS A CA 1
ATOM 3095 C C . LYS A 1 376 ? -27.467 2.789 28.723 1.00 97.25 376 LYS A C 1
ATOM 3097 O O . LYS A 1 376 ? -27.298 1.699 28.184 1.00 97.25 376 LYS A O 1
ATOM 3102 N N . GLU A 1 377 ? -26.470 3.486 29.266 1.00 94.62 377 GLU A N 1
ATOM 3103 C CA . GLU A 1 377 ? -25.086 3.013 29.250 1.00 94.62 377 GLU A CA 1
ATOM 3104 C C . GLU A 1 377 ? -24.917 1.724 30.066 1.00 94.62 377 GLU A C 1
ATOM 3106 O O . GLU A 1 377 ? -24.392 0.736 29.548 1.00 94.62 377 GLU A O 1
ATOM 3111 N N . VAL A 1 378 ? -25.440 1.695 31.297 1.00 97.69 378 VAL A N 1
ATOM 3112 C CA . VAL A 1 378 ? -25.366 0.515 32.175 1.00 97.69 378 VAL A CA 1
ATOM 3113 C C . VAL A 1 378 ? -26.075 -0.689 31.550 1.00 97.69 378 VAL A C 1
ATOM 3115 O O . VAL A 1 378 ? -25.494 -1.773 31.473 1.00 97.69 378 VAL A O 1
ATOM 3118 N N . TYR A 1 379 ? -27.301 -0.518 31.047 1.00 97.75 379 TYR A N 1
ATOM 3119 C CA . TYR A 1 379 ? -28.042 -1.611 30.414 1.00 97.75 379 TYR A CA 1
ATOM 3120 C C . TYR A 1 379 ? -27.410 -2.065 29.102 1.00 97.75 379 TYR A C 1
ATOM 3122 O O . TYR A 1 379 ? -27.368 -3.265 28.842 1.00 97.75 379 TYR A O 1
ATOM 3130 N N . SER A 1 380 ? -26.865 -1.147 28.302 1.00 96.44 380 SER A N 1
ATOM 3131 C CA . SER A 1 380 ? -26.155 -1.488 27.066 1.00 96.44 380 SER A CA 1
ATOM 3132 C C . SER A 1 380 ? -24.933 -2.364 27.353 1.00 96.44 380 SER A C 1
ATOM 3134 O O . SER A 1 380 ? -24.768 -3.418 26.734 1.00 96.44 380 SER A O 1
ATOM 3136 N N . GLN A 1 381 ? -24.122 -1.995 28.354 1.00 96.62 381 GLN A N 1
ATOM 3137 C CA . GLN A 1 381 ? -22.962 -2.787 28.774 1.00 96.62 381 GLN A CA 1
ATOM 3138 C C . GLN A 1 381 ? -23.374 -4.174 29.288 1.00 96.62 381 GLN A C 1
ATOM 3140 O O . GLN A 1 381 ? -22.827 -5.184 28.840 1.00 96.62 381 GLN A O 1
ATOM 3145 N N . GLN A 1 382 ? -24.385 -4.246 30.159 1.00 97.62 382 GLN A N 1
ATOM 3146 C CA . GLN A 1 382 ? -24.886 -5.514 30.701 1.00 97.62 382 GLN A CA 1
ATOM 3147 C C . GLN A 1 382 ? -25.496 -6.417 29.614 1.00 97.62 382 GLN A C 1
ATOM 3149 O O . GLN A 1 382 ? -25.282 -7.632 29.613 1.00 97.62 382 GLN A O 1
ATOM 3154 N N . MET A 1 383 ? -26.225 -5.844 28.650 1.00 97.31 383 M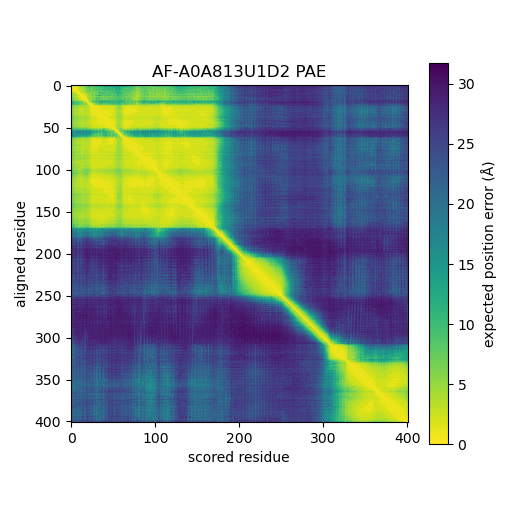ET A N 1
ATOM 3155 C CA . MET A 1 383 ? -26.774 -6.591 27.516 1.00 97.31 383 MET A CA 1
ATOM 3156 C C . MET A 1 383 ? -25.662 -7.123 26.611 1.00 97.31 383 MET A C 1
ATOM 3158 O O . MET A 1 383 ? -25.726 -8.281 26.193 1.00 97.31 383 MET A O 1
ATOM 3162 N N . LEU A 1 384 ? -24.633 -6.316 26.334 1.00 95.31 384 LEU A N 1
ATOM 3163 C CA . LEU A 1 384 ? -23.489 -6.729 25.524 1.00 95.31 384 LEU A CA 1
ATOM 3164 C C . LEU A 1 384 ? -22.732 -7.890 26.180 1.00 95.31 384 LEU A C 1
ATOM 3166 O O . LEU A 1 384 ? -22.388 -8.861 25.502 1.00 95.31 384 LEU A O 1
ATOM 3170 N N . GLU A 1 385 ? -22.519 -7.828 27.495 1.00 97.62 385 GLU A N 1
ATOM 3171 C CA . GLU A 1 385 ? -21.891 -8.909 28.251 1.00 97.62 385 GLU A CA 1
ATOM 3172 C C . GLU A 1 385 ? -22.728 -10.195 28.187 1.00 97.62 385 GLU A C 1
ATOM 3174 O O . GLU A 1 385 ? -22.206 -11.253 27.829 1.00 97.62 385 GLU A O 1
ATOM 3179 N N . ALA A 1 386 ? -24.043 -10.101 28.405 1.00 97.31 386 ALA A N 1
ATOM 3180 C CA . ALA A 1 386 ? -24.947 -11.246 28.309 1.00 97.31 386 ALA A CA 1
ATOM 3181 C C . ALA A 1 386 ? -24.956 -11.882 26.904 1.00 97.31 386 ALA A C 1
ATOM 3183 O O . ALA A 1 386 ? -24.926 -13.113 26.776 1.00 97.31 386 ALA A O 1
ATOM 3184 N N . VAL A 1 387 ? -24.954 -11.070 25.838 1.00 96.50 387 VAL A N 1
ATOM 3185 C CA . VAL A 1 387 ? -24.842 -11.552 24.449 1.00 96.50 387 VAL A CA 1
ATOM 3186 C C . VAL A 1 387 ? -23.490 -12.235 24.225 1.00 96.50 387 VAL A C 1
ATOM 3188 O O . VAL A 1 387 ? -23.452 -13.349 23.695 1.00 96.50 387 VAL A O 1
ATOM 3191 N N . LYS A 1 388 ? -22.386 -11.635 24.688 1.00 95.19 388 LYS A N 1
ATOM 3192 C CA . LYS A 1 388 ? -21.035 -12.204 24.573 1.00 95.19 388 LYS A CA 1
ATOM 3193 C C . LYS A 1 388 ? -20.936 -13.564 25.262 1.00 95.19 388 LYS A C 1
ATOM 3195 O O . LYS A 1 388 ? -20.428 -14.512 24.664 1.00 95.19 388 LYS A O 1
ATOM 3200 N N . THR A 1 389 ? -21.475 -13.704 26.475 1.00 97.00 389 THR A N 1
ATOM 3201 C CA . THR A 1 389 ? -21.506 -14.988 27.191 1.00 97.00 389 THR A CA 1
ATOM 3202 C C . THR A 1 389 ? -22.292 -16.050 26.420 1.00 97.00 389 THR A C 1
ATOM 3204 O O . THR A 1 389 ? -21.866 -17.204 26.365 1.00 97.00 389 THR A O 1
ATOM 3207 N N . ARG A 1 390 ? -23.424 -15.698 25.792 1.00 96.00 390 ARG A N 1
ATOM 3208 C CA . ARG A 1 390 ? -24.208 -16.649 24.981 1.00 96.00 390 ARG A CA 1
ATOM 3209 C C . ARG A 1 390 ? -23.485 -17.076 23.710 1.00 96.00 390 ARG A C 1
ATOM 3211 O O . ARG A 1 390 ? -23.464 -18.268 23.407 1.00 96.00 390 ARG A O 1
ATOM 3218 N N . ILE A 1 391 ? -22.865 -16.132 23.005 1.00 94.25 391 ILE A N 1
ATOM 3219 C CA . ILE A 1 391 ? -22.037 -16.421 21.830 1.00 94.25 391 ILE A CA 1
ATOM 3220 C C . ILE A 1 391 ? -20.906 -17.377 22.222 1.00 94.25 391 ILE A C 1
ATOM 3222 O O . ILE A 1 391 ? -20.736 -18.414 21.582 1.00 94.25 391 ILE A O 1
ATOM 3226 N N . GLN A 1 392 ? -20.202 -17.094 23.323 1.00 94.19 392 GLN A N 1
ATOM 3227 C CA . GLN A 1 392 ? -19.129 -17.952 23.822 1.00 94.19 392 GLN A CA 1
ATOM 3228 C C . GLN A 1 392 ? -19.630 -19.364 24.146 1.00 94.19 392 GLN A C 1
ATOM 3230 O O . GLN A 1 392 ? -19.010 -20.337 23.725 1.00 94.19 392 GLN A O 1
ATOM 3235 N N . LYS A 1 393 ? -20.778 -19.490 24.828 1.00 96.38 393 LYS A N 1
ATOM 3236 C CA . LYS A 1 393 ? -21.394 -20.792 25.137 1.00 96.38 393 LYS A CA 1
ATOM 3237 C C . LYS A 1 393 ? -21.721 -21.601 23.879 1.00 96.38 393 LYS A C 1
ATOM 3239 O O . LYS A 1 393 ? -21.523 -22.814 23.876 1.00 96.38 393 LYS A O 1
ATOM 3244 N N . ARG A 1 394 ? -22.189 -20.957 22.802 1.00 94.00 394 ARG A N 1
ATOM 3245 C CA . ARG A 1 394 ? -22.431 -21.639 21.519 1.00 94.00 394 ARG A CA 1
ATOM 3246 C C . ARG A 1 394 ? -21.141 -22.088 20.851 1.00 94.00 394 ARG A C 1
ATOM 3248 O O . ARG A 1 394 ? -21.090 -23.216 20.380 1.00 94.00 394 ARG A O 1
ATOM 3255 N N . TYR A 1 395 ? -20.104 -21.252 20.852 1.00 91.81 395 TYR A N 1
ATOM 3256 C CA . TYR A 1 395 ? -18.798 -21.640 20.316 1.00 91.81 395 TYR A CA 1
ATOM 3257 C C . TYR A 1 395 ? -18.195 -22.820 21.079 1.00 91.81 395 TYR A C 1
ATOM 3259 O O . TYR A 1 395 ? -17.677 -23.742 20.458 1.00 91.81 395 TYR A O 1
ATOM 3267 N N . THR A 1 396 ? -18.290 -22.837 22.412 1.00 95.19 396 THR A N 1
ATOM 3268 C CA . THR A 1 396 ? -17.794 -23.974 23.199 1.00 95.19 396 THR A CA 1
ATOM 3269 C C . THR A 1 396 ? -18.634 -25.229 22.980 1.00 95.19 396 THR A C 1
ATOM 3271 O O . THR A 1 396 ? -18.072 -26.313 22.907 1.00 95.19 396 THR A O 1
ATOM 3274 N N . ALA A 1 397 ? -19.958 -25.100 22.830 1.00 95.25 397 ALA A N 1
ATOM 3275 C CA . ALA A 1 397 ? -20.826 -26.232 22.509 1.00 95.25 397 ALA A CA 1
ATOM 3276 C C . ALA A 1 397 ? -20.519 -26.816 21.120 1.00 95.25 397 ALA A C 1
ATOM 3278 O O . ALA A 1 397 ? -20.345 -28.021 21.009 1.00 95.25 397 ALA A O 1
ATOM 3279 N N . ALA A 1 398 ? -20.371 -25.966 20.098 1.00 91.44 398 ALA A N 1
ATOM 3280 C CA . ALA A 1 398 ? -20.047 -26.377 18.731 1.00 91.44 398 ALA A CA 1
ATOM 3281 C C . ALA A 1 398 ? -18.630 -26.955 18.585 1.00 91.44 398 ALA A C 1
ATOM 3283 O O . ALA A 1 398 ? -18.371 -27.727 17.674 1.00 91.44 398 ALA A O 1
ATOM 3284 N N . ARG A 1 399 ? -17.696 -26.567 19.462 1.00 92.19 399 ARG A N 1
ATOM 3285 C CA . ARG A 1 399 ? -16.341 -27.138 19.505 1.00 92.19 399 ARG A CA 1
ATOM 3286 C C . ARG A 1 399 ? -16.306 -28.526 20.154 1.00 92.19 399 ARG A C 1
ATOM 3288 O O . ARG A 1 399 ? -15.383 -29.286 19.884 1.00 92.19 399 ARG A O 1
ATOM 3295 N N . ASN A 1 400 ? -17.254 -28.809 21.045 1.00 94.19 400 ASN A N 1
ATOM 3296 C CA . ASN A 1 400 ? -17.335 -30.069 21.785 1.00 94.19 400 ASN A CA 1
ATOM 3297 C C . ASN A 1 400 ? -18.261 -31.103 21.120 1.00 94.19 400 ASN A C 1
ATOM 3299 O O . ASN A 1 400 ? -18.251 -32.259 21.539 1.00 94.19 400 ASN A O 1
ATOM 3303 N N . SER A 1 401 ? -19.077 -30.683 20.148 1.00 84.06 401 SER A N 1
ATOM 3304 C CA . SER A 1 401 ? -19.850 -31.545 19.245 1.00 84.06 401 SER A CA 1
ATOM 3305 C C . SER A 1 401 ? -19.011 -31.953 18.046 1.00 84.06 401 SER A C 1
ATOM 3307 O O . SER A 1 401 ? -19.088 -33.137 17.660 1.00 84.06 401 SER A O 1
#

InterPro domains:
  IPR035969 Rab-GAP-TBC domain superfamily [SSF47923] (63-145)